Protein AF-A0A7W1PPD9-F1 (afdb_monomer_lite)

pLDDT: mean 87.9, std 8.64, range [48.84, 96.5]

Radius of gyration: 46.58 Å; chains: 1; bounding box: 95×50×122 Å

Secondary structure (DSSP, 8-state):
---EEEEEEE-TTSSEEEEEEEES-TTT--EEEEEEEESS--SSTTSSEESSSSSPPPEEE-TTS-EEEEEEEESPPTTEEEEEEEEEE-TTSPPPSS--GGGEEEEEEPP---HHHHHHHHS-HHHHHHHHHGGGGPPTT--GGGTTS-HHHHHHHHHHHHHHHHHHHHHHHHGGG-TTTS-GGGHHHHHHHTTPPP-TTS-HHHHHHHHHHHHHHHTTTTSHHHHHHHHHHHH---------TT----TTS--EEEP----B-TTSPBP--SS-S-SSEEETT--EEEE-TT--EEEEEEEEETTEEEEEEEEEETTTEEPPPEES--SSSEEEEEEEEEETTEEEEEEEEEETTTTEEEEEEEEEETTEEPPPEE-S-SSS-EEEEEEEE-TTSPEEEEEEEEETTEEEEEEEEE-

Foldseek 3Di:
DAWAPWAWDADLQFQKIKTKIKALCCVQFVAKWKFKDFQFAQQFSPRHDTPDPPDHADWDADPSRMTIGMDMDHNHDALAKMKMAMFGHDPPDDGDGGGDPNRIYMDGTFHLPPQLVVVLVPDPPVVVVVQQVQLVVDDPPDDPVCSNGGPSSVVSSVVSSVVRRVVSVVVNVVCCQPLRGHDLVCLCVLCVVLPHDADPVDISNVSSVCSVCSVVLVVCPPDQVSVQVVCCVPPVDRDGDDDCPPPDDPPPDFDFAFAADWDADPVRDIDDDPDTPDPFTATPPAWEWEAALVRKIKIWGWGQDPNATFIWIWIQDPVPGIDDIDTPDDDDKHWHRWYWYQAPRKIKIKTWIADPVLRAIFIKMWIDDPNDIDDIDTPDDPPKGKHNWYWDQDPVRKIKIWIWIQDPNDTDIDIDIDD

Structure (mmCIF, N/CA/C/O backbone):
data_AF-A0A7W1PPD9-F1
#
_entry.id   AF-A0A7W1PPD9-F1
#
loop_
_atom_site.group_PDB
_atom_site.id
_atom_site.type_symbol
_atom_site.label_atom_id
_atom_site.label_alt_id
_atom_site.label_comp_id
_atom_site.label_asym_id
_atom_site.label_entity_id
_atom_site.label_seq_id
_atom_site.pdbx_PDB_ins_code
_atom_site.Cartn_x
_atom_site.Cartn_y
_atom_site.Cartn_z
_atom_site.occupancy
_atom_site.B_iso_or_equiv
_atom_site.auth_seq_id
_atom_site.auth_comp_id
_atom_site.auth_asym_id
_atom_site.auth_atom_id
_atom_site.pdbx_PDB_model_num
ATOM 1 N N . MET A 1 1 ? -7.967 5.368 -34.074 1.00 82.31 1 MET A N 1
ATOM 2 C CA . MET A 1 1 ? -7.448 4.328 -34.983 1.00 82.31 1 MET A CA 1
ATOM 3 C C . MET A 1 1 ? -6.232 3.680 -34.339 1.00 82.31 1 MET A C 1
ATOM 5 O O . MET A 1 1 ? -5.415 4.392 -33.757 1.00 82.31 1 MET A O 1
ATOM 9 N N . ARG A 1 2 ? -6.161 2.346 -34.376 1.00 87.31 2 ARG A N 1
ATOM 10 C CA . ARG A 1 2 ? -5.118 1.553 -33.716 1.00 87.31 2 ARG A CA 1
ATOM 11 C C . ARG A 1 2 ? -4.107 1.062 -34.747 1.00 87.31 2 ARG A C 1
ATOM 13 O O . ARG A 1 2 ? -4.482 0.376 -35.693 1.00 87.31 2 ARG A O 1
ATOM 20 N N . LEU A 1 3 ? -2.838 1.387 -34.530 1.00 89.81 3 LEU A N 1
ATOM 21 C CA . LEU A 1 3 ? -1.720 0.869 -35.310 1.00 89.81 3 LEU A CA 1
ATOM 22 C C . LEU A 1 3 ? -1.405 -0.563 -34.859 1.00 89.81 3 LEU A C 1
ATOM 24 O O . LEU A 1 3 ? -1.561 -0.910 -33.685 1.00 89.81 3 LEU A O 1
ATOM 28 N N . GLN A 1 4 ? -0.963 -1.406 -35.788 1.00 91.69 4 GLN A N 1
ATOM 29 C CA . GLN A 1 4 ? -0.566 -2.782 -35.491 1.00 91.69 4 GLN A CA 1
ATOM 30 C C . GLN A 1 4 ? 0.950 -2.949 -35.534 1.00 91.69 4 GLN A C 1
ATOM 32 O O . GLN A 1 4 ? 1.658 -2.164 -36.158 1.00 91.69 4 GLN A O 1
ATOM 37 N N . HIS A 1 5 ? 1.446 -3.980 -34.844 1.00 91.44 5 HIS A N 1
ATOM 38 C CA . HIS A 1 5 ? 2.871 -4.331 -34.793 1.00 91.44 5 HIS A CA 1
ATOM 39 C C . HIS A 1 5 ? 3.801 -3.158 -34.433 1.00 91.44 5 HIS A C 1
ATOM 41 O O . HIS A 1 5 ? 4.946 -3.111 -34.879 1.00 91.44 5 HIS A O 1
ATOM 47 N N . LEU A 1 6 ? 3.310 -2.212 -33.621 1.00 94.62 6 LEU A N 1
ATOM 48 C CA . LEU A 1 6 ? 4.117 -1.101 -33.134 1.00 94.62 6 LEU A CA 1
ATOM 49 C C . LEU A 1 6 ? 5.252 -1.636 -32.257 1.00 94.62 6 LEU A C 1
ATOM 51 O O . LEU A 1 6 ? 5.018 -2.278 -31.233 1.00 94.62 6 LEU A O 1
ATOM 55 N N . SER A 1 7 ? 6.484 -1.342 -32.651 1.00 95.44 7 SER A N 1
ATOM 56 C CA . SER A 1 7 ? 7.692 -1.763 -31.951 1.00 95.44 7 SER A CA 1
ATOM 57 C C . SER A 1 7 ? 8.734 -0.650 -31.935 1.00 95.44 7 SER A C 1
ATOM 59 O O . SER A 1 7 ? 8.799 0.179 -32.844 1.00 95.44 7 SER A O 1
ATOM 61 N N . ALA A 1 8 ? 9.526 -0.632 -30.865 1.00 95.94 8 ALA A N 1
ATOM 62 C CA . ALA A 1 8 ? 10.671 0.244 -30.685 1.00 95.94 8 ALA A CA 1
ATOM 63 C C . ALA A 1 8 ? 11.877 -0.621 -30.319 1.00 95.94 8 ALA A C 1
ATOM 65 O O . ALA A 1 8 ? 11.810 -1.411 -29.377 1.00 95.94 8 ALA A O 1
ATOM 66 N N . THR A 1 9 ? 12.972 -0.487 -31.060 1.00 95.62 9 THR A N 1
ATOM 67 C CA . THR A 1 9 ? 14.186 -1.286 -30.846 1.00 95.62 9 THR A CA 1
ATOM 68 C C . THR A 1 9 ? 15.425 -0.407 -30.889 1.00 95.62 9 THR A C 1
ATOM 70 O O . THR A 1 9 ? 15.531 0.466 -31.753 1.00 95.62 9 THR A O 1
ATOM 73 N N . ALA A 1 10 ? 16.379 -0.655 -29.992 1.00 94.50 10 ALA A N 1
ATOM 74 C CA . ALA A 1 10 ? 17.675 0.011 -30.022 1.00 94.50 10 ALA A CA 1
ATOM 75 C C . ALA A 1 10 ? 18.393 -0.274 -31.348 1.00 94.50 10 ALA A C 1
ATOM 77 O O . ALA A 1 10 ? 18.458 -1.421 -31.799 1.00 94.50 10 ALA A O 1
ATOM 78 N N . HIS A 1 11 ? 18.951 0.758 -31.973 1.00 92.69 11 HIS A N 1
ATOM 79 C CA . HIS A 1 11 ? 19.743 0.573 -33.180 1.00 92.69 11 HIS A CA 1
ATOM 80 C C . HIS A 1 11 ? 21.135 0.013 -32.820 1.00 92.69 11 HIS A C 1
ATOM 82 O O . HIS A 1 11 ? 21.745 0.493 -31.861 1.00 92.69 11 HIS A O 1
ATOM 88 N N . PRO A 1 12 ? 21.695 -0.944 -33.584 1.00 87.56 12 PRO A N 1
ATOM 89 C CA . PRO A 1 12 ? 23.033 -1.489 -33.320 1.00 87.56 12 PRO A CA 1
ATOM 90 C C . PRO A 1 12 ? 24.147 -0.433 -33.308 1.00 87.56 12 PRO A C 1
ATOM 92 O O . PRO A 1 12 ? 25.071 -0.515 -32.513 1.00 87.56 12 PRO A O 1
ATOM 95 N N . ALA A 1 13 ? 24.033 0.612 -34.133 1.00 85.38 13 ALA A N 1
ATOM 96 C CA . ALA A 1 13 ? 24.977 1.740 -34.133 1.00 85.38 13 ALA A CA 1
ATOM 97 C C . ALA A 1 13 ? 24.971 2.603 -32.846 1.00 85.38 13 ALA A C 1
ATOM 99 O O . ALA A 1 13 ? 25.750 3.549 -32.762 1.00 85.38 13 ALA A O 1
ATOM 100 N N . GLY A 1 14 ? 24.095 2.316 -31.874 1.00 90.12 14 GLY A N 1
ATOM 101 C CA . GLY A 1 14 ? 23.958 3.086 -30.637 1.00 90.12 14 GLY A CA 1
ATOM 102 C C . GLY A 1 14 ? 23.316 4.462 -30.839 1.00 90.12 14 GLY A C 1
ATOM 103 O O . GLY A 1 14 ? 23.182 4.944 -31.959 1.00 90.12 14 GLY A O 1
ATOM 104 N N . ASN A 1 15 ? 22.893 5.095 -29.742 1.00 94.50 15 ASN A N 1
ATOM 105 C CA . ASN A 1 15 ? 22.305 6.440 -29.648 1.00 94.50 15 ASN A CA 1
ATOM 106 C C . ASN A 1 15 ? 21.125 6.699 -30.596 1.00 94.50 15 ASN A C 1
ATOM 108 O O . ASN A 1 15 ? 20.840 7.846 -30.959 1.00 94.50 15 ASN A O 1
ATOM 112 N N . ARG A 1 16 ? 20.449 5.628 -31.021 1.00 94.69 16 ARG A N 1
ATOM 113 C CA . ARG A 1 16 ? 19.309 5.679 -31.931 1.00 94.69 16 ARG A CA 1
ATOM 114 C C . ARG A 1 16 ? 18.296 4.597 -31.587 1.00 94.69 16 ARG A C 1
ATOM 116 O O . ARG A 1 16 ? 18.663 3.521 -31.106 1.00 94.69 16 ARG A O 1
ATOM 123 N N . ILE A 1 17 ? 17.032 4.878 -31.867 1.00 96.50 17 ILE A N 1
ATOM 124 C CA . ILE A 1 17 ? 15.923 3.935 -31.728 1.00 96.50 17 ILE A CA 1
ATOM 125 C C . ILE A 1 17 ? 15.190 3.864 -33.062 1.00 96.50 17 ILE A C 1
ATOM 127 O O . ILE A 1 17 ? 14.906 4.878 -33.694 1.00 96.50 17 ILE A O 1
ATOM 131 N N . VAL A 1 18 ? 14.885 2.644 -33.489 1.00 95.44 18 VAL A N 1
ATOM 132 C CA . VAL A 1 18 ? 14.082 2.379 -34.680 1.00 95.44 18 VAL A CA 1
ATOM 133 C C . VAL A 1 18 ? 12.662 2.079 -34.240 1.00 95.44 18 VAL A C 1
ATOM 135 O O . VAL A 1 18 ? 12.437 1.174 -33.436 1.00 95.44 18 VAL A O 1
ATOM 138 N N . LEU A 1 19 ? 11.719 2.832 -34.791 1.00 95.81 19 LEU A N 1
ATOM 139 C CA . LEU A 1 19 ? 10.290 2.611 -34.656 1.00 95.81 19 LEU A CA 1
ATOM 140 C C . LEU A 1 19 ? 9.763 1.958 -35.929 1.00 95.81 19 LEU A C 1
ATOM 142 O O . LEU A 1 19 ? 10.083 2.398 -37.035 1.00 95.81 19 LEU A O 1
ATOM 146 N N . GLN A 1 20 ? 8.928 0.940 -35.769 1.00 95.06 20 GLN A N 1
ATOM 147 C CA . GLN A 1 20 ? 8.240 0.284 -36.875 1.00 95.06 20 GLN A CA 1
ATOM 148 C C . GLN A 1 20 ? 6.793 0.005 -36.488 1.00 95.06 20 GLN A C 1
ATOM 150 O O . GLN A 1 20 ? 6.521 -0.393 -35.356 1.00 95.06 20 GLN A O 1
ATOM 155 N N . TRP A 1 21 ? 5.867 0.226 -37.418 1.00 94.50 21 TRP A N 1
ATOM 156 C CA . TRP A 1 21 ? 4.446 -0.055 -37.222 1.00 94.50 21 TRP A CA 1
ATOM 157 C C . TRP A 1 21 ? 3.731 -0.290 -38.552 1.00 94.50 21 TRP A C 1
ATOM 159 O O . TRP A 1 21 ? 4.258 0.006 -39.626 1.00 94.50 21 TRP A O 1
ATOM 169 N N . VAL A 1 22 ? 2.510 -0.812 -38.462 1.00 93.62 22 VAL A N 1
ATOM 170 C CA . VAL A 1 22 ? 1.614 -1.063 -39.590 1.00 93.62 22 VAL A CA 1
ATOM 171 C C . VAL A 1 22 ? 0.351 -0.220 -39.433 1.00 93.62 22 VAL A C 1
ATOM 173 O O . VAL A 1 22 ? -0.318 -0.265 -38.397 1.00 93.62 22 VAL A O 1
ATOM 176 N N . ASN A 1 23 ? 0.029 0.549 -40.469 1.00 90.69 23 ASN A N 1
ATOM 177 C CA . ASN A 1 23 ? -1.209 1.302 -40.612 1.00 90.69 23 ASN A CA 1
ATOM 178 C C . ASN A 1 23 ? -2.174 0.515 -41.517 1.00 90.69 23 ASN A C 1
ATOM 180 O O . ASN A 1 23 ? -1.888 0.320 -42.694 1.00 90.69 23 ASN A O 1
ATOM 184 N N . LEU A 1 24 ? -3.290 0.044 -40.953 1.00 89.94 24 LEU A N 1
ATOM 185 C CA . LEU A 1 24 ? -4.311 -0.727 -41.677 1.00 89.94 24 LEU A CA 1
ATOM 186 C C . LEU A 1 24 ? -5.353 0.136 -42.400 1.00 89.94 24 LEU A C 1
ATOM 188 O O . LEU A 1 24 ? -6.105 -0.390 -43.210 1.00 89.94 24 LEU A O 1
ATOM 192 N N . ASP A 1 25 ? -5.427 1.427 -42.080 1.00 87.00 25 ASP A N 1
ATOM 193 C CA . ASP A 1 25 ? -6.387 2.362 -42.669 1.00 87.00 25 ASP A CA 1
ATOM 194 C C . ASP A 1 25 ? -5.666 3.653 -43.088 1.00 87.00 25 ASP A C 1
ATOM 196 O O . ASP A 1 25 ? -5.848 4.717 -42.485 1.00 87.00 25 ASP A O 1
ATOM 200 N N . PRO A 1 26 ? -4.776 3.566 -44.092 1.00 83.75 26 PRO A N 1
ATOM 201 C CA . PRO A 1 26 ? -4.070 4.737 -44.584 1.00 83.75 26 PRO A CA 1
ATOM 202 C C . PRO A 1 26 ? -4.984 5.719 -45.323 1.00 83.75 26 PRO A C 1
ATOM 204 O O . PRO A 1 26 ? -4.628 6.888 -45.434 1.00 83.75 26 PRO A O 1
ATOM 207 N N . ALA A 1 27 ? -6.157 5.282 -45.795 1.00 84.38 27 ALA A N 1
ATOM 208 C CA . ALA A 1 27 ? -7.133 6.157 -46.439 1.00 84.38 27 ALA A CA 1
ATOM 209 C C . ALA A 1 27 ? -7.783 7.121 -45.433 1.00 84.38 27 ALA A C 1
ATOM 211 O O . ALA A 1 27 ? -7.885 8.309 -45.723 1.00 84.38 27 ALA A O 1
ATOM 212 N N . GLY A 1 28 ? -8.178 6.633 -44.249 1.00 84.12 28 GLY A N 1
ATOM 213 C CA . GLY A 1 28 ? -8.731 7.474 -43.183 1.00 84.12 28 GLY A CA 1
ATOM 214 C C . GLY A 1 28 ? -7.672 8.195 -42.344 1.00 84.12 28 GLY A C 1
ATOM 215 O O . GLY A 1 28 ? -7.934 9.258 -41.795 1.00 84.12 28 GLY A O 1
ATOM 216 N N . PHE A 1 29 ? -6.463 7.637 -42.224 1.00 84.50 29 PHE A N 1
ATOM 217 C CA . PHE A 1 29 ? -5.385 8.216 -41.413 1.00 84.50 29 PHE A CA 1
ATOM 218 C C . PHE A 1 29 ? -4.044 8.174 -42.161 1.00 84.50 29 PHE A C 1
ATOM 220 O O . PHE A 1 29 ? -3.148 7.408 -41.786 1.00 84.50 29 PHE A O 1
ATOM 227 N N . PRO A 1 30 ? -3.868 8.998 -43.210 1.00 83.56 30 PRO A N 1
ATOM 228 C CA . PRO A 1 30 ? -2.664 8.983 -44.043 1.00 83.56 30 PRO A CA 1
ATOM 229 C C . PRO A 1 30 ? -1.426 9.519 -43.317 1.00 83.56 30 PRO A C 1
ATOM 231 O O . PRO A 1 30 ? -0.294 9.258 -43.725 1.00 83.56 30 PRO A O 1
ATOM 234 N N . ARG A 1 31 ? -1.601 10.285 -42.233 1.00 86.19 31 ARG A N 1
ATOM 235 C CA . ARG A 1 31 ? -0.495 10.905 -41.499 1.00 86.19 31 ARG A CA 1
ATOM 236 C C . ARG A 1 31 ? -0.427 10.375 -40.077 1.00 86.19 31 ARG A C 1
ATOM 238 O O . ARG A 1 31 ? -1.437 10.144 -39.421 1.00 86.19 31 ARG A O 1
ATOM 245 N N . VAL A 1 32 ? 0.795 10.213 -39.574 1.00 88.56 32 VAL A N 1
ATOM 246 C CA . VAL A 1 32 ? 1.054 9.790 -38.194 1.00 88.56 32 VAL A CA 1
ATOM 247 C C . VAL A 1 32 ? 2.072 10.734 -37.588 1.00 88.56 32 VAL A C 1
ATOM 249 O O . VAL A 1 32 ? 3.211 10.796 -38.044 1.00 88.56 32 VAL A O 1
ATOM 252 N N . ARG A 1 33 ? 1.674 11.467 -36.545 1.00 90.81 33 ARG A N 1
ATOM 253 C CA . ARG A 1 33 ? 2.606 12.283 -35.768 1.00 90.81 33 ARG A CA 1
ATOM 254 C C . ARG A 1 33 ? 3.255 11.428 -34.691 1.00 90.81 33 ARG A C 1
ATOM 256 O O . ARG A 1 33 ? 2.563 10.921 -33.811 1.00 90.81 33 ARG A O 1
ATOM 263 N N . VAL A 1 34 ? 4.576 11.304 -34.740 1.00 92.81 34 VAL A N 1
ATOM 264 C CA . VAL A 1 34 ? 5.357 10.610 -33.713 1.00 92.81 34 VAL A CA 1
ATOM 265 C C . VAL A 1 34 ? 5.924 11.633 -32.736 1.00 92.81 34 VAL A C 1
ATOM 267 O O . VAL A 1 34 ? 6.635 12.557 -33.140 1.00 92.81 34 VAL A O 1
ATOM 270 N N . VAL A 1 35 ? 5.611 11.473 -31.452 1.00 94.38 35 VAL A N 1
ATOM 271 C CA . VAL A 1 35 ? 6.121 12.329 -30.374 1.00 94.38 35 VAL A CA 1
ATOM 272 C C . VAL A 1 35 ? 6.947 11.484 -29.416 1.00 94.38 35 VAL A C 1
ATOM 274 O O . VAL A 1 35 ? 6.565 10.360 -29.084 1.00 94.38 35 VAL A O 1
ATOM 277 N N . ARG A 1 36 ? 8.075 12.035 -28.973 1.00 95.56 36 ARG A N 1
ATOM 278 C CA . ARG A 1 36 ? 8.998 11.438 -28.010 1.00 95.56 36 ARG A CA 1
ATOM 279 C C . ARG A 1 36 ? 9.027 12.238 -26.719 1.00 95.56 36 ARG A C 1
ATOM 281 O O . ARG A 1 36 ? 9.118 13.467 -26.747 1.00 95.56 36 ARG A O 1
ATOM 288 N N . ARG A 1 37 ? 9.085 11.535 -25.592 1.00 95.12 37 ARG A N 1
ATOM 289 C CA . ARG A 1 37 ? 9.338 12.117 -24.274 1.00 95.12 37 ARG A CA 1
ATOM 290 C C . ARG A 1 37 ? 10.176 11.176 -23.405 1.00 95.12 37 ARG A C 1
ATOM 292 O O . ARG A 1 37 ? 10.255 9.973 -23.645 1.00 95.12 37 ARG A O 1
ATOM 299 N N . GLU A 1 38 ? 10.840 11.750 -22.410 1.00 93.69 38 GLU A N 1
ATOM 300 C CA . GLU A 1 38 ? 11.598 11.019 -21.395 1.00 93.69 38 GLU A CA 1
ATOM 301 C C . GLU A 1 38 ? 10.765 10.841 -20.118 1.00 93.69 38 GLU A C 1
ATOM 303 O O . GLU A 1 38 ? 9.937 11.687 -19.772 1.00 93.69 38 GLU A O 1
ATOM 308 N N . GLY A 1 39 ? 10.968 9.724 -19.418 1.00 90.88 39 GLY A N 1
ATOM 309 C CA . GLY A 1 39 ? 10.314 9.415 -18.139 1.00 90.88 39 GLY A CA 1
ATOM 310 C C . GLY A 1 39 ? 8.843 8.983 -18.223 1.00 90.88 39 GLY A C 1
ATOM 311 O O . GLY A 1 39 ? 8.386 8.262 -17.336 1.00 90.88 39 GLY A O 1
ATOM 312 N N . THR A 1 40 ? 8.105 9.368 -19.272 1.00 94.44 40 THR A N 1
ATOM 313 C CA . THR A 1 40 ? 6.711 8.953 -19.512 1.00 94.44 40 THR A CA 1
ATOM 314 C C . THR A 1 40 ? 6.299 9.096 -20.974 1.00 94.44 40 THR A C 1
ATOM 316 O O . THR A 1 40 ? 6.906 9.871 -21.714 1.00 94.44 40 THR A O 1
ATOM 319 N N . HIS A 1 41 ? 5.236 8.396 -21.382 1.00 94.38 41 HIS A N 1
ATOM 320 C CA . HIS A 1 41 ? 4.639 8.573 -22.705 1.00 94.38 41 HIS A CA 1
ATOM 321 C C . HIS A 1 41 ? 4.058 9.986 -22.879 1.00 94.38 41 HIS A C 1
ATOM 323 O O . HIS A 1 41 ? 3.448 10.509 -21.942 1.00 94.38 41 HIS A O 1
ATOM 329 N N . PRO A 1 42 ? 4.196 10.589 -24.074 1.00 94.50 42 PRO A N 1
ATOM 330 C CA . PRO A 1 42 ? 3.459 11.794 -24.437 1.00 94.50 42 PRO A CA 1
ATOM 331 C C . PRO A 1 42 ? 1.946 11.581 -24.348 1.00 94.50 42 PRO A C 1
ATOM 333 O O . PRO A 1 42 ? 1.411 10.591 -24.852 1.00 94.50 42 PRO A O 1
ATOM 336 N N . THR A 1 43 ? 1.247 12.544 -23.758 1.00 92.31 43 THR A N 1
ATOM 337 C CA . THR A 1 43 ? -0.220 12.523 -23.608 1.00 92.31 43 THR A CA 1
ATOM 338 C C . THR A 1 43 ? -0.942 13.325 -24.690 1.00 92.31 43 THR A C 1
ATOM 340 O O . THR A 1 43 ? -2.128 13.113 -24.953 1.00 92.31 43 THR A O 1
ATOM 343 N N . SER A 1 44 ? -0.223 14.228 -25.361 1.00 91.00 44 SER A N 1
ATOM 344 C CA . SER A 1 44 ? -0.746 15.043 -26.452 1.00 91.00 44 SER A CA 1
ATOM 345 C C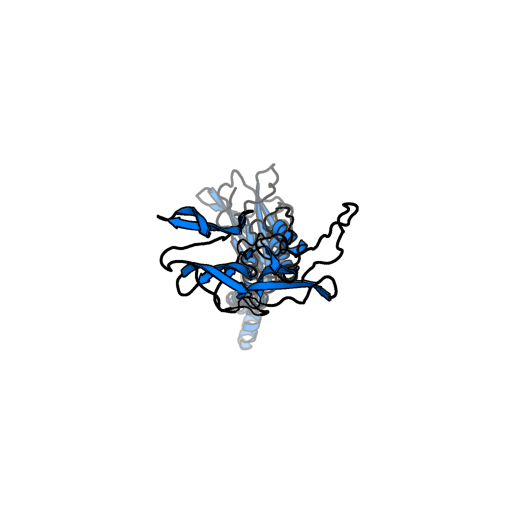 . SER A 1 44 ? 0.246 15.136 -27.621 1.00 91.00 44 SER A C 1
ATOM 347 O O . SER A 1 44 ? 1.445 14.914 -27.431 1.00 91.00 44 SER A O 1
ATOM 349 N N . PRO A 1 45 ? -0.212 15.520 -28.825 1.00 88.12 45 PRO A N 1
ATOM 350 C CA . PRO A 1 45 ? 0.633 15.633 -30.017 1.00 88.12 45 PRO A CA 1
ATOM 351 C C . PRO A 1 45 ? 1.680 16.760 -29.967 1.00 88.12 45 PRO A C 1
ATOM 353 O O . PRO A 1 45 ? 2.408 16.950 -30.943 1.00 88.12 45 PRO A O 1
ATOM 356 N N . VAL A 1 46 ? 1.714 17.534 -28.877 1.00 88.88 46 VAL A N 1
ATOM 357 C CA . VAL A 1 46 ? 2.676 18.615 -28.600 1.00 88.88 46 VAL A CA 1
ATOM 358 C C . VAL A 1 46 ? 3.417 18.409 -27.267 1.00 88.88 46 VAL A C 1
ATOM 360 O O . VAL A 1 46 ? 4.231 19.238 -26.876 1.00 88.88 46 VAL A O 1
ATOM 363 N N . ASP A 1 47 ? 3.147 17.307 -26.558 1.00 90.06 47 ASP A N 1
ATOM 364 C CA . ASP A 1 47 ? 3.731 16.977 -25.250 1.00 90.06 47 ASP A CA 1
ATOM 365 C C . ASP A 1 47 ? 5.076 16.249 -25.410 1.00 90.06 47 ASP A C 1
ATOM 367 O O . ASP A 1 47 ? 5.210 15.057 -25.130 1.00 90.06 47 ASP A O 1
ATOM 371 N N . GLY A 1 48 ? 6.076 16.965 -25.922 1.00 91.19 48 GLY A N 1
ATOM 372 C CA . GLY A 1 48 ? 7.428 16.446 -26.107 1.00 91.19 48 GLY A CA 1
ATOM 373 C C . GLY A 1 48 ? 8.060 16.888 -27.420 1.00 91.19 48 GLY A C 1
ATOM 374 O O . GLY A 1 48 ? 7.733 17.933 -27.976 1.00 91.19 48 GLY A O 1
ATOM 375 N N . ILE A 1 49 ? 8.993 16.078 -27.910 1.00 93.38 49 ILE A N 1
ATOM 376 C CA . ILE A 1 49 ? 9.738 16.346 -29.140 1.00 93.38 49 ILE A CA 1
ATOM 377 C C . ILE A 1 49 ? 9.038 15.630 -30.294 1.00 93.38 49 ILE A C 1
ATOM 379 O O . ILE A 1 49 ? 8.901 14.407 -30.282 1.00 93.38 49 ILE A O 1
ATOM 383 N N . VAL A 1 50 ? 8.584 16.393 -31.287 1.00 92.06 50 VAL A N 1
ATOM 384 C CA . VAL A 1 50 ? 7.928 15.861 -32.488 1.00 92.06 50 VAL A CA 1
ATOM 385 C C . VAL A 1 50 ? 8.992 15.410 -33.485 1.00 92.06 50 VAL A C 1
ATOM 387 O O . VAL A 1 50 ? 9.850 16.201 -33.866 1.00 92.06 50 VAL A O 1
ATOM 390 N N . LEU A 1 51 ? 8.926 14.150 -33.919 1.00 88.94 51 LEU A N 1
ATOM 391 C CA . LEU A 1 51 ? 9.898 13.565 -34.852 1.00 88.94 51 LEU A CA 1
ATOM 392 C C . LEU A 1 51 ? 9.473 13.675 -36.320 1.00 88.94 51 LEU A C 1
ATOM 394 O O . LEU A 1 51 ? 10.315 13.658 -37.209 1.00 88.94 51 LEU A O 1
ATOM 398 N N . THR A 1 52 ? 8.171 13.799 -36.579 1.00 82.44 52 THR A N 1
ATOM 399 C CA . THR A 1 52 ? 7.596 13.917 -37.928 1.00 82.44 52 THR A CA 1
ATOM 400 C C . THR A 1 52 ? 6.787 15.216 -38.028 1.00 82.44 52 THR A C 1
ATOM 402 O O . THR A 1 52 ? 5.570 15.213 -37.792 1.00 82.44 52 THR A O 1
ATOM 405 N N . PRO A 1 53 ? 7.435 16.363 -38.297 1.00 64.81 53 PRO A N 1
ATOM 406 C CA . PRO A 1 53 ? 6.749 17.642 -38.403 1.00 64.81 53 PRO A CA 1
ATOM 407 C C . PRO A 1 53 ? 6.021 17.741 -39.748 1.00 64.81 53 PRO A C 1
ATOM 409 O O . PRO A 1 53 ? 6.554 18.257 -40.717 1.00 64.81 53 PRO A O 1
ATOM 412 N N . GLY A 1 54 ? 4.780 17.256 -39.801 1.00 62.78 54 GLY A N 1
ATOM 413 C CA . GLY A 1 54 ? 3.872 17.583 -40.903 1.00 62.78 54 GLY A CA 1
ATOM 414 C C . GLY A 1 54 ? 4.098 16.834 -42.215 1.00 62.78 54 GLY A C 1
ATOM 415 O O . GLY A 1 54 ? 3.465 17.211 -43.189 1.00 62.78 54 GLY A O 1
ATOM 416 N N . ASP A 1 55 ? 4.891 15.759 -42.234 1.00 65.81 55 ASP A N 1
ATOM 417 C CA . ASP A 1 55 ? 5.029 14.839 -43.373 1.00 65.81 55 ASP A CA 1
ATOM 418 C C . ASP A 1 55 ? 4.601 13.418 -42.993 1.00 65.81 55 ASP A C 1
ATOM 420 O O . ASP A 1 55 ? 4.725 13.001 -41.835 1.00 65.81 55 ASP A O 1
ATOM 424 N N . ALA A 1 56 ? 4.070 12.671 -43.967 1.00 68.69 56 ALA A N 1
ATOM 425 C CA . ALA A 1 56 ? 3.799 11.251 -43.785 1.00 68.69 56 ALA A CA 1
ATOM 426 C C . ALA A 1 56 ? 5.137 10.500 -43.630 1.00 68.69 56 ALA A C 1
ATOM 428 O O . ALA A 1 56 ? 6.046 10.701 -44.439 1.00 68.69 56 ALA A O 1
ATOM 429 N N . PRO A 1 57 ? 5.291 9.647 -42.603 1.00 75.44 57 PRO A N 1
ATOM 430 C CA . PRO A 1 57 ? 6.519 8.890 -42.423 1.00 75.44 57 PRO A CA 1
ATOM 431 C C . PRO A 1 57 ? 6.777 7.970 -43.628 1.00 75.44 57 PRO A C 1
ATOM 433 O O . PRO A 1 57 ? 5.817 7.500 -44.256 1.00 75.44 57 PRO A O 1
ATOM 436 N N . PRO A 1 58 ? 8.055 7.680 -43.941 1.00 82.19 58 PRO A N 1
ATOM 437 C CA . PRO A 1 58 ? 8.405 6.748 -45.004 1.00 82.19 58 PRO A CA 1
ATOM 438 C C . PRO A 1 58 ? 7.659 5.428 -44.812 1.00 82.19 58 PRO A C 1
ATOM 440 O O . PRO A 1 58 ? 7.681 4.855 -43.715 1.00 82.19 58 PRO A O 1
ATOM 443 N N . HIS A 1 59 ? 6.990 4.961 -45.863 1.00 85.75 59 HIS A N 1
ATOM 444 C CA . HIS A 1 59 ? 6.198 3.741 -45.816 1.00 85.75 59 HIS A CA 1
ATOM 445 C C . HIS A 1 59 ? 6.353 2.897 -47.076 1.00 85.75 59 HIS A C 1
ATOM 447 O O . HIS A 1 59 ? 6.695 3.392 -48.148 1.00 85.75 59 HIS A O 1
ATOM 453 N N . LEU A 1 60 ? 6.096 1.603 -46.911 1.00 87.81 60 LEU A N 1
ATOM 454 C CA . LEU A 1 60 ? 5.935 0.641 -47.989 1.00 87.81 60 LEU A CA 1
ATOM 455 C C . LEU A 1 60 ? 4.479 0.186 -48.004 1.00 87.81 60 LEU A C 1
ATOM 457 O O . LEU A 1 60 ? 3.955 -0.248 -46.974 1.00 87.81 60 LEU A O 1
ATOM 461 N N . GLU A 1 61 ? 3.838 0.296 -49.161 1.00 88.94 61 GLU A N 1
ATOM 462 C CA . GLU A 1 61 ? 2.486 -0.204 -49.378 1.00 88.94 61 GLU A CA 1
ATOM 463 C C . GLU A 1 61 ? 2.521 -1.722 -49.592 1.00 88.94 61 GLU A C 1
ATOM 465 O O . GLU A 1 61 ? 3.338 -2.244 -50.354 1.00 88.94 61 GLU A O 1
ATOM 470 N N . ARG A 1 62 ? 1.663 -2.441 -48.870 1.00 88.50 62 ARG A N 1
ATOM 471 C CA . ARG A 1 62 ? 1.467 -3.885 -49.019 1.00 88.50 62 ARG A CA 1
ATOM 472 C C . ARG A 1 62 ? 0.322 -4.165 -49.990 1.00 88.50 62 ARG A C 1
ATOM 474 O O . ARG A 1 62 ? -0.564 -3.339 -50.173 1.00 88.50 62 ARG A O 1
ATOM 481 N N . GLU A 1 63 ? 0.290 -5.378 -50.537 1.00 82.62 63 GLU A N 1
ATOM 482 C CA . GLU A 1 63 ? -0.776 -5.843 -51.443 1.00 82.62 63 GLU A CA 1
ATOM 483 C C . GLU A 1 63 ? -2.188 -5.791 -50.825 1.00 82.62 63 GLU A C 1
ATOM 485 O O . GLU A 1 63 ? -3.172 -5.708 -51.552 1.00 82.62 63 GLU A O 1
ATOM 490 N N . ASP A 1 64 ? -2.298 -5.814 -49.492 1.00 84.38 64 ASP A N 1
ATOM 491 C CA . ASP A 1 64 ? -3.557 -5.692 -48.746 1.00 84.38 64 ASP A CA 1
ATOM 492 C C . ASP A 1 64 ? -3.980 -4.232 -48.479 1.00 84.38 64 ASP A C 1
ATOM 494 O O . ASP A 1 64 ? -4.959 -3.999 -47.771 1.00 84.38 64 ASP A O 1
ATOM 498 N N . GLY A 1 65 ? -3.258 -3.250 -49.031 1.00 83.75 65 GLY A N 1
ATOM 499 C CA . GLY A 1 65 ? -3.522 -1.819 -48.861 1.00 83.75 65 GLY A CA 1
ATOM 500 C C . GLY A 1 65 ? -3.022 -1.236 -47.536 1.00 83.75 65 GLY A C 1
ATOM 501 O O . GLY A 1 65 ? -3.225 -0.052 -47.278 1.00 83.75 65 GLY A O 1
ATOM 502 N N . ALA A 1 66 ? -2.356 -2.025 -46.684 1.00 88.38 66 ALA A N 1
ATOM 503 C CA . ALA A 1 66 ? -1.768 -1.536 -45.439 1.00 88.38 66 ALA A CA 1
ATOM 504 C C . ALA A 1 66 ? -0.389 -0.893 -45.668 1.00 88.38 66 ALA A C 1
ATOM 506 O O . ALA A 1 66 ? 0.403 -1.345 -46.498 1.00 88.38 66 ALA A O 1
ATOM 507 N N . TRP A 1 67 ? -0.051 0.129 -44.881 1.00 90.62 67 TRP A N 1
ATOM 508 C CA . TRP A 1 67 ? 1.255 0.796 -44.938 1.00 90.62 67 TRP A CA 1
ATOM 509 C C . TRP A 1 67 ? 2.169 0.315 -43.810 1.00 90.62 67 TRP A C 1
ATOM 511 O O . TRP A 1 67 ? 1.821 0.416 -42.633 1.00 90.62 67 TRP A O 1
ATOM 521 N N . ILE A 1 68 ? 3.363 -0.178 -44.150 1.00 90.94 68 ILE A N 1
ATOM 522 C CA . ILE A 1 68 ? 4.433 -0.446 -43.179 1.00 90.94 68 ILE A CA 1
ATOM 523 C C . ILE A 1 68 ? 5.313 0.792 -43.100 1.00 90.94 68 ILE A C 1
ATOM 525 O O . ILE A 1 68 ? 6.000 1.115 -44.066 1.00 90.94 68 ILE A O 1
ATOM 529 N N . SER A 1 69 ? 5.341 1.449 -41.948 1.00 91.69 69 SER A N 1
ATOM 530 C CA . SER A 1 69 ? 6.175 2.628 -41.726 1.00 91.69 69 SER A CA 1
ATOM 531 C C . SER A 1 69 ? 7.372 2.304 -40.843 1.00 91.69 69 SER A C 1
ATOM 533 O O . SER A 1 69 ? 7.279 1.508 -39.903 1.00 91.69 69 SER A O 1
ATOM 535 N N . ARG A 1 70 ? 8.500 2.958 -41.132 1.00 92.31 70 ARG A N 1
ATOM 536 C CA . ARG A 1 70 ? 9.728 2.870 -40.337 1.00 92.31 70 ARG A CA 1
ATOM 537 C C . ARG A 1 70 ? 10.306 4.263 -40.118 1.00 92.31 70 ARG A C 1
ATOM 539 O O . ARG A 1 70 ? 10.469 5.019 -41.071 1.00 92.31 70 ARG A O 1
ATOM 546 N N . LEU A 1 71 ? 10.649 4.579 -38.873 1.00 92.81 71 LEU A N 1
ATOM 547 C CA . LEU A 1 71 ? 11.247 5.856 -38.482 1.00 92.81 71 LEU A CA 1
ATOM 548 C C . LEU A 1 71 ? 12.473 5.615 -37.598 1.00 92.81 71 LEU A C 1
ATOM 550 O O . LEU A 1 71 ? 12.417 4.824 -36.660 1.00 92.81 71 LEU A O 1
ATOM 554 N N . GLU A 1 72 ? 13.574 6.302 -37.893 1.00 93.12 72 GLU A N 1
ATOM 555 C CA . GLU A 1 72 ? 14.789 6.284 -37.074 1.00 93.12 72 GLU A CA 1
ATOM 556 C C . GLU A 1 72 ? 14.881 7.579 -36.269 1.00 93.12 72 GLU A C 1
ATOM 558 O O . GLU A 1 72 ? 14.904 8.674 -36.827 1.00 93.12 72 GLU A O 1
ATOM 563 N N . ASP A 1 73 ? 14.934 7.441 -34.950 1.00 94.06 73 ASP A N 1
ATOM 564 C CA . ASP A 1 73 ? 15.161 8.535 -34.017 1.00 94.06 73 ASP A CA 1
ATOM 565 C C . ASP A 1 73 ? 16.629 8.537 -33.589 1.00 94.06 73 ASP A C 1
ATOM 567 O O . ASP A 1 73 ? 17.134 7.520 -33.112 1.00 94.06 73 ASP A O 1
ATOM 571 N N . SER A 1 74 ? 17.324 9.659 -33.776 1.00 92.88 74 SER A N 1
ATOM 572 C CA . SER A 1 74 ? 18.776 9.759 -33.610 1.00 92.88 74 SER A CA 1
ATOM 573 C C . SER A 1 74 ? 19.194 10.881 -32.660 1.00 92.88 74 SER A C 1
ATOM 575 O O . SER A 1 74 ? 18.409 11.768 -32.328 1.00 92.88 74 SER A O 1
ATOM 577 N N . GLY A 1 75 ? 20.444 10.826 -32.186 1.00 91.88 75 GLY A N 1
ATOM 578 C CA . GLY A 1 75 ? 20.970 11.796 -31.216 1.00 91.88 75 GLY A CA 1
ATOM 579 C C . GLY A 1 75 ? 20.459 11.564 -29.792 1.00 91.88 75 GLY A C 1
ATOM 580 O O . GLY A 1 75 ? 20.375 12.501 -29.000 1.00 91.88 75 GLY A O 1
ATOM 581 N N . LEU A 1 76 ? 20.091 10.323 -29.474 1.00 95.19 76 LEU A N 1
ATOM 582 C CA . LEU A 1 76 ? 19.581 9.942 -28.164 1.00 95.19 76 LEU A CA 1
ATOM 583 C C . LEU A 1 76 ? 20.712 9.777 -27.156 1.00 95.19 76 LEU A C 1
ATOM 585 O O . LEU A 1 76 ? 21.817 9.351 -27.501 1.00 95.19 76 LEU A O 1
ATOM 589 N N . ARG A 1 77 ? 20.419 10.077 -25.889 1.00 94.38 77 ARG A N 1
ATOM 590 C CA . ARG A 1 77 ? 21.355 9.807 -24.799 1.00 94.38 77 ARG A CA 1
ATOM 591 C C . ARG A 1 77 ? 21.433 8.309 -24.559 1.00 94.38 77 ARG A C 1
ATOM 593 O O . ARG A 1 77 ? 20.412 7.625 -24.530 1.00 94.38 77 ARG A O 1
ATOM 600 N N . SER A 1 78 ? 22.651 7.815 -24.384 1.00 92.56 78 SER A N 1
ATOM 601 C CA . SER A 1 78 ? 22.880 6.402 -24.118 1.00 92.56 78 SER A CA 1
ATOM 602 C C . SER A 1 78 ? 22.274 5.969 -22.783 1.00 92.56 78 SER A C 1
ATOM 604 O O . SER A 1 78 ? 22.113 6.775 -21.864 1.00 92.56 78 SER A O 1
ATOM 606 N N . ASP A 1 79 ? 21.951 4.682 -22.689 1.00 91.62 79 ASP A N 1
ATOM 607 C CA . ASP A 1 79 ? 21.429 4.000 -21.501 1.00 91.62 79 ASP A CA 1
ATOM 608 C C . ASP A 1 79 ? 20.183 4.693 -20.909 1.00 91.62 79 ASP A C 1
ATOM 610 O O . ASP A 1 79 ? 19.943 4.664 -19.705 1.00 91.62 79 ASP A O 1
ATOM 614 N N . THR A 1 80 ? 19.402 5.362 -21.765 1.00 93.50 80 THR A N 1
ATOM 615 C CA . THR A 1 80 ? 18.216 6.142 -21.386 1.00 93.50 80 THR A CA 1
ATOM 616 C C . THR A 1 80 ? 16.979 5.574 -22.075 1.00 93.50 80 THR A C 1
ATOM 618 O O . THR A 1 80 ? 16.998 5.295 -23.277 1.00 93.50 80 THR A O 1
ATOM 621 N N . VAL A 1 81 ? 15.893 5.397 -21.316 1.00 95.12 81 VAL A N 1
ATOM 622 C CA . VAL A 1 81 ? 14.607 4.909 -21.835 1.00 95.12 81 VAL A CA 1
ATOM 623 C C . VAL A 1 81 ? 13.789 6.067 -22.396 1.00 95.12 81 VAL A C 1
ATOM 625 O O . VAL A 1 81 ? 13.441 7.009 -21.680 1.00 95.12 81 VAL A O 1
ATOM 628 N N . TYR A 1 82 ? 13.444 5.962 -23.675 1.00 96.31 82 TYR A N 1
ATOM 629 C CA . TYR A 1 82 ? 12.595 6.913 -24.379 1.00 96.31 82 TYR A CA 1
ATOM 630 C C . TYR A 1 82 ? 11.209 6.322 -24.609 1.00 96.31 82 TYR A C 1
ATOM 632 O O . TYR A 1 82 ? 11.063 5.143 -24.942 1.00 96.31 82 TYR A O 1
ATOM 640 N N . TYR A 1 83 ? 10.192 7.164 -24.450 1.00 96.31 83 TYR A N 1
ATOM 641 C CA . TYR A 1 83 ? 8.795 6.800 -24.622 1.00 96.31 83 TYR A CA 1
ATOM 642 C C . TYR A 1 83 ? 8.211 7.542 -25.814 1.00 96.31 83 TYR A C 1
ATOM 644 O O . TYR A 1 83 ? 8.383 8.753 -25.972 1.00 96.31 83 TYR A O 1
ATOM 652 N N . TYR A 1 84 ? 7.477 6.800 -26.629 1.00 96.06 84 TYR A N 1
ATOM 653 C CA . TYR A 1 84 ? 6.882 7.269 -27.864 1.00 96.06 84 TYR A CA 1
ATOM 654 C C . TYR A 1 84 ? 5.367 7.128 -27.801 1.00 96.06 84 TYR A C 1
ATOM 656 O O . TYR A 1 84 ? 4.834 6.169 -27.227 1.00 96.06 84 TYR A O 1
ATOM 664 N N . ALA A 1 85 ? 4.682 8.088 -28.411 1.00 95.06 85 ALA A N 1
ATOM 665 C CA . ALA A 1 85 ? 3.260 8.015 -28.698 1.00 95.06 85 ALA A CA 1
ATOM 666 C C . ALA A 1 85 ? 3.018 8.440 -30.146 1.00 95.06 85 ALA A C 1
ATOM 668 O O . ALA A 1 85 ? 3.580 9.433 -30.622 1.00 95.06 85 ALA A O 1
ATOM 669 N N . LEU A 1 86 ? 2.205 7.653 -30.844 1.00 93.19 86 LEU A N 1
ATOM 670 C CA . LEU A 1 86 ? 1.864 7.864 -32.241 1.00 93.19 86 LEU A CA 1
ATOM 671 C C . LEU A 1 86 ? 0.421 8.359 -32.332 1.00 93.19 86 LEU A C 1
ATOM 673 O O . LEU A 1 86 ? -0.500 7.753 -31.779 1.00 93.19 86 LEU A O 1
ATOM 677 N N . PHE A 1 87 ? 0.232 9.454 -33.061 1.00 91.38 87 PHE A N 1
ATOM 678 C CA . PHE A 1 87 ? -1.057 10.107 -33.257 1.00 91.38 87 PHE A CA 1
ATOM 679 C C . PHE A 1 87 ? -1.415 10.083 -34.747 1.00 91.38 87 PHE A C 1
ATOM 681 O O . PHE A 1 87 ? -0.974 10.969 -35.485 1.00 91.38 87 PHE A O 1
ATOM 688 N N . PRO A 1 88 ? -2.160 9.066 -35.215 1.00 89.56 88 PRO A N 1
ATOM 689 C CA . PRO A 1 88 ? -2.723 9.057 -36.562 1.00 89.56 88 PRO A CA 1
ATOM 690 C C . PRO A 1 88 ? -3.734 10.197 -36.739 1.00 89.56 88 PRO A C 1
ATOM 692 O O . PRO A 1 88 ? -4.520 10.463 -35.826 1.00 89.56 88 PRO A O 1
ATOM 695 N N . TYR A 1 89 ? -3.714 10.867 -37.889 1.00 87.69 89 TYR A N 1
ATOM 696 C CA . TYR A 1 89 ? -4.629 11.959 -38.227 1.00 87.69 89 TYR A CA 1
ATOM 697 C C . TYR A 1 89 ? -4.835 12.095 -39.743 1.00 87.69 89 TYR A C 1
ATOM 699 O O . TYR A 1 89 ? -4.037 11.597 -40.541 1.00 87.69 89 TYR A O 1
ATOM 707 N N . GLU A 1 90 ? -5.909 12.786 -40.115 1.00 85.44 90 GLU A N 1
ATOM 708 C CA . GLU A 1 90 ? -6.275 13.138 -41.488 1.00 85.44 90 GLU A CA 1
ATOM 709 C C . GLU A 1 90 ? -6.116 14.649 -41.668 1.00 85.44 90 GLU A C 1
ATOM 711 O O . GLU A 1 90 ? -6.505 15.407 -40.786 1.00 85.44 90 GLU A O 1
ATOM 716 N N . GLU A 1 91 ? -5.562 15.122 -42.783 1.00 72.25 91 GLU A N 1
ATOM 717 C CA . GLU A 1 91 ? -5.622 16.558 -43.082 1.00 72.25 91 GLU A CA 1
ATOM 718 C C . GLU A 1 91 ? -7.020 16.946 -43.579 1.00 72.25 91 GLU A C 1
ATOM 720 O O . GLU A 1 91 ? -7.585 16.225 -44.397 1.00 72.25 91 GLU A O 1
ATOM 725 N N . PRO A 1 92 ? -7.577 18.094 -43.150 1.00 71.06 92 PRO A N 1
ATOM 726 C CA . PRO A 1 92 ? -6.936 19.185 -42.406 1.00 71.06 92 PRO A CA 1
ATOM 727 C C . PRO A 1 92 ? -7.068 19.089 -40.870 1.00 71.06 92 PRO A C 1
ATOM 729 O O . PRO A 1 92 ? -6.682 20.030 -40.174 1.00 71.06 92 PRO A O 1
ATOM 732 N N . GLU A 1 93 ? -7.618 18.003 -40.317 1.00 74.94 93 GLU A N 1
ATOM 733 C CA . GLU A 1 93 ? -7.798 17.857 -38.869 1.00 74.94 93 GLU A CA 1
ATOM 734 C C . GLU A 1 93 ? -6.450 17.675 -38.139 1.00 74.94 93 GLU A C 1
ATOM 736 O O . GLU A 1 93 ? -5.662 16.782 -38.456 1.00 74.94 93 GLU A O 1
ATOM 741 N N . PRO A 1 94 ? -6.141 18.481 -37.108 1.00 76.88 94 PRO A N 1
ATOM 742 C CA . PRO A 1 94 ? -4.946 18.246 -36.315 1.00 76.88 94 PRO A CA 1
ATOM 743 C C . PRO A 1 94 ? -5.067 16.923 -35.537 1.00 76.88 94 PRO A C 1
ATOM 745 O O . PRO A 1 94 ? -6.170 16.526 -35.147 1.00 76.88 94 PRO A O 1
ATOM 748 N N . PRO A 1 95 ? -3.940 16.251 -35.234 1.00 78.38 95 PRO A N 1
ATOM 749 C CA . PRO A 1 95 ? -3.962 15.063 -34.394 1.00 78.38 95 PRO A CA 1
ATOM 750 C C . PRO A 1 95 ? -4.635 15.362 -33.053 1.00 78.38 95 PRO A C 1
ATOM 752 O O . PRO A 1 95 ? -4.382 16.389 -32.420 1.00 78.38 95 PRO A O 1
ATOM 755 N N . ARG A 1 96 ? -5.522 14.460 -32.629 1.00 78.62 96 ARG A N 1
ATOM 756 C CA . ARG A 1 96 ? -6.313 14.625 -31.404 1.00 78.62 96 ARG A CA 1
ATOM 757 C C . ARG A 1 96 ? -5.468 14.329 -30.163 1.00 78.62 96 ARG A C 1
ATOM 759 O O . ARG A 1 96 ? -4.531 13.532 -30.207 1.00 78.62 96 ARG A O 1
ATOM 766 N N . ALA A 1 97 ? -5.801 14.974 -29.047 1.00 75.69 97 ALA A N 1
ATOM 767 C CA . ALA A 1 97 ? -5.198 14.678 -27.748 1.00 75.69 97 ALA A CA 1
ATOM 768 C C . ALA A 1 97 ? -5.686 13.326 -27.200 1.00 75.69 97 ALA A C 1
ATOM 770 O O . ALA A 1 97 ? -6.809 12.916 -27.490 1.00 75.69 97 ALA A O 1
ATOM 771 N N . GLY A 1 98 ? -4.851 12.655 -26.398 1.00 75.25 98 GLY A N 1
ATOM 772 C CA . GLY A 1 98 ? -5.148 11.323 -25.868 1.00 75.25 98 GLY A CA 1
ATOM 773 C C . GLY A 1 98 ? -4.887 10.224 -26.903 1.00 75.25 98 GLY A C 1
ATOM 774 O O . GLY A 1 98 ? -5.832 9.756 -27.538 1.00 75.25 98 GLY A O 1
ATOM 775 N N . PRO A 1 99 ? -3.622 9.800 -27.099 1.00 76.56 99 PRO A N 1
ATOM 776 C CA . PRO A 1 99 ? -3.330 8.716 -28.026 1.00 76.56 99 PRO A CA 1
ATOM 777 C C . PRO A 1 99 ? -3.980 7.430 -27.515 1.00 76.56 99 PRO A C 1
ATOM 779 O O . PRO A 1 99 ? -3.992 7.186 -26.303 1.00 76.56 99 PRO A O 1
ATOM 782 N N . ASP A 1 100 ? -4.462 6.594 -28.439 1.00 84.94 100 ASP A N 1
ATOM 783 C CA . ASP A 1 100 ? -4.870 5.222 -28.127 1.00 84.94 100 ASP A CA 1
ATOM 784 C C . ASP A 1 100 ? -3.734 4.551 -27.328 1.00 84.94 100 ASP A C 1
ATOM 786 O O . ASP A 1 100 ? -2.581 4.603 -27.777 1.00 84.94 100 ASP A O 1
ATOM 790 N N . PRO A 1 101 ? -3.997 3.955 -26.149 1.00 85.12 101 PRO A N 1
ATOM 791 C CA . PRO A 1 101 ? -2.971 3.273 -25.365 1.00 85.12 101 PRO A CA 1
ATOM 792 C C . PRO A 1 101 ? -2.178 2.231 -26.166 1.00 85.12 101 PRO A C 1
ATOM 794 O O . PRO A 1 101 ? -1.007 2.003 -25.871 1.00 85.12 101 PRO A O 1
ATOM 797 N N . ALA A 1 102 ? -2.774 1.639 -27.206 1.00 88.88 102 ALA A N 1
ATOM 798 C CA . ALA A 1 102 ? -2.101 0.699 -28.097 1.00 88.88 102 ALA A CA 1
ATOM 799 C C . ALA A 1 102 ? -1.093 1.351 -29.066 1.00 88.88 102 ALA A C 1
ATOM 801 O O . ALA A 1 102 ? -0.241 0.654 -29.613 1.00 88.88 102 ALA A O 1
ATOM 802 N N . ASN A 1 103 ? -1.148 2.671 -29.260 1.00 93.50 103 ASN A N 1
ATOM 803 C CA . ASN A 1 103 ? -0.234 3.438 -30.114 1.00 93.50 103 ASN A CA 1
ATOM 804 C C . ASN A 1 103 ? 0.954 4.017 -29.322 1.00 93.50 103 ASN A C 1
ATOM 806 O O . ASN A 1 103 ? 1.526 5.048 -29.688 1.00 93.50 103 ASN A O 1
ATOM 810 N N . ARG A 1 104 ? 1.312 3.374 -28.210 1.00 93.62 104 ARG A N 1
ATOM 811 C CA . ARG A 1 104 ? 2.407 3.769 -27.325 1.00 93.62 104 ARG A CA 1
ATOM 812 C C . ARG A 1 104 ? 3.458 2.672 -27.287 1.00 93.62 104 ARG A C 1
ATOM 814 O O . ARG A 1 104 ? 3.138 1.488 -27.269 1.00 93.62 104 ARG A O 1
ATOM 821 N N . THR A 1 105 ? 4.723 3.067 -27.267 1.00 95.31 105 THR A N 1
ATOM 822 C CA . THR A 1 105 ? 5.845 2.131 -27.150 1.00 95.31 105 THR A CA 1
ATOM 823 C C . THR A 1 105 ? 7.048 2.825 -26.527 1.00 95.31 105 THR A C 1
ATOM 825 O O . THR A 1 105 ? 7.074 4.050 -26.414 1.00 95.31 105 THR A O 1
ATOM 828 N N . GLY A 1 106 ? 8.031 2.063 -26.075 1.00 95.19 106 GLY A N 1
ATOM 829 C CA . GLY A 1 106 ? 9.235 2.599 -25.457 1.00 95.19 106 GLY A CA 1
ATOM 830 C C . GLY A 1 106 ? 10.400 1.642 -25.624 1.00 95.19 106 GLY A C 1
ATOM 831 O O . GLY A 1 106 ? 10.213 0.427 -25.698 1.00 95.19 106 GLY A O 1
ATOM 832 N N . ALA A 1 107 ? 11.599 2.202 -25.702 1.00 95.56 107 ALA A N 1
ATOM 833 C CA . ALA A 1 107 ? 12.833 1.438 -25.779 1.00 95.56 107 ALA A CA 1
ATOM 834 C C . ALA A 1 107 ? 13.980 2.224 -25.150 1.00 95.56 107 ALA A C 1
ATOM 836 O O . ALA A 1 107 ? 13.961 3.455 -25.086 1.00 95.56 107 ALA A O 1
ATOM 837 N N . MET A 1 108 ? 14.994 1.495 -24.694 1.00 95.12 108 MET A N 1
ATOM 838 C CA . MET A 1 108 ? 16.243 2.090 -24.245 1.00 95.12 108 MET A CA 1
ATOM 839 C C . MET A 1 108 ? 17.164 2.341 -25.437 1.00 95.12 108 MET A C 1
ATOM 841 O O . MET A 1 108 ? 17.363 1.451 -26.263 1.00 95.12 108 MET A O 1
ATOM 845 N N . ALA A 1 109 ? 17.751 3.532 -25.513 1.00 95.88 109 ALA A N 1
ATOM 846 C CA . ALA A 1 109 ? 18.834 3.807 -26.448 1.00 95.88 109 ALA A CA 1
ATOM 847 C C . ALA A 1 109 ? 20.147 3.241 -25.885 1.00 95.88 109 ALA A C 1
ATOM 849 O O . ALA A 1 109 ? 20.522 3.554 -24.759 1.00 95.88 109 ALA A O 1
ATOM 850 N N . THR A 1 110 ? 20.853 2.408 -26.647 1.00 95.12 110 THR A N 1
ATOM 851 C CA . THR A 1 110 ? 22.139 1.810 -26.236 1.00 95.12 110 THR A CA 1
ATOM 852 C C . THR A 1 110 ? 23.318 2.697 -26.631 1.00 95.12 110 THR A C 1
ATOM 854 O O . THR A 1 110 ? 23.194 3.524 -27.529 1.00 95.12 110 THR A O 1
ATOM 857 N N . ALA A 1 111 ? 24.472 2.536 -25.991 1.00 93.62 111 ALA A N 1
ATOM 858 C CA . ALA A 1 111 ? 25.703 3.240 -26.346 1.00 93.62 111 ALA A CA 1
ATOM 859 C C . ALA A 1 111 ? 26.483 2.488 -27.442 1.00 93.62 111 ALA A C 1
ATOM 861 O O . ALA A 1 111 ? 26.500 1.259 -27.430 1.00 93.62 111 ALA A O 1
ATOM 862 N N . PRO A 1 112 ? 27.195 3.188 -28.342 1.00 90.50 112 PRO A N 1
ATOM 863 C CA . PRO A 1 112 ? 28.244 2.584 -29.159 1.00 90.50 112 PRO A CA 1
ATOM 864 C C . PRO A 1 112 ? 29.534 2.459 -28.328 1.00 90.50 112 PRO A C 1
ATOM 866 O O . PRO A 1 112 ? 30.446 3.277 -28.453 1.00 90.50 112 PRO A O 1
ATOM 869 N N . ASN A 1 113 ? 29.591 1.470 -27.429 1.00 90.12 113 ASN A N 1
ATOM 870 C CA . ASN A 1 113 ? 30.702 1.255 -26.483 1.00 90.12 113 ASN A CA 1
ATOM 871 C C . ASN A 1 113 ? 32.044 0.892 -27.154 1.00 90.12 113 ASN A C 1
ATOM 873 O O . ASN A 1 113 ? 33.087 0.858 -26.492 1.00 90.12 113 ASN A O 1
ATOM 877 N N . GLY A 1 114 ? 32.049 0.670 -28.470 1.00 91.94 114 GLY A N 1
ATOM 878 C CA . GLY A 1 114 ? 33.264 0.507 -29.255 1.00 91.94 114 GLY A CA 1
ATOM 879 C C . GLY A 1 114 ? 33.859 -0.892 -29.145 1.00 91.94 114 GLY A C 1
ATOM 880 O O . GLY A 1 114 ? 35.060 -1.056 -29.364 1.00 91.94 114 GLY A O 1
ATOM 881 N N . SER A 1 115 ? 33.053 -1.915 -28.850 1.00 94.06 115 SER A N 1
ATOM 882 C CA . SER A 1 115 ? 33.512 -3.307 -28.755 1.00 94.06 115 SER A CA 1
ATOM 883 C C . SER A 1 115 ? 34.206 -3.775 -30.028 1.00 94.06 115 SER A C 1
ATOM 885 O O . SER A 1 115 ? 35.204 -4.487 -29.956 1.00 94.06 115 SER A O 1
ATOM 887 N N . ALA A 1 116 ? 33.745 -3.324 -31.199 1.00 92.56 116 ALA A N 1
ATOM 888 C CA . ALA A 1 116 ? 34.415 -3.603 -32.468 1.00 92.56 116 ALA A CA 1
ATOM 889 C C . ALA A 1 116 ? 35.866 -3.085 -32.499 1.00 92.56 116 ALA A C 1
ATOM 891 O O . ALA A 1 116 ? 36.743 -3.777 -33.008 1.00 92.56 116 ALA A O 1
ATOM 892 N N . ALA A 1 117 ? 36.136 -1.914 -31.904 1.00 91.62 117 ALA A N 1
ATOM 893 C CA . ALA A 1 117 ? 37.495 -1.377 -31.776 1.00 91.62 117 ALA A CA 1
ATOM 894 C C . ALA A 1 117 ? 38.347 -2.187 -30.829 1.00 91.62 117 ALA A C 1
ATOM 896 O O . ALA A 1 117 ? 39.459 -2.559 -31.182 1.00 91.62 117 ALA A O 1
ATOM 897 N N . ARG A 1 118 ? 37.800 -2.517 -29.663 1.00 94.56 118 ARG A N 1
ATOM 898 C CA . ARG A 1 118 ? 38.510 -3.336 -28.684 1.00 94.56 118 ARG A CA 1
ATOM 899 C C . ARG A 1 118 ? 38.869 -4.702 -29.277 1.00 94.56 118 ARG A C 1
ATOM 901 O O . ARG A 1 118 ? 39.987 -5.169 -29.107 1.00 94.56 118 ARG A O 1
ATOM 908 N N . MET A 1 119 ? 37.956 -5.325 -30.029 1.00 94.19 119 MET A N 1
ATOM 909 C CA . MET A 1 119 ? 38.230 -6.585 -30.728 1.00 94.19 119 MET A CA 1
ATOM 910 C C . MET A 1 119 ? 39.322 -6.437 -31.790 1.00 94.19 119 MET A C 1
ATOM 912 O O . MET A 1 119 ? 40.211 -7.278 -31.861 1.00 94.19 119 MET A O 1
ATOM 916 N N . GLU A 1 120 ? 39.281 -5.371 -32.591 1.00 93.88 120 GLU A N 1
ATOM 917 C CA . GLU A 1 120 ? 40.319 -5.073 -33.582 1.00 93.88 120 GLU A CA 1
ATOM 918 C C . GLU A 1 120 ? 41.690 -4.865 -32.919 1.00 93.88 120 GLU A C 1
ATOM 920 O O . GLU A 1 120 ? 42.703 -5.366 -33.407 1.00 93.88 120 GLU A O 1
ATOM 925 N N . GLU A 1 121 ? 41.731 -4.177 -31.777 1.00 93.81 121 GLU A N 1
ATOM 926 C CA . GLU A 1 121 ? 42.950 -3.916 -31.010 1.00 93.81 121 GLU A CA 1
ATOM 927 C C . GLU A 1 121 ? 43.615 -5.188 -30.473 1.00 93.81 121 GLU A C 1
ATOM 929 O O . GLU A 1 121 ? 44.845 -5.234 -30.383 1.00 93.81 121 GLU A O 1
ATOM 934 N N . LEU A 1 122 ? 42.824 -6.219 -30.168 1.00 95.19 122 LEU A N 1
ATOM 935 C CA . LEU A 1 122 ? 43.307 -7.527 -29.717 1.00 95.19 122 LEU A CA 1
ATOM 936 C C . LEU A 1 122 ? 43.893 -8.377 -30.853 1.00 95.19 122 LEU A C 1
ATOM 938 O O . LEU A 1 122 ? 44.584 -9.364 -30.586 1.00 95.19 122 LEU A O 1
ATOM 942 N N . LEU A 1 123 ? 43.644 -8.020 -32.116 1.00 94.62 123 LEU A N 1
ATOM 943 C CA . LEU A 1 123 ? 44.209 -8.741 -33.251 1.00 94.62 123 LEU A CA 1
ATOM 944 C C . LEU A 1 123 ? 45.689 -8.378 -33.467 1.00 94.62 123 LEU A C 1
ATOM 946 O O . LEU A 1 123 ? 46.095 -7.226 -33.277 1.00 94.62 123 LEU A O 1
ATOM 950 N N . PRO A 1 124 ? 46.518 -9.333 -33.935 1.00 95.94 124 PRO A N 1
ATOM 951 C CA . PRO A 1 124 ? 47.901 -9.061 -34.304 1.00 95.94 124 PRO A CA 1
ATOM 952 C C . PRO A 1 124 ? 48.042 -7.872 -35.264 1.00 95.94 124 PRO A C 1
ATOM 954 O O . PRO A 1 124 ? 47.266 -7.716 -36.209 1.00 95.94 124 PRO A O 1
ATOM 957 N N . ALA A 1 125 ? 49.094 -7.069 -35.071 1.00 92.88 125 ALA A N 1
ATOM 958 C CA . ALA A 1 125 ? 49.315 -5.825 -35.815 1.00 92.88 125 ALA A CA 1
ATOM 959 C C . ALA A 1 125 ? 49.329 -5.996 -37.346 1.00 92.88 125 ALA A C 1
ATOM 961 O O . ALA A 1 125 ? 48.970 -5.065 -38.066 1.00 92.88 125 ALA A O 1
ATOM 962 N N . ILE A 1 126 ? 49.698 -7.185 -37.838 1.00 93.81 126 ILE A N 1
ATOM 963 C CA . ILE A 1 126 ? 49.673 -7.517 -39.265 1.00 93.81 126 ILE A CA 1
ATOM 964 C C . ILE A 1 126 ? 48.266 -7.378 -39.864 1.00 93.81 126 ILE A C 1
ATOM 966 O O . ILE A 1 126 ? 48.120 -6.757 -40.912 1.00 93.81 126 ILE A O 1
ATOM 970 N N . TYR A 1 127 ? 47.224 -7.862 -39.180 1.00 91.44 127 TYR A N 1
ATOM 971 C CA . TYR A 1 127 ? 45.845 -7.796 -39.673 1.00 91.44 127 TYR A CA 1
ATOM 972 C C . TYR A 1 127 ? 45.309 -6.366 -39.675 1.00 91.44 127 TYR A C 1
ATOM 974 O O . TYR A 1 127 ? 44.670 -5.960 -40.641 1.00 91.44 127 TYR A O 1
ATOM 982 N N . ARG A 1 128 ? 45.642 -5.578 -38.646 1.00 91.00 128 ARG A N 1
ATOM 983 C CA . ARG A 1 128 ? 45.265 -4.157 -38.568 1.00 91.00 128 ARG A CA 1
ATOM 984 C C . ARG A 1 128 ? 45.882 -3.335 -39.698 1.00 91.00 128 ARG A C 1
ATOM 986 O O . ARG A 1 128 ? 45.219 -2.492 -40.288 1.00 91.00 128 ARG A O 1
ATOM 993 N N . ARG A 1 129 ? 47.147 -3.606 -40.036 1.00 90.00 129 ARG A N 1
ATOM 994 C CA . ARG A 1 129 ? 47.830 -2.934 -41.149 1.00 90.00 129 ARG A CA 1
ATOM 995 C C . ARG A 1 129 ? 47.173 -3.258 -42.492 1.00 90.00 129 ARG A C 1
ATOM 997 O O . ARG A 1 129 ? 46.873 -2.342 -43.249 1.00 90.00 129 ARG A O 1
ATOM 1004 N N . TYR A 1 130 ? 46.899 -4.539 -42.751 1.00 89.75 130 TYR A N 1
ATOM 1005 C CA . TYR A 1 130 ? 46.192 -4.954 -43.966 1.00 89.75 130 TYR A CA 1
ATOM 1006 C C . TYR A 1 130 ? 44.783 -4.362 -44.064 1.00 89.75 130 TYR A C 1
ATOM 1008 O O . TYR A 1 130 ? 44.330 -4.058 -45.166 1.00 89.75 130 TYR A O 1
ATOM 1016 N N . ASP A 1 131 ? 44.093 -4.195 -42.935 1.00 89.44 131 ASP A N 1
ATOM 1017 C CA . ASP A 1 131 ? 42.774 -3.569 -42.916 1.00 89.44 131 ASP A CA 1
ATOM 1018 C C . ASP A 1 131 ? 42.832 -2.077 -43.267 1.00 89.44 131 ASP A C 1
ATOM 1020 O O . ASP A 1 131 ? 42.072 -1.607 -44.116 1.00 89.44 131 ASP A O 1
ATOM 1024 N N . ALA A 1 132 ? 43.781 -1.350 -42.669 1.00 86.75 132 ALA A N 1
ATOM 1025 C CA . ALA A 1 132 ? 43.989 0.075 -42.911 1.00 86.75 132 ALA A CA 1
ATOM 1026 C C . ALA A 1 132 ? 44.369 0.378 -44.372 1.00 86.75 132 ALA A C 1
ATOM 1028 O O . ALA A 1 132 ? 43.860 1.336 -44.957 1.00 86.75 132 ALA A O 1
ATOM 1029 N N . ASP A 1 133 ? 45.209 -0.461 -44.986 1.00 86.94 133 ASP A N 1
ATOM 1030 C CA . ASP A 1 133 ? 45.627 -0.294 -46.384 1.00 86.94 133 ASP A CA 1
ATOM 1031 C C . ASP A 1 133 ? 44.441 -0.444 -47.362 1.00 86.94 133 ASP A C 1
ATOM 1033 O O . ASP A 1 133 ? 44.395 0.228 -48.395 1.00 86.94 133 ASP A O 1
ATOM 1037 N N . ARG A 1 134 ? 43.433 -1.258 -47.012 1.00 83.31 134 ARG A N 1
ATOM 1038 C CA . ARG A 1 134 ? 42.243 -1.535 -47.841 1.00 83.31 134 ARG A CA 1
ATOM 1039 C C . ARG A 1 134 ? 41.102 -0.529 -47.699 1.00 83.31 134 ARG A C 1
ATOM 1041 O O . ARG A 1 134 ? 40.103 -0.647 -48.405 1.00 83.31 134 ARG A O 1
ATOM 1048 N N . VAL A 1 135 ? 41.227 0.486 -46.844 1.00 79.12 135 VAL A N 1
ATOM 1049 C CA . VAL A 1 135 ? 40.220 1.563 -46.720 1.00 79.12 135 VAL A CA 1
ATOM 1050 C C . VAL A 1 135 ? 40.046 2.328 -48.043 1.00 79.12 135 VAL A C 1
ATOM 1052 O O . VAL A 1 135 ? 38.965 2.840 -48.333 1.00 79.12 135 VAL A O 1
ATOM 1055 N N . ARG A 1 136 ? 41.092 2.375 -48.879 1.00 72.62 136 ARG A N 1
ATOM 1056 C CA . ARG A 1 136 ? 41.080 3.045 -50.191 1.00 72.62 136 ARG A CA 1
ATOM 1057 C C . ARG A 1 136 ? 40.240 2.316 -51.247 1.00 72.62 136 ARG A C 1
ATOM 1059 O O . ARG A 1 136 ? 39.791 2.961 -52.188 1.00 72.62 136 ARG A O 1
ATOM 1066 N N . ASP A 1 137 ? 39.963 1.027 -51.044 1.00 79.88 137 ASP A N 1
ATOM 1067 C CA . ASP A 1 137 ? 39.229 0.156 -51.976 1.00 79.88 137 ASP A CA 1
ATOM 1068 C C . ASP A 1 137 ? 37.747 -0.004 -51.583 1.00 79.88 137 ASP A C 1
ATOM 1070 O O . ASP A 1 137 ? 37.108 -1.030 -51.828 1.00 79.88 137 ASP A O 1
ATOM 1074 N N . ASN A 1 138 ? 37.190 0.994 -50.897 1.00 79.12 138 ASN A N 1
ATOM 1075 C CA . ASN A 1 138 ? 35.846 0.916 -50.341 1.00 79.12 138 ASN A CA 1
ATOM 1076 C C . ASN A 1 138 ? 34.756 0.888 -51.435 1.00 79.12 138 ASN A C 1
ATOM 1078 O O . ASN A 1 138 ? 34.756 1.748 -52.318 1.00 79.12 138 ASN A O 1
ATOM 1082 N N . PRO A 1 139 ? 33.793 -0.058 -51.379 1.00 80.75 139 PRO A N 1
ATOM 1083 C CA . PRO A 1 139 ? 32.755 -0.178 -52.398 1.00 80.75 139 PRO A CA 1
ATOM 1084 C C . PRO A 1 139 ? 31.845 1.062 -52.461 1.00 80.75 139 PRO A C 1
ATOM 1086 O O . PRO A 1 139 ? 31.579 1.697 -51.430 1.00 80.75 139 PRO A O 1
ATOM 1089 N N . PRO A 1 140 ? 31.315 1.398 -53.655 1.00 76.56 140 PRO A N 1
ATOM 1090 C CA . PRO A 1 140 ? 30.344 2.474 -53.799 1.00 76.56 140 PRO A CA 1
ATOM 1091 C C . PRO A 1 140 ? 29.062 2.140 -53.018 1.00 76.56 140 PRO A C 1
ATOM 1093 O O . PRO A 1 140 ? 28.612 0.998 -53.003 1.00 76.56 140 PRO A O 1
ATOM 1096 N N . GLY A 1 141 ? 28.473 3.140 -52.355 1.00 79.94 141 GLY A N 1
ATOM 1097 C CA . GLY A 1 141 ? 27.226 2.984 -51.588 1.00 79.94 141 GLY A CA 1
ATOM 1098 C C . GLY A 1 141 ? 27.393 2.753 -50.081 1.00 79.94 141 GLY A C 1
ATOM 1099 O O . GLY A 1 141 ? 26.394 2.631 -49.376 1.00 79.94 141 GLY A O 1
ATOM 1100 N N . LEU A 1 142 ? 28.623 2.747 -49.550 1.00 82.62 142 LEU A N 1
ATOM 1101 C CA . LEU A 1 142 ? 28.842 2.709 -48.100 1.00 82.62 142 LEU A CA 1
ATOM 1102 C C . LEU A 1 142 ? 28.291 3.956 -47.393 1.00 82.62 142 LEU A C 1
ATOM 1104 O O . LEU A 1 142 ? 28.463 5.097 -47.854 1.00 82.62 142 LEU A O 1
ATOM 1108 N N . ARG A 1 143 ? 27.696 3.724 -46.215 1.00 81.12 143 ARG A N 1
ATOM 1109 C CA . ARG A 1 143 ? 27.239 4.785 -45.309 1.00 81.12 143 ARG A CA 1
ATOM 1110 C C . ARG A 1 143 ? 28.411 5.697 -44.932 1.00 81.12 143 ARG A C 1
ATOM 1112 O O . ARG A 1 143 ? 29.514 5.185 -44.736 1.00 81.12 143 ARG A O 1
ATOM 1119 N N . PRO A 1 144 ? 28.202 7.019 -44.782 1.00 81.25 144 PRO A N 1
ATOM 1120 C CA . PRO A 1 144 ? 29.278 7.963 -44.462 1.00 81.25 144 PRO A CA 1
ATOM 1121 C C . PRO A 1 144 ? 30.118 7.562 -43.239 1.00 81.25 144 PRO A C 1
ATOM 1123 O O . PRO A 1 144 ? 31.339 7.677 -43.270 1.00 81.25 144 PRO A O 1
ATOM 1126 N N . GLU A 1 145 ? 29.468 7.019 -42.208 1.00 79.50 145 GLU A N 1
ATOM 1127 C CA . GLU A 1 145 ? 30.078 6.546 -40.956 1.00 79.50 145 GLU A CA 1
ATOM 1128 C C . GLU A 1 145 ? 31.019 5.336 -41.120 1.00 79.50 145 GLU A C 1
ATOM 1130 O O . GLU A 1 145 ? 31.922 5.140 -40.307 1.00 79.50 145 GLU A O 1
ATOM 1135 N N . ASP A 1 146 ? 30.867 4.556 -42.194 1.00 83.38 146 ASP A N 1
ATOM 1136 C CA . ASP A 1 146 ? 31.648 3.340 -42.449 1.00 83.38 146 ASP A CA 1
ATOM 1137 C C . ASP A 1 146 ? 32.781 3.553 -43.470 1.00 83.38 146 ASP A C 1
ATOM 1139 O O . ASP A 1 146 ? 33.607 2.660 -43.677 1.00 83.38 146 ASP A O 1
ATOM 1143 N N . ARG A 1 147 ? 32.859 4.738 -44.097 1.00 83.81 147 ARG A N 1
ATOM 1144 C CA . ARG A 1 147 ? 33.840 5.045 -45.159 1.00 83.81 147 ARG A CA 1
ATOM 1145 C C . ARG A 1 147 ? 35.284 5.104 -44.676 1.00 83.81 147 ARG A C 1
ATOM 1147 O O . ARG A 1 147 ? 36.188 4.890 -45.472 1.00 83.81 147 ARG A O 1
ATOM 1154 N N . ASN A 1 148 ? 35.495 5.375 -43.393 1.00 84.25 148 ASN A N 1
ATOM 1155 C CA . ASN A 1 148 ? 36.831 5.451 -42.799 1.00 84.25 148 ASN A CA 1
ATOM 1156 C C . ASN A 1 148 ? 37.260 4.135 -42.131 1.00 84.25 148 ASN A C 1
ATOM 1158 O O . ASN A 1 148 ? 38.348 4.061 -41.571 1.00 84.25 148 ASN A O 1
ATOM 1162 N N . LYS A 1 149 ? 36.406 3.105 -42.162 1.00 86.88 149 LYS A N 1
ATOM 1163 C CA . LYS A 1 149 ? 36.667 1.794 -41.556 1.00 86.88 149 LYS A CA 1
ATOM 1164 C C . LYS A 1 149 ? 37.181 0.837 -42.628 1.00 86.88 149 LYS A C 1
ATOM 1166 O O . LYS A 1 149 ? 36.697 0.897 -43.758 1.00 86.88 149 LYS A O 1
ATOM 1171 N N . GLY A 1 150 ? 38.125 -0.042 -42.298 1.00 89.19 150 GLY A N 1
ATOM 1172 C CA . GLY A 1 150 ? 38.549 -1.115 -43.199 1.00 89.19 150 GLY A CA 1
ATOM 1173 C C . GLY A 1 150 ? 37.529 -2.266 -43.260 1.00 89.19 150 GLY A C 1
ATOM 1174 O O . GLY A 1 150 ? 36.568 -2.296 -42.480 1.00 89.19 150 GLY A O 1
ATOM 1175 N N . PRO A 1 151 ? 37.654 -3.194 -44.226 1.00 89.81 151 PRO A N 1
ATOM 1176 C CA . PRO A 1 151 ? 36.752 -4.340 -44.364 1.00 89.81 151 PRO A CA 1
ATOM 1177 C C . PRO A 1 151 ? 36.677 -5.249 -43.125 1.00 89.81 151 PRO A C 1
ATOM 1179 O O . PRO A 1 151 ? 35.579 -5.677 -42.767 1.00 89.81 151 PRO A O 1
ATOM 1182 N N . LEU A 1 152 ? 37.799 -5.529 -42.458 1.00 90.88 152 LEU A N 1
ATOM 1183 C CA . LEU A 1 152 ? 37.853 -6.298 -41.214 1.00 90.88 152 LEU A CA 1
ATOM 1184 C C . LEU A 1 152 ? 37.168 -5.532 -40.088 1.00 90.88 152 LEU A C 1
ATOM 1186 O O . LEU A 1 152 ? 36.331 -6.112 -39.399 1.00 90.88 152 LEU A O 1
ATOM 1190 N N . ARG A 1 153 ? 37.437 -4.228 -39.932 1.00 90.75 153 ARG A N 1
ATOM 1191 C CA . ARG A 1 153 ? 36.722 -3.428 -38.937 1.00 90.75 153 ARG A CA 1
ATOM 1192 C C . ARG A 1 153 ? 35.209 -3.455 -39.172 1.00 90.75 153 ARG A C 1
ATOM 1194 O O . ARG A 1 153 ? 34.457 -3.711 -38.240 1.00 90.75 153 ARG A O 1
ATOM 1201 N N . ARG A 1 154 ? 34.735 -3.284 -40.409 1.00 89.75 154 ARG A N 1
ATOM 1202 C CA . ARG A 1 154 ? 33.296 -3.393 -40.725 1.00 89.75 154 ARG A CA 1
ATOM 1203 C C . ARG A 1 154 ? 32.709 -4.770 -40.411 1.00 89.75 154 ARG A C 1
ATOM 1205 O O . ARG A 1 154 ? 31.572 -4.843 -39.957 1.00 89.75 154 ARG A O 1
ATOM 1212 N N . LEU A 1 155 ? 33.466 -5.845 -40.628 1.00 91.38 155 LEU A N 1
ATOM 1213 C CA . LEU A 1 155 ? 33.043 -7.191 -40.239 1.00 91.38 155 LEU A CA 1
ATOM 1214 C C . LEU A 1 155 ? 32.892 -7.301 -38.714 1.00 91.38 155 LEU A C 1
ATOM 1216 O O . LEU A 1 155 ? 31.877 -7.802 -38.234 1.00 91.38 155 LEU A O 1
ATOM 1220 N N . LEU A 1 156 ? 33.865 -6.787 -37.958 1.00 93.25 156 LEU A N 1
ATOM 1221 C CA . LEU A 1 156 ? 33.830 -6.773 -36.494 1.00 93.25 156 LEU A CA 1
ATOM 1222 C C . LEU A 1 156 ? 32.714 -5.885 -35.929 1.00 93.25 156 LEU A C 1
ATOM 1224 O O . LEU A 1 156 ? 32.242 -6.150 -34.831 1.00 93.25 156 LEU A O 1
ATOM 1228 N N . GLU A 1 157 ? 32.250 -4.863 -36.652 1.00 90.94 157 GLU A N 1
ATOM 1229 C CA . GLU A 1 157 ? 31.096 -4.043 -36.244 1.00 90.94 157 GLU A CA 1
ATOM 1230 C C . GLU A 1 157 ? 29.788 -4.846 -36.203 1.00 90.94 157 GLU A C 1
ATOM 1232 O O . GLU A 1 157 ? 28.914 -4.541 -35.392 1.00 90.94 157 GLU A O 1
ATOM 1237 N N . VAL A 1 158 ? 29.642 -5.901 -37.016 1.00 90.50 158 VAL A N 1
ATOM 1238 C CA . VAL A 1 158 ? 28.430 -6.741 -37.005 1.00 90.50 158 VAL A CA 1
ATOM 1239 C C . VAL A 1 158 ? 28.247 -7.399 -35.639 1.00 90.50 158 VAL A C 1
ATOM 1241 O O . VAL A 1 158 ? 27.160 -7.345 -35.073 1.00 90.50 158 VAL A O 1
ATOM 1244 N N . THR A 1 159 ? 29.310 -7.974 -35.080 1.00 92.62 159 THR A N 1
ATOM 1245 C CA . THR A 1 159 ? 29.279 -8.598 -33.750 1.00 92.62 159 THR A CA 1
ATOM 1246 C C . THR A 1 159 ? 29.494 -7.576 -32.637 1.00 92.62 159 THR A C 1
ATOM 1248 O O . THR A 1 159 ? 28.832 -7.636 -31.605 1.00 92.62 159 THR A O 1
ATOM 1251 N N . GLY A 1 160 ? 30.375 -6.601 -32.853 1.00 93.56 160 GLY A N 1
ATOM 1252 C CA . GLY A 1 160 ? 30.723 -5.568 -31.884 1.00 93.56 160 GLY A CA 1
ATOM 1253 C C . GLY A 1 160 ? 29.542 -4.680 -31.519 1.00 93.56 160 GLY A C 1
ATOM 1254 O O . GLY A 1 160 ? 29.340 -4.413 -30.343 1.00 93.56 160 GLY A O 1
ATOM 1255 N N . SER A 1 161 ? 28.704 -4.310 -32.488 1.00 91.94 161 SER A N 1
ATOM 1256 C CA . SER A 1 161 ? 27.478 -3.554 -32.213 1.00 91.94 161 SER A CA 1
ATOM 1257 C C . SER A 1 161 ? 26.481 -4.326 -31.340 1.00 91.94 161 SER A C 1
ATOM 1259 O O . SER A 1 161 ? 25.813 -3.732 -30.499 1.00 91.94 161 SER A O 1
ATOM 1261 N N . GLN A 1 162 ? 26.398 -5.654 -31.481 1.00 93.94 162 GLN A N 1
ATOM 1262 C CA . GLN A 1 162 ? 25.556 -6.488 -30.613 1.00 93.94 162 GLN A CA 1
ATOM 1263 C C . GLN A 1 162 ? 26.140 -6.598 -29.198 1.00 93.94 162 GLN A C 1
ATOM 1265 O O . GLN A 1 162 ? 25.397 -6.539 -28.220 1.00 93.94 162 GLN A O 1
ATOM 1270 N N . LEU A 1 163 ? 27.467 -6.707 -29.075 1.00 94.94 163 LEU A N 1
ATOM 1271 C CA . LEU A 1 163 ? 28.154 -6.672 -27.779 1.00 94.94 163 LEU A CA 1
ATOM 1272 C C . LEU A 1 163 ? 27.978 -5.319 -27.080 1.00 94.94 163 LEU A C 1
ATOM 1274 O O . LEU A 1 163 ? 27.713 -5.291 -25.882 1.00 94.94 163 LEU A O 1
ATOM 1278 N N . ASP A 1 164 ? 28.035 -4.217 -27.828 1.00 95.00 164 ASP A N 1
ATOM 1279 C CA . ASP A 1 164 ? 27.781 -2.873 -27.307 1.00 95.00 164 ASP A CA 1
ATOM 1280 C C . ASP A 1 164 ? 26.359 -2.756 -26.738 1.00 95.00 164 ASP A C 1
ATOM 1282 O O . ASP A 1 164 ? 26.171 -2.216 -25.645 1.00 95.00 164 ASP A O 1
ATOM 1286 N N . GLN A 1 165 ? 25.361 -3.320 -27.431 1.00 94.19 165 GLN A N 1
ATOM 1287 C CA . GLN A 1 165 ? 23.991 -3.390 -26.919 1.00 94.19 165 GLN A CA 1
ATOM 1288 C C . GLN A 1 165 ? 23.900 -4.215 -25.634 1.00 94.19 165 GLN A C 1
ATOM 1290 O O . GLN A 1 165 ? 23.287 -3.762 -24.666 1.00 94.19 165 GLN A O 1
ATOM 1295 N N . LEU A 1 166 ? 24.522 -5.399 -25.601 1.00 94.25 166 LEU A N 1
ATOM 1296 C CA . LEU A 1 166 ? 24.561 -6.249 -24.408 1.00 94.25 166 LEU A CA 1
ATOM 1297 C C . LEU A 1 166 ? 25.215 -5.532 -23.221 1.00 94.25 166 LEU A C 1
ATOM 1299 O O . LEU A 1 166 ? 24.681 -5.594 -22.116 1.00 94.25 166 LEU A O 1
ATOM 1303 N N . GLU A 1 167 ? 26.316 -4.811 -23.444 1.00 94.69 167 GLU A N 1
ATOM 1304 C CA . GLU A 1 167 ? 26.989 -4.010 -22.417 1.00 94.69 167 GLU A CA 1
ATOM 1305 C C . GLU A 1 167 ? 26.057 -2.918 -21.865 1.00 94.69 167 GLU A C 1
ATOM 1307 O O . GLU A 1 167 ? 25.932 -2.772 -20.648 1.00 94.69 167 GLU A O 1
ATOM 1312 N N . SER A 1 168 ? 25.331 -2.204 -22.731 1.00 94.75 168 SER A N 1
ATOM 1313 C CA . SER A 1 168 ? 24.329 -1.217 -22.306 1.00 94.75 168 SER A CA 1
ATOM 1314 C C . SER A 1 168 ? 23.177 -1.834 -21.507 1.00 94.75 168 SER A C 1
ATOM 1316 O O . SER A 1 168 ? 22.800 -1.296 -20.466 1.00 94.75 168 SER A O 1
ATOM 1318 N N . PHE A 1 169 ? 22.627 -2.974 -21.937 1.00 92.94 169 PHE A N 1
ATOM 1319 C CA . PHE A 1 169 ? 21.578 -3.670 -21.180 1.00 92.94 169 PHE A CA 1
ATOM 1320 C C . PHE A 1 169 ? 22.087 -4.179 -19.825 1.00 92.94 169 PHE A C 1
ATOM 1322 O O . PHE A 1 169 ? 21.392 -4.043 -18.815 1.00 92.94 169 PHE A O 1
ATOM 1329 N N . ALA A 1 170 ? 23.313 -4.703 -19.770 1.00 93.88 170 ALA A N 1
ATOM 1330 C CA . ALA A 1 170 ? 23.942 -5.130 -18.524 1.00 93.88 170 ALA A CA 1
ATOM 1331 C C . ALA A 1 170 ? 24.148 -3.948 -17.564 1.00 93.88 170 ALA A C 1
ATOM 1333 O O . ALA A 1 170 ? 23.791 -4.043 -16.391 1.00 93.88 170 ALA A O 1
ATOM 1334 N N . ARG A 1 171 ? 24.641 -2.805 -18.060 1.00 91.62 171 ARG A N 1
ATOM 1335 C CA . ARG A 1 171 ? 24.790 -1.578 -17.261 1.00 91.62 171 ARG A CA 1
ATOM 1336 C C . ARG A 1 171 ? 23.442 -1.055 -16.765 1.00 91.62 171 ARG A C 1
ATOM 1338 O O . ARG A 1 171 ? 23.315 -0.764 -15.584 1.00 91.62 171 ARG A O 1
ATOM 1345 N N . SER A 1 172 ? 22.421 -1.023 -17.621 1.00 91.06 172 SER A N 1
ATOM 1346 C CA . SER A 1 172 ? 21.062 -0.623 -17.229 1.00 91.06 172 SER A CA 1
ATOM 1347 C C . SER A 1 172 ? 20.452 -1.541 -16.163 1.00 91.06 172 SER A C 1
ATOM 1349 O O . SER A 1 172 ? 19.699 -1.075 -15.311 1.00 91.06 172 SER A O 1
ATOM 1351 N N . THR A 1 173 ? 20.823 -2.825 -16.146 1.00 91.00 173 THR A N 1
ATOM 1352 C CA . THR A 1 173 ? 20.362 -3.777 -15.121 1.00 91.00 173 THR A CA 1
ATOM 1353 C C . THR A 1 173 ? 20.835 -3.382 -13.713 1.00 91.00 173 THR A C 1
ATOM 1355 O O . THR A 1 173 ? 20.126 -3.605 -12.733 1.00 91.00 173 THR A O 1
ATOM 1358 N N . LEU A 1 174 ? 22.005 -2.745 -13.595 1.00 90.56 174 LEU A N 1
ATOM 1359 C CA . LEU A 1 174 ? 22.510 -2.234 -12.314 1.00 90.56 174 LEU A CA 1
ATOM 1360 C C . LEU A 1 174 ? 21.657 -1.070 -11.786 1.00 90.56 174 LEU A C 1
ATOM 1362 O O . LEU A 1 174 ? 21.500 -0.922 -10.574 1.00 90.56 174 LEU A O 1
ATOM 1366 N N . ASP A 1 175 ? 21.038 -0.309 -12.689 1.00 88.31 175 ASP A N 1
ATOM 1367 C CA . ASP A 1 175 ? 20.195 0.851 -12.389 1.00 88.31 175 ASP A CA 1
ATOM 1368 C C . ASP A 1 175 ? 18.711 0.483 -12.191 1.00 88.31 175 ASP A C 1
ATOM 1370 O O . ASP A 1 175 ? 17.869 1.370 -12.066 1.00 88.31 175 ASP A O 1
ATOM 1374 N N . LEU A 1 176 ? 18.346 -0.806 -12.128 1.00 89.19 176 LEU A N 1
ATOM 1375 C CA . LEU A 1 176 ? 16.941 -1.222 -11.958 1.00 89.19 176 LEU A CA 1
ATOM 1376 C C . LEU A 1 176 ? 16.300 -0.723 -10.659 1.00 89.19 176 LEU A C 1
ATOM 1378 O O . LEU A 1 176 ? 15.080 -0.649 -10.574 1.00 89.19 176 LEU A O 1
ATOM 1382 N N . HIS A 1 177 ? 17.110 -0.388 -9.656 1.00 88.44 177 HIS A N 1
ATOM 1383 C CA . HIS A 1 177 ? 16.654 0.179 -8.390 1.00 88.44 177 HIS A CA 1
ATOM 1384 C C . HIS A 1 177 ? 16.354 1.688 -8.477 1.00 88.44 177 HIS A C 1
ATOM 1386 O O . HIS A 1 177 ? 15.694 2.230 -7.589 1.00 88.44 177 HIS A O 1
ATOM 1392 N N . ASP A 1 178 ? 16.834 2.376 -9.518 1.00 91.19 178 ASP A N 1
ATOM 1393 C CA . ASP A 1 178 ? 16.640 3.811 -9.701 1.00 91.19 178 ASP A CA 1
ATOM 1394 C C . ASP A 1 178 ? 15.270 4.091 -10.340 1.00 91.19 178 ASP A C 1
ATOM 1396 O O . ASP A 1 178 ? 15.036 3.860 -11.531 1.00 91.19 178 ASP A O 1
ATOM 1400 N N . ILE A 1 179 ? 14.369 4.651 -9.527 1.00 91.69 179 ILE A N 1
ATOM 1401 C CA . ILE A 1 179 ? 12.992 4.999 -9.897 1.00 91.69 179 ILE A CA 1
ATOM 1402 C C . ILE A 1 179 ? 12.935 5.997 -11.061 1.00 91.69 179 ILE A C 1
ATOM 1404 O O . ILE A 1 179 ? 11.910 6.038 -11.732 1.00 91.69 179 ILE A O 1
ATOM 1408 N N . GLU A 1 180 ? 13.982 6.780 -11.348 1.00 90.25 180 GLU A N 1
ATOM 1409 C CA . GLU A 1 180 ? 14.028 7.754 -12.454 1.00 90.25 180 GLU A CA 1
ATOM 1410 C C . GLU A 1 180 ? 14.621 7.187 -13.746 1.00 90.25 180 GLU A C 1
ATOM 1412 O O . GLU A 1 180 ? 14.260 7.637 -14.836 1.00 90.25 180 GLU A O 1
ATOM 1417 N N . ARG A 1 181 ? 15.472 6.163 -13.661 1.00 88.19 181 ARG A N 1
ATOM 1418 C CA . ARG A 1 181 ? 16.164 5.597 -14.834 1.00 88.19 181 ARG A CA 1
ATOM 1419 C C . ARG A 1 181 ? 15.521 4.323 -15.363 1.00 88.19 181 ARG A C 1
ATOM 1421 O O . ARG A 1 181 ? 15.563 4.083 -16.568 1.00 88.19 181 ARG A O 1
ATOM 1428 N N . VAL A 1 182 ? 14.897 3.536 -14.487 1.00 91.81 182 VAL A N 1
ATOM 1429 C CA . VAL A 1 182 ? 14.302 2.240 -14.836 1.00 91.81 182 VAL A CA 1
ATOM 1430 C C . VAL A 1 182 ? 13.245 2.364 -15.939 1.00 91.81 182 VAL A C 1
ATOM 1432 O O . VAL A 1 182 ? 12.573 3.388 -16.064 1.00 91.81 182 VAL A O 1
ATOM 1435 N N . ASP A 1 183 ? 13.059 1.320 -16.743 1.00 92.00 183 ASP A N 1
ATOM 1436 C CA . ASP A 1 183 ? 11.933 1.242 -17.675 1.00 92.00 183 ASP A CA 1
ATOM 1437 C C . ASP A 1 183 ? 10.596 1.243 -16.912 1.00 92.00 183 ASP A C 1
ATOM 1439 O O . ASP A 1 183 ? 10.411 0.518 -15.934 1.00 92.00 183 ASP A O 1
ATOM 1443 N N . GLY A 1 184 ? 9.638 2.043 -17.379 1.00 91.06 184 GLY A N 1
ATOM 1444 C CA . GLY A 1 184 ? 8.312 2.190 -16.789 1.00 91.06 184 GLY A CA 1
ATOM 1445 C C . GLY A 1 184 ? 7.551 0.871 -16.669 1.00 91.06 184 GLY A C 1
ATOM 1446 O O . GLY A 1 184 ? 6.776 0.696 -15.732 1.00 91.06 184 GLY A O 1
ATOM 1447 N N . ARG A 1 185 ? 7.826 -0.093 -17.558 1.00 91.25 185 ARG A N 1
ATOM 1448 C CA . ARG A 1 185 ? 7.254 -1.448 -17.516 1.00 91.25 185 ARG A CA 1
ATOM 1449 C C . ARG A 1 185 ? 7.652 -2.233 -16.263 1.00 91.25 185 ARG A C 1
ATOM 1451 O O . ARG A 1 185 ? 6.954 -3.173 -15.899 1.00 91.25 185 ARG A O 1
ATOM 1458 N N . LEU A 1 186 ? 8.754 -1.859 -15.614 1.00 92.75 186 LEU A N 1
ATOM 1459 C CA . LEU A 1 186 ? 9.283 -2.525 -14.422 1.00 92.75 186 LEU A CA 1
ATOM 1460 C C . LEU A 1 186 ? 8.895 -1.810 -13.118 1.00 92.75 186 LEU A C 1
ATOM 1462 O O . LEU A 1 186 ? 9.094 -2.372 -12.042 1.00 92.75 186 LEU A O 1
ATOM 1466 N N . LEU A 1 187 ? 8.285 -0.618 -13.184 1.00 93.75 187 LEU A N 1
ATOM 1467 C CA . LEU A 1 187 ? 7.801 0.099 -11.995 1.00 93.75 187 LEU A CA 1
ATOM 1468 C C . LEU A 1 187 ? 6.836 -0.729 -11.130 1.00 93.75 187 LEU A C 1
ATOM 1470 O O . LEU A 1 187 ? 6.993 -0.683 -9.911 1.00 93.75 187 LEU A O 1
ATOM 1474 N N . PRO A 1 188 ? 5.901 -1.532 -11.686 1.00 93.50 188 PRO A N 1
ATOM 1475 C CA . PRO A 1 188 ? 5.035 -2.371 -10.859 1.00 93.50 188 PRO A CA 1
ATOM 1476 C C . PRO A 1 188 ? 5.805 -3.409 -10.028 1.00 93.50 188 PRO A C 1
ATOM 1478 O O . PRO A 1 188 ? 5.403 -3.726 -8.912 1.00 93.50 188 PRO A O 1
ATOM 1481 N N . LEU A 1 189 ? 6.937 -3.912 -10.537 1.00 92.75 189 LEU A N 1
ATOM 1482 C CA . LEU A 1 189 ? 7.783 -4.861 -9.805 1.00 92.75 189 LEU A CA 1
ATOM 1483 C C . LEU A 1 189 ? 8.496 -4.174 -8.634 1.00 92.75 189 LEU A C 1
ATOM 1485 O O . LEU A 1 189 ? 8.543 -4.724 -7.535 1.00 92.75 189 LEU A O 1
ATOM 1489 N N . LEU A 1 190 ? 8.982 -2.945 -8.840 1.00 91.94 190 LEU A N 1
ATOM 1490 C CA . LEU A 1 190 ? 9.549 -2.127 -7.762 1.00 91.94 190 LEU A CA 1
ATOM 1491 C C . LEU A 1 190 ? 8.497 -1.760 -6.712 1.00 91.94 190 LEU A C 1
ATOM 1493 O O . LEU A 1 190 ? 8.775 -1.809 -5.516 1.00 91.94 190 LEU A O 1
ATOM 1497 N N . ALA A 1 191 ? 7.277 -1.439 -7.146 1.00 91.69 191 ALA A N 1
ATOM 1498 C CA . ALA A 1 191 ? 6.153 -1.183 -6.255 1.00 91.69 191 ALA A CA 1
ATOM 1499 C C . ALA A 1 191 ? 5.839 -2.397 -5.381 1.00 91.69 191 ALA A C 1
ATOM 1501 O O . ALA A 1 191 ? 5.706 -2.270 -4.164 1.00 91.69 191 ALA A O 1
ATOM 1502 N N . GLN A 1 192 ? 5.814 -3.587 -5.983 1.00 91.25 192 GLN A N 1
ATOM 1503 C CA . GLN A 1 192 ? 5.589 -4.836 -5.268 1.00 91.25 192 GLN A CA 1
ATOM 1504 C C . GLN A 1 192 ? 6.663 -5.102 -4.204 1.00 91.25 192 GLN A C 1
ATOM 1506 O O . GLN A 1 192 ? 6.325 -5.569 -3.118 1.00 91.25 192 GLN A O 1
ATOM 1511 N N . TRP A 1 193 ? 7.932 -4.772 -4.468 1.00 88.50 193 TRP A N 1
ATOM 1512 C CA . TRP A 1 193 ? 9.016 -4.943 -3.490 1.00 88.50 193 TRP A CA 1
ATOM 1513 C C . TRP A 1 193 ? 8.816 -4.122 -2.216 1.00 88.50 193 TRP A C 1
ATOM 1515 O O . TRP A 1 193 ? 9.176 -4.579 -1.134 1.00 88.50 193 TRP A O 1
ATOM 1525 N N . VAL A 1 194 ? 8.218 -2.934 -2.328 1.00 86.56 194 VAL A N 1
ATOM 1526 C CA . VAL A 1 194 ? 7.888 -2.082 -1.173 1.00 86.56 194 VAL A CA 1
ATOM 1527 C C . VAL A 1 194 ? 6.451 -2.274 -0.675 1.00 86.56 194 VAL A C 1
ATOM 1529 O O . VAL A 1 194 ? 6.022 -1.564 0.228 1.00 86.56 194 VAL A O 1
ATOM 1532 N N . GLY A 1 195 ? 5.702 -3.226 -1.241 1.00 84.00 195 GLY A N 1
ATOM 1533 C CA . GLY A 1 195 ? 4.303 -3.482 -0.891 1.00 84.00 195 GLY A CA 1
ATOM 1534 C C . GLY A 1 195 ? 3.327 -2.376 -1.312 1.00 84.00 195 GLY A C 1
ATOM 1535 O O . GLY A 1 195 ? 2.229 -2.302 -0.759 1.00 84.00 195 GLY A O 1
ATOM 1536 N N . TRP A 1 196 ? 3.709 -1.515 -2.262 1.00 87.94 196 TRP A N 1
ATOM 1537 C CA . TRP A 1 196 ? 2.890 -0.399 -2.736 1.00 87.94 196 TRP A CA 1
ATOM 1538 C C . TRP A 1 196 ? 1.962 -0.841 -3.883 1.00 87.94 196 TRP A C 1
ATOM 1540 O O . TRP A 1 196 ? 2.445 -1.398 -4.875 1.00 87.94 196 TRP A O 1
ATOM 1550 N N . PRO A 1 197 ? 0.638 -0.605 -3.802 1.00 84.75 197 PRO A N 1
ATOM 1551 C CA . PRO A 1 197 ? -0.275 -0.918 -4.897 1.00 84.75 197 PRO A CA 1
ATOM 1552 C C . PRO A 1 197 ? -0.018 0.017 -6.086 1.00 84.75 197 PRO A C 1
ATOM 1554 O O . PRO A 1 197 ? 0.043 1.232 -5.928 1.00 84.75 197 PRO A O 1
ATOM 1557 N N . THR A 1 198 ? 0.133 -0.539 -7.289 1.00 85.62 198 THR A N 1
ATOM 1558 C CA . THR A 1 198 ? 0.363 0.268 -8.498 1.00 85.62 198 THR A CA 1
ATOM 1559 C C . THR A 1 198 ? -0.960 0.739 -9.092 1.00 85.62 198 THR A C 1
ATOM 1561 O O . THR A 1 198 ? -1.789 -0.088 -9.475 1.00 85.62 198 THR A O 1
ATOM 1564 N N . ASP A 1 199 ? -1.151 2.054 -9.226 1.00 86.00 199 ASP A N 1
ATOM 1565 C CA . ASP A 1 199 ? -2.273 2.599 -9.992 1.00 86.00 199 ASP A CA 1
ATOM 1566 C C . ASP A 1 199 ? -1.937 2.662 -11.491 1.00 86.00 199 ASP A C 1
ATOM 1568 O O . ASP A 1 199 ? -1.240 3.558 -11.974 1.00 86.00 199 ASP A O 1
ATOM 1572 N N . HIS A 1 200 ? -2.472 1.704 -12.249 1.00 86.25 200 HIS A N 1
ATOM 1573 C CA . HIS A 1 200 ? -2.309 1.630 -13.703 1.00 86.25 200 HIS A CA 1
ATOM 1574 C C . HIS A 1 200 ? -3.079 2.712 -14.477 1.00 86.25 200 HIS A C 1
ATOM 1576 O O . HIS A 1 200 ? -2.903 2.824 -15.689 1.00 86.25 200 HIS A O 1
ATOM 1582 N N . ARG A 1 201 ? -3.938 3.501 -13.816 1.00 85.88 201 ARG A N 1
ATOM 1583 C CA . ARG A 1 201 ? -4.629 4.641 -14.442 1.00 85.88 201 ARG A CA 1
ATOM 1584 C C . ARG A 1 201 ? -3.712 5.849 -14.591 1.00 85.88 201 ARG A C 1
ATOM 1586 O O . ARG A 1 201 ? -3.975 6.710 -15.426 1.00 85.88 201 ARG A O 1
ATOM 1593 N N . LEU A 1 202 ? -2.660 5.925 -13.776 1.00 88.94 202 LEU A N 1
ATOM 1594 C CA . LEU A 1 202 ? -1.674 6.991 -13.846 1.00 88.94 202 LEU A CA 1
ATOM 1595 C C . LEU A 1 202 ? -0.684 6.736 -14.981 1.00 88.94 202 LEU A C 1
ATOM 1597 O O . LEU A 1 202 ? -0.236 5.611 -15.207 1.00 88.94 202 LEU A O 1
ATOM 1601 N N . GLU A 1 203 ? -0.272 7.817 -15.640 1.00 91.00 203 GLU A N 1
ATOM 1602 C CA . GLU A 1 203 ? 0.881 7.792 -16.538 1.00 91.00 203 GLU A CA 1
ATOM 1603 C C . GLU A 1 203 ? 2.159 7.414 -15.771 1.00 91.00 203 GLU A C 1
ATOM 1605 O O . GLU A 1 203 ? 2.257 7.603 -14.554 1.00 91.00 203 GLU A O 1
ATOM 1610 N N . ILE A 1 204 ? 3.174 6.925 -16.487 1.00 93.25 204 ILE A N 1
ATOM 1611 C CA . ILE A 1 204 ? 4.428 6.413 -15.904 1.00 93.25 204 ILE A CA 1
ATOM 1612 C C . ILE A 1 204 ? 5.083 7.446 -14.973 1.00 93.25 204 ILE A C 1
ATOM 1614 O O . ILE A 1 204 ? 5.545 7.094 -13.890 1.00 93.25 204 ILE A O 1
ATOM 1618 N N . ALA A 1 205 ? 5.070 8.733 -15.335 1.00 92.81 205 ALA A N 1
ATOM 1619 C CA . ALA A 1 205 ? 5.586 9.795 -14.464 1.00 92.81 205 ALA A CA 1
ATOM 1620 C C . ALA A 1 205 ? 4.822 9.904 -13.129 1.00 92.81 205 ALA A C 1
ATOM 1622 O O . ALA A 1 205 ? 5.429 10.145 -12.085 1.00 92.81 205 ALA A O 1
ATOM 1623 N N . GLY A 1 206 ? 3.500 9.705 -13.152 1.00 91.00 206 GLY A N 1
ATOM 1624 C CA . GLY A 1 206 ? 2.669 9.659 -11.951 1.00 91.00 206 GLY A CA 1
ATOM 1625 C C . GLY A 1 206 ? 3.034 8.469 -11.068 1.00 91.00 206 GLY A C 1
ATOM 1626 O O . GLY A 1 206 ? 3.287 8.659 -9.881 1.00 91.00 206 GLY A O 1
ATOM 1627 N N . GLN A 1 207 ? 3.171 7.280 -11.664 1.00 93.00 207 GLN A N 1
ATOM 1628 C CA . GLN A 1 207 ? 3.590 6.057 -10.965 1.00 93.00 207 GLN A CA 1
ATOM 1629 C C . GLN A 1 207 ? 4.978 6.200 -10.316 1.00 93.00 207 GLN A C 1
ATOM 1631 O O . GLN A 1 207 ? 5.160 5.825 -9.158 1.00 93.00 207 GLN A O 1
ATOM 1636 N N . ARG A 1 208 ? 5.951 6.816 -11.005 1.00 93.81 208 ARG A N 1
ATOM 1637 C CA . ARG A 1 208 ? 7.273 7.128 -10.420 1.00 93.81 208 ARG A CA 1
ATOM 1638 C C . ARG A 1 208 ? 7.156 8.044 -9.212 1.00 93.81 208 ARG A C 1
ATOM 1640 O O . ARG A 1 208 ? 7.771 7.791 -8.180 1.00 93.81 208 ARG A O 1
ATOM 1647 N N . ASN A 1 209 ? 6.350 9.099 -9.326 1.00 91.94 209 ASN A N 1
ATOM 1648 C CA . ASN A 1 209 ? 6.128 10.013 -8.214 1.00 91.94 209 ASN A CA 1
ATOM 1649 C C . ASN A 1 209 ? 5.456 9.306 -7.027 1.00 91.94 209 ASN A C 1
ATOM 1651 O O . ASN A 1 209 ? 5.782 9.609 -5.885 1.00 91.94 209 ASN A O 1
ATOM 1655 N N . GLU A 1 210 ? 4.558 8.349 -7.264 1.00 88.94 210 GLU A N 1
ATOM 1656 C CA . GLU A 1 210 ? 3.994 7.518 -6.195 1.00 88.94 210 GLU A CA 1
ATOM 1657 C C . GLU A 1 210 ? 5.065 6.711 -5.474 1.00 88.94 210 GLU A C 1
ATOM 1659 O O . GLU A 1 210 ? 5.197 6.813 -4.255 1.00 88.94 210 GLU A O 1
ATOM 1664 N N . LEU A 1 211 ? 5.876 5.978 -6.236 1.00 91.44 211 LEU A N 1
ATOM 1665 C CA . LEU A 1 211 ? 6.932 5.134 -5.689 1.00 91.44 211 LEU A CA 1
ATOM 1666 C C . LEU A 1 211 ? 7.974 5.934 -4.917 1.00 91.44 211 LEU A C 1
ATOM 1668 O O . LEU A 1 211 ? 8.421 5.509 -3.855 1.00 91.44 211 LEU A O 1
ATOM 1672 N N . ARG A 1 212 ? 8.306 7.132 -5.402 1.00 91.50 212 ARG A N 1
ATOM 1673 C CA . ARG A 1 212 ? 9.217 8.049 -4.717 1.00 91.50 212 ARG A CA 1
ATOM 1674 C C . ARG A 1 212 ? 8.673 8.493 -3.354 1.00 91.50 212 ARG A C 1
ATOM 1676 O O . ARG A 1 212 ? 9.445 8.670 -2.416 1.00 91.50 212 ARG A O 1
ATOM 1683 N N . GLN A 1 213 ? 7.357 8.679 -3.240 1.00 87.62 213 GLN A N 1
ATOM 1684 C CA . GLN A 1 213 ? 6.703 9.139 -2.009 1.00 87.62 213 GLN A CA 1
ATOM 1685 C C . GLN A 1 213 ? 6.327 7.995 -1.056 1.00 87.62 213 GLN A C 1
ATOM 1687 O O . GLN A 1 213 ? 6.187 8.229 0.147 1.00 87.62 213 GLN A O 1
ATOM 1692 N N . ALA A 1 214 ? 6.203 6.762 -1.555 1.00 86.25 214 ALA A N 1
ATOM 1693 C CA . ALA A 1 214 ? 5.783 5.600 -0.775 1.00 86.25 214 ALA A CA 1
ATOM 1694 C C . ALA A 1 214 ? 6.576 5.408 0.540 1.00 86.25 214 ALA A C 1
ATOM 1696 O O . ALA A 1 214 ? 5.939 5.268 1.587 1.00 86.25 214 ALA A O 1
ATOM 1697 N N . PRO A 1 215 ? 7.926 5.501 0.583 1.00 85.25 215 PRO A N 1
ATOM 1698 C CA . PRO A 1 215 ? 8.674 5.351 1.835 1.00 85.25 215 PRO A CA 1
ATOM 1699 C C . PRO A 1 215 ? 8.337 6.406 2.896 1.00 85.25 215 PRO A C 1
ATOM 1701 O O . PRO A 1 215 ? 8.380 6.116 4.092 1.00 85.25 215 PRO A O 1
ATOM 1704 N N . HIS A 1 216 ? 8.014 7.637 2.484 1.00 82.75 216 HIS A N 1
ATOM 1705 C CA . HIS A 1 216 ? 7.618 8.697 3.413 1.00 82.75 216 HIS A CA 1
ATOM 1706 C C . HIS A 1 216 ? 6.238 8.414 4.018 1.00 82.75 216 HIS A C 1
ATOM 1708 O O . HIS A 1 216 ? 6.036 8.583 5.221 1.00 82.75 216 HIS A O 1
ATOM 1714 N N . ILE A 1 217 ? 5.315 7.904 3.200 1.00 77.06 217 ILE A N 1
ATOM 1715 C CA . ILE A 1 217 ? 3.985 7.492 3.650 1.00 77.06 217 ILE A CA 1
ATOM 1716 C C . ILE A 1 217 ? 4.109 6.327 4.635 1.00 77.06 217 ILE A C 1
ATOM 1718 O O . ILE A 1 217 ? 3.593 6.439 5.743 1.00 77.06 217 ILE A O 1
ATOM 1722 N N . TYR A 1 218 ? 4.880 5.278 4.314 1.00 76.88 218 TYR A N 1
ATOM 1723 C CA . TYR A 1 218 ? 5.096 4.133 5.214 1.00 76.88 218 TYR A CA 1
ATOM 1724 C C . TYR A 1 218 ? 5.623 4.535 6.596 1.00 76.88 218 TYR A C 1
ATOM 1726 O O . TYR A 1 218 ? 5.157 4.014 7.607 1.00 76.88 218 TYR A O 1
ATOM 1734 N N . LYS A 1 219 ? 6.538 5.509 6.664 1.00 75.88 219 LYS A N 1
ATOM 1735 C CA . LYS A 1 219 ? 7.085 6.021 7.933 1.00 75.88 219 LYS A CA 1
ATOM 1736 C C . LYS A 1 219 ? 6.067 6.761 8.804 1.00 75.88 219 LYS A C 1
ATOM 1738 O O . LYS A 1 219 ? 6.340 6.989 9.977 1.00 75.88 219 LYS A O 1
ATOM 1743 N N . THR A 1 220 ? 4.928 7.159 8.244 1.00 72.00 220 THR A N 1
ATOM 1744 C CA . THR A 1 220 ? 3.887 7.921 8.947 1.00 72.00 220 THR A CA 1
ATOM 1745 C C . THR A 1 220 ? 2.585 7.132 9.115 1.00 72.00 220 THR A C 1
ATOM 1747 O O . THR A 1 220 ? 1.601 7.669 9.630 1.00 72.00 220 THR A O 1
ATOM 1750 N N . ILE A 1 221 ? 2.565 5.848 8.724 1.00 63.81 221 ILE A N 1
ATOM 1751 C CA . ILE A 1 221 ? 1.421 4.956 8.952 1.00 63.81 221 ILE A CA 1
ATOM 1752 C C . ILE A 1 221 ? 1.223 4.807 10.461 1.00 63.81 221 ILE A C 1
ATOM 1754 O O . ILE A 1 221 ? 2.077 4.278 11.166 1.00 63.81 221 ILE A O 1
ATOM 1758 N N . GLY A 1 222 ? 0.093 5.313 10.950 1.00 62.72 222 GLY A N 1
ATOM 1759 C CA . GLY A 1 222 ? -0.232 5.412 12.376 1.00 62.72 222 GLY A CA 1
ATOM 1760 C C . GLY A 1 222 ? -0.749 6.793 12.778 1.00 62.72 222 GLY A C 1
ATOM 1761 O O . GLY A 1 222 ? -1.371 6.930 13.825 1.00 62.72 222 GLY A O 1
ATOM 1762 N N . ILE A 1 223 ? -0.552 7.808 11.934 1.00 72.75 223 ILE A N 1
ATOM 1763 C CA . ILE A 1 223 ? -1.070 9.160 12.153 1.00 72.75 223 ILE A CA 1
ATOM 1764 C C . ILE A 1 223 ? -2.385 9.328 11.377 1.00 72.75 223 ILE A C 1
ATOM 1766 O O . ILE A 1 223 ? -2.457 8.987 10.196 1.00 72.75 223 ILE A O 1
ATOM 1770 N N . ILE A 1 224 ? -3.423 9.866 12.029 1.00 75.00 224 ILE A N 1
ATOM 1771 C CA . ILE A 1 224 ? -4.768 10.085 11.455 1.00 75.00 224 ILE A CA 1
ATOM 1772 C C . ILE A 1 224 ? -4.699 10.776 10.071 1.00 75.00 224 ILE A C 1
ATOM 1774 O O . ILE A 1 224 ? -5.194 10.190 9.105 1.00 75.00 224 ILE A O 1
ATOM 1778 N N . PRO A 1 225 ? -4.015 11.934 9.922 1.00 77.38 225 PRO A N 1
ATOM 1779 C CA . PRO A 1 225 ? -3.795 12.578 8.625 1.00 77.38 225 PRO A CA 1
ATOM 1780 C C . PRO A 1 225 ? -3.218 11.674 7.530 1.00 77.38 225 PRO A C 1
ATOM 1782 O O . PRO A 1 225 ? -3.598 11.795 6.368 1.00 77.38 225 PRO A O 1
ATOM 1785 N N . THR A 1 226 ? -2.304 10.762 7.870 1.00 76.06 226 THR A N 1
ATOM 1786 C CA . THR A 1 226 ? -1.681 9.866 6.886 1.00 76.06 226 THR A CA 1
ATOM 1787 C C . THR A 1 226 ? -2.667 8.813 6.399 1.00 76.06 226 THR A C 1
ATOM 1789 O O . THR A 1 226 ? -2.668 8.481 5.214 1.00 76.06 226 THR A O 1
ATOM 1792 N N . VAL A 1 227 ? -3.536 8.304 7.276 1.00 75.06 227 VAL A N 1
ATOM 1793 C CA . VAL A 1 227 ? -4.594 7.363 6.882 1.00 75.06 227 VAL A CA 1
ATOM 1794 C C . VAL A 1 227 ? -5.580 8.051 5.937 1.00 75.06 227 VAL A C 1
ATOM 1796 O O . VAL A 1 227 ? -5.878 7.509 4.873 1.00 75.06 227 VAL A O 1
ATOM 1799 N N . GLU A 1 228 ? -6.013 9.271 6.265 1.00 83.38 228 GLU A N 1
ATOM 1800 C CA . GLU A 1 228 ? -6.898 10.065 5.401 1.00 83.38 228 GLU A CA 1
ATOM 1801 C C . GLU A 1 228 ? -6.254 10.361 4.040 1.00 83.38 228 GLU A C 1
ATOM 1803 O O . GLU A 1 228 ? -6.869 10.137 2.994 1.00 83.38 228 GLU A O 1
ATOM 1808 N N . ALA A 1 229 ? -4.991 10.800 4.041 1.00 78.19 229 ALA A N 1
ATOM 1809 C CA . ALA A 1 229 ? -4.231 11.074 2.826 1.00 78.19 229 ALA A CA 1
ATOM 1810 C C . ALA A 1 229 ? -4.043 9.817 1.966 1.00 78.19 229 ALA A C 1
ATOM 1812 O O . ALA A 1 229 ? -4.146 9.894 0.744 1.00 78.19 229 ALA A O 1
ATOM 1813 N N . THR A 1 230 ? -3.811 8.656 2.586 1.00 75.75 230 THR A N 1
ATOM 1814 C CA . THR A 1 230 ? -3.665 7.375 1.878 1.00 75.75 230 THR A CA 1
ATOM 1815 C C . THR A 1 230 ? -4.983 6.956 1.232 1.00 75.75 230 THR A C 1
ATOM 1817 O O . THR A 1 230 ? -4.992 6.606 0.055 1.00 75.75 230 THR A O 1
ATOM 1820 N N . ILE A 1 231 ? -6.110 7.057 1.947 1.00 78.62 231 ILE A N 1
ATOM 1821 C CA . ILE A 1 231 ? -7.442 6.744 1.401 1.00 78.62 231 ILE A CA 1
ATOM 1822 C C . ILE A 1 231 ? -7.777 7.672 0.231 1.00 78.62 231 ILE A C 1
ATOM 1824 O O . ILE A 1 231 ? -8.157 7.199 -0.841 1.00 78.62 231 ILE A O 1
ATOM 1828 N N . LYS A 1 232 ? -7.573 8.982 0.403 1.00 82.62 232 LYS A N 1
ATOM 1829 C CA . LYS A 1 232 ? -7.787 9.963 -0.664 1.00 82.62 232 LYS A CA 1
ATOM 1830 C C . LYS A 1 232 ? -6.905 9.692 -1.871 1.00 82.62 232 LYS A C 1
ATOM 1832 O O . LYS A 1 232 ? -7.364 9.823 -2.999 1.00 82.62 232 LYS A O 1
ATOM 1837 N N . ARG A 1 233 ? -5.655 9.294 -1.653 1.00 72.88 233 ARG A N 1
ATOM 1838 C CA . ARG A 1 233 ? -4.706 9.019 -2.730 1.00 72.88 233 ARG A CA 1
ATOM 1839 C C . ARG A 1 233 ? -5.029 7.736 -3.496 1.00 72.88 233 ARG A C 1
ATOM 1841 O O . ARG A 1 233 ? -4.985 7.756 -4.716 1.00 72.88 233 ARG A O 1
ATOM 1848 N N . VAL A 1 234 ? -5.364 6.652 -2.798 1.00 73.12 234 VAL A N 1
ATOM 1849 C CA . VAL A 1 234 ? -5.619 5.336 -3.412 1.00 73.12 234 VAL A CA 1
ATOM 1850 C C . VAL A 1 234 ? -7.012 5.260 -4.041 1.00 73.12 234 VAL A C 1
ATOM 1852 O O . VAL A 1 234 ? -7.182 4.670 -5.104 1.00 73.12 234 VAL A O 1
ATOM 1855 N N . LEU A 1 235 ? -8.024 5.835 -3.386 1.00 77.88 235 LEU A N 1
ATOM 1856 C CA . LEU A 1 235 ? -9.426 5.704 -3.802 1.00 77.88 235 LEU A CA 1
ATOM 1857 C C . LEU A 1 235 ? -10.003 6.986 -4.414 1.00 77.88 235 LEU A C 1
ATOM 1859 O O . LEU A 1 235 ? -11.100 6.955 -4.967 1.00 77.88 235 LEU A O 1
ATOM 1863 N N . GLY A 1 236 ? -9.300 8.117 -4.316 1.00 78.94 236 GLY A N 1
ATOM 1864 C CA . GLY A 1 236 ? -9.822 9.423 -4.729 1.00 78.94 236 GLY A CA 1
ATOM 1865 C C . GLY A 1 236 ? -10.875 9.996 -3.775 1.00 78.94 236 GLY A C 1
ATOM 1866 O O . GLY A 1 236 ? -11.519 10.988 -4.106 1.00 78.94 236 GLY A O 1
ATOM 1867 N N . TRP A 1 237 ? -11.101 9.371 -2.615 1.00 82.25 237 TRP A N 1
ATOM 1868 C CA . TRP A 1 237 ? -12.184 9.732 -1.701 1.00 82.25 237 TRP A CA 1
ATOM 1869 C C . TRP A 1 237 ? -11.688 10.587 -0.543 1.00 82.25 237 TRP A C 1
ATOM 1871 O O . TRP A 1 237 ? -10.783 10.197 0.192 1.00 82.25 237 TRP A O 1
ATOM 1881 N N . GLU A 1 238 ? -12.334 11.730 -0.331 1.00 83.50 238 GLU A N 1
ATOM 1882 C CA . GLU A 1 238 ? -12.194 12.453 0.930 1.00 83.50 238 GLU A CA 1
ATOM 1883 C C . GLU A 1 238 ? -12.686 11.558 2.071 1.00 83.50 238 GLU A C 1
ATOM 1885 O O . GLU A 1 238 ? -13.786 11.003 2.016 1.00 83.50 238 GLU A O 1
ATOM 1890 N N . SER A 1 239 ? -11.867 11.406 3.107 1.00 77.69 239 SER A N 1
ATOM 1891 C CA . SER A 1 239 ? -12.200 10.584 4.266 1.00 77.69 239 SER A CA 1
ATOM 1892 C C . SER A 1 239 ? -11.904 11.342 5.550 1.00 77.69 239 SER A C 1
ATOM 1894 O O . SER A 1 239 ? -11.032 12.205 5.587 1.00 77.69 239 SER A O 1
ATOM 1896 N N . ARG A 1 240 ? -12.682 11.042 6.592 1.00 78.25 240 ARG A N 1
ATOM 1897 C CA . ARG A 1 240 ? -12.443 11.519 7.953 1.00 78.25 240 ARG A CA 1
ATOM 1898 C C . ARG A 1 240 ? -12.184 10.312 8.836 1.00 78.25 240 ARG A C 1
ATOM 1900 O O . ARG A 1 240 ? -13.043 9.437 8.938 1.00 78.25 240 ARG A O 1
ATOM 1907 N N . VAL A 1 241 ? -11.025 10.265 9.472 1.00 71.38 241 VAL A N 1
ATOM 1908 C CA . VAL A 1 241 ? -10.607 9.178 10.351 1.00 71.38 241 VAL A CA 1
ATOM 1909 C C . VAL A 1 241 ? -10.732 9.662 11.791 1.00 71.38 241 VAL A C 1
ATOM 1911 O O . VAL A 1 241 ? -10.170 10.677 12.190 1.00 71.38 241 VAL A O 1
ATOM 1914 N N . LYS A 1 242 ? -11.505 8.931 12.593 1.00 64.94 242 LYS A N 1
ATOM 1915 C CA . LYS A 1 242 ? -11.654 9.180 14.027 1.00 64.94 242 LYS A CA 1
ATOM 1916 C C . LYS A 1 242 ? -11.109 7.975 14.776 1.00 64.94 242 LYS A C 1
ATOM 1918 O O . LYS A 1 242 ? -11.488 6.845 14.489 1.00 64.94 242 LYS A O 1
ATOM 1923 N N . GLU A 1 243 ? -10.217 8.207 15.729 1.00 58.72 243 GLU A N 1
ATOM 1924 C CA . GLU A 1 243 ? -9.687 7.146 16.580 1.00 58.72 243 GLU A CA 1
ATOM 1925 C C . GLU A 1 243 ? -10.746 6.761 17.629 1.00 58.72 243 GLU A C 1
ATOM 1927 O O . GLU A 1 243 ? -11.170 7.579 18.447 1.00 58.72 243 GLU A O 1
ATOM 1932 N N . PHE A 1 244 ? -11.246 5.523 17.565 1.00 57.19 244 PHE A N 1
ATOM 1933 C CA . PHE A 1 244 ? -12.410 5.071 18.344 1.00 57.19 244 PHE A CA 1
ATOM 1934 C C . PHE A 1 244 ? -12.057 4.253 19.597 1.00 57.19 244 PHE A C 1
ATOM 1936 O O . PHE A 1 244 ? -12.949 3.626 20.165 1.00 57.19 244 PHE A O 1
ATOM 1943 N N . ALA A 1 245 ? -10.810 4.287 20.086 1.00 53.00 245 ALA A N 1
ATOM 1944 C CA . ALA A 1 245 ? -10.369 3.480 21.237 1.00 53.00 245 ALA A CA 1
ATOM 1945 C C . ALA A 1 245 ? -11.262 3.623 22.495 1.00 53.00 245 ALA A C 1
ATOM 1947 O O . ALA A 1 245 ? -11.369 2.688 23.283 1.00 53.00 245 ALA A O 1
ATOM 1948 N N . HIS A 1 246 ? -11.963 4.753 22.648 1.00 48.84 246 HIS A N 1
ATOM 1949 C CA . HIS A 1 246 ? -12.836 5.050 23.790 1.00 48.84 246 HIS A CA 1
ATOM 1950 C C . HIS A 1 246 ? -14.348 4.888 23.521 1.00 48.84 246 HIS A C 1
ATOM 1952 O O . HIS A 1 246 ? -15.145 5.160 24.410 1.00 48.84 246 HIS A O 1
ATOM 1958 N N . ASN A 1 247 ? -14.762 4.456 22.323 1.00 50.28 247 ASN A N 1
ATOM 1959 C CA . ASN A 1 247 ? -16.175 4.408 21.899 1.00 50.28 247 ASN A CA 1
ATOM 1960 C C . ASN A 1 247 ? -16.617 3.026 21.378 1.00 50.28 247 ASN A C 1
ATOM 1962 O O . ASN A 1 247 ? -17.660 2.909 20.734 1.00 50.28 247 ASN A O 1
ATOM 1966 N N . VAL A 1 248 ? -15.835 1.974 21.630 1.00 52.25 248 VAL A N 1
ATOM 1967 C CA . VAL A 1 248 ? -16.239 0.599 21.310 1.00 52.25 248 VAL A CA 1
ATOM 1968 C C . VAL A 1 248 ? -17.105 0.059 22.443 1.00 52.25 248 VAL A C 1
ATOM 1970 O O . VAL A 1 248 ? -16.660 -0.049 23.585 1.00 52.25 248 VAL A O 1
ATOM 1973 N N . PHE A 1 249 ? -18.340 -0.315 22.113 1.00 49.97 249 PHE A N 1
ATOM 1974 C CA . PHE A 1 249 ? -19.201 -1.080 23.005 1.00 49.97 249 PHE A CA 1
ATOM 1975 C C . PHE A 1 249 ? -18.603 -2.483 23.172 1.00 49.97 249 PHE A C 1
ATOM 1977 O O . PHE A 1 249 ? -18.702 -3.329 22.284 1.00 49.97 249 PHE A O 1
ATOM 1984 N N . LEU A 1 250 ? -17.921 -2.725 24.291 1.00 57.00 250 LEU A N 1
ATOM 1985 C CA . LEU A 1 250 ? -17.391 -4.044 24.623 1.00 57.00 250 LEU A CA 1
ATOM 1986 C C . LEU A 1 250 ? -18.525 -4.879 25.219 1.00 57.00 250 LEU A C 1
ATOM 1988 O O . LEU A 1 250 ? -18.782 -4.818 26.418 1.00 57.00 250 LEU A O 1
ATOM 1992 N N . SER A 1 251 ? -19.194 -5.673 24.380 1.00 58.75 251 SER A N 1
ATOM 1993 C CA . SER A 1 251 ? -20.306 -6.555 24.772 1.00 58.75 251 SER A CA 1
ATOM 1994 C C . SER A 1 251 ? -19.933 -7.619 25.817 1.00 58.75 251 SER A C 1
ATOM 1996 O O . SER A 1 251 ? -20.812 -8.298 26.339 1.00 58.75 251 SER A O 1
ATOM 1998 N N . ASN A 1 252 ? -18.643 -7.763 26.131 1.00 61.91 252 ASN A N 1
ATOM 1999 C CA . ASN A 1 252 ? -18.093 -8.729 27.076 1.00 61.91 252 ASN A CA 1
ATOM 2000 C C . ASN A 1 252 ? -17.424 -8.093 28.308 1.00 61.91 252 ASN A C 1
ATOM 2002 O O . ASN A 1 252 ? -16.741 -8.801 29.050 1.00 61.91 252 ASN A O 1
ATOM 2006 N N . ARG A 1 253 ? -17.569 -6.779 28.535 1.00 65.44 253 ARG A N 1
ATOM 2007 C CA . ARG A 1 253 ? -17.110 -6.147 29.780 1.00 65.44 253 ARG A CA 1
ATOM 2008 C C . ARG A 1 253 ? -18.309 -5.703 30.613 1.00 65.44 253 ARG A C 1
ATOM 2010 O O . ARG A 1 253 ? -19.033 -4.816 30.167 1.00 65.44 253 ARG A O 1
ATOM 2017 N N . PRO A 1 254 ? -18.518 -6.283 31.807 1.00 71.12 254 PRO A N 1
ATOM 2018 C CA . PRO A 1 254 ? -19.618 -5.876 32.663 1.00 71.12 254 PRO A CA 1
ATOM 2019 C C . PRO A 1 254 ? -19.413 -4.432 33.129 1.00 71.12 254 PRO A C 1
ATOM 2021 O O . PRO A 1 254 ? -18.281 -3.965 33.305 1.00 71.12 254 PRO A O 1
ATOM 2024 N N . GLU A 1 255 ? -20.525 -3.723 33.289 1.00 79.44 255 GLU A N 1
ATOM 2025 C 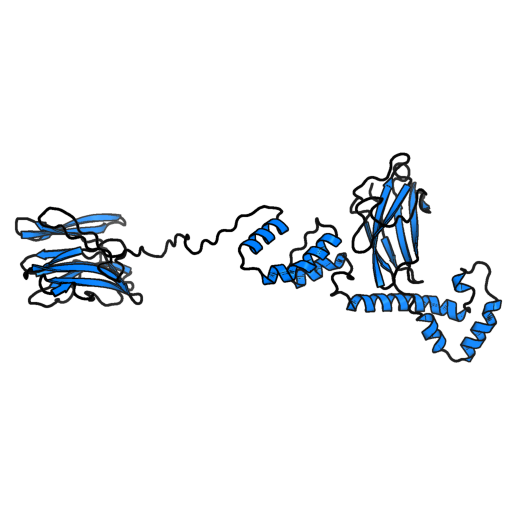CA . GLU A 1 255 ? -20.554 -2.324 33.704 1.00 79.44 255 GLU A CA 1
ATOM 2026 C C . GLU A 1 255 ? -19.836 -2.109 35.040 1.00 79.44 255 GLU A C 1
ATOM 2028 O O . GLU A 1 255 ? -20.051 -2.829 36.013 1.00 79.44 255 GLU A O 1
ATOM 2033 N N . ARG A 1 256 ? -18.968 -1.096 35.082 1.00 87.25 256 ARG A N 1
ATOM 2034 C CA . ARG A 1 256 ? -18.230 -0.697 36.283 1.00 87.25 256 ARG A CA 1
ATOM 2035 C C . ARG A 1 256 ? -18.915 0.513 36.894 1.00 87.25 256 ARG A C 1
ATOM 2037 O O . ARG A 1 256 ? -18.749 1.620 36.387 1.00 87.25 256 ARG A O 1
ATOM 2044 N N . LEU A 1 257 ? -19.691 0.305 37.954 1.00 89.62 257 LEU A N 1
ATOM 2045 C CA . LEU A 1 257 ? -20.416 1.388 38.616 1.00 89.62 257 LEU A CA 1
ATOM 2046 C C . LEU A 1 257 ? -19.717 1.780 39.917 1.00 89.62 257 LEU A C 1
ATOM 2048 O O . LEU A 1 257 ? -19.359 0.929 40.732 1.00 89.62 257 LEU A O 1
ATOM 2052 N N . ASN A 1 258 ? -19.534 3.086 40.105 1.00 92.00 258 ASN A N 1
ATOM 2053 C CA . ASN A 1 258 ? -19.022 3.647 41.351 1.00 92.00 258 ASN A CA 1
ATOM 2054 C C . ASN A 1 258 ? -20.107 3.602 42.431 1.00 92.00 258 ASN A C 1
ATOM 2056 O O . ASN A 1 258 ? -21.264 3.938 42.168 1.00 92.00 258 ASN A O 1
ATOM 2060 N N . LEU A 1 259 ? -19.720 3.249 43.656 1.00 90.38 259 LEU A N 1
ATOM 2061 C CA . LEU A 1 259 ? -20.595 3.348 44.820 1.00 90.38 259 LEU A CA 1
ATOM 2062 C C . LEU A 1 259 ? -20.557 4.772 45.374 1.00 90.38 259 LEU A C 1
ATOM 2064 O O . LEU A 1 259 ? -19.487 5.280 45.699 1.00 90.38 259 LEU A O 1
ATOM 2068 N N . TRP A 1 260 ? -21.722 5.397 45.517 1.00 91.94 260 TRP A N 1
ATOM 2069 C CA . TRP A 1 260 ? -21.879 6.737 46.085 1.00 91.94 260 TRP A CA 1
ATOM 2070 C C . TRP A 1 260 ? -22.817 6.689 47.286 1.00 91.94 260 TRP A C 1
ATOM 2072 O O . TRP A 1 260 ? -23.808 5.959 47.267 1.00 91.94 260 TRP A O 1
ATOM 2082 N N . LEU A 1 261 ? -22.523 7.490 48.310 1.00 89.44 261 LEU A N 1
ATOM 2083 C CA . LEU A 1 261 ? -23.386 7.667 49.473 1.00 89.44 261 LEU A CA 1
ATOM 2084 C C . LEU A 1 261 ? -23.987 9.065 49.457 1.00 89.44 261 LEU A C 1
ATOM 2086 O O . LEU A 1 261 ? -23.269 10.056 49.332 1.00 89.44 261 LEU A O 1
ATOM 2090 N N . ARG A 1 262 ? -25.303 9.137 49.626 1.00 91.12 262 ARG A N 1
ATOM 2091 C CA . ARG A 1 262 ? -26.011 10.385 49.893 1.00 91.12 262 ARG A CA 1
ATOM 2092 C C . ARG A 1 262 ? -26.805 10.205 51.167 1.00 91.12 262 ARG A C 1
ATOM 2094 O O . ARG A 1 262 ? -27.545 9.237 51.304 1.00 91.12 262 ARG A O 1
ATOM 2101 N N . GLU A 1 263 ? -26.647 11.149 52.069 1.00 87.88 263 GLU A N 1
ATOM 2102 C CA . GLU A 1 263 ? -27.356 11.194 53.338 1.00 87.88 263 GLU A CA 1
ATOM 2103 C C . GLU A 1 263 ? -28.383 12.312 53.263 1.00 87.88 263 GLU A C 1
ATOM 2105 O O . GLU A 1 263 ? -28.191 13.297 52.546 1.00 87.88 263 GLU A O 1
ATOM 2110 N N . ARG A 1 264 ? -29.499 12.142 53.964 1.00 91.69 264 ARG A N 1
ATOM 2111 C CA . ARG A 1 264 ? -30.538 13.159 54.051 1.00 91.69 264 ARG A CA 1
ATOM 2112 C C . ARG A 1 264 ? -30.552 13.693 55.470 1.00 91.69 264 ARG A C 1
ATOM 2114 O O . ARG A 1 264 ? -30.736 12.916 56.402 1.00 91.69 264 ARG A O 1
ATOM 2121 N N . ASP A 1 265 ? -30.339 14.992 55.623 1.00 86.88 265 ASP A N 1
ATOM 2122 C CA . ASP A 1 265 ? -30.362 15.626 56.937 1.00 86.88 265 ASP A CA 1
ATOM 2123 C C . ASP A 1 265 ? -31.792 15.717 57.510 1.00 86.88 265 ASP A C 1
ATOM 2125 O O . ASP A 1 265 ? -32.788 15.419 56.839 1.00 86.88 265 ASP A O 1
ATOM 2129 N N . ALA A 1 266 ? -31.902 16.149 58.770 1.00 89.88 266 ALA A N 1
ATOM 2130 C CA . ALA A 1 266 ? -33.189 16.327 59.446 1.00 89.88 266 ALA A CA 1
ATOM 2131 C C . ALA A 1 266 ? -34.082 17.401 58.788 1.00 89.88 266 ALA A C 1
ATOM 2133 O O . ALA A 1 266 ? -35.301 17.366 58.954 1.00 89.88 266 ALA A O 1
ATOM 2134 N N . ALA A 1 267 ? -33.498 18.330 58.022 1.00 91.38 267 ALA A N 1
ATOM 2135 C CA . ALA A 1 267 ? -34.218 19.334 57.239 1.00 91.38 267 ALA A CA 1
ATOM 2136 C C . ALA A 1 267 ? -34.683 18.795 55.870 1.00 91.38 267 ALA A C 1
ATOM 2138 O O . ALA A 1 267 ? -35.397 19.476 55.133 1.00 91.38 267 ALA A O 1
ATOM 2139 N N . GLY A 1 268 ? -34.323 17.556 55.531 1.00 91.50 268 GLY A N 1
ATOM 2140 C CA . GLY A 1 268 ? -34.731 16.879 54.314 1.00 91.50 268 GLY A CA 1
ATOM 2141 C C . GLY A 1 268 ? -33.859 17.171 53.091 1.00 91.50 268 GLY A C 1
ATOM 2142 O O . GLY A 1 268 ? -34.269 16.810 51.979 1.00 91.50 268 GLY A O 1
ATOM 2143 N N . VAL A 1 269 ? -32.690 17.783 53.268 1.00 93.44 269 VAL A N 1
ATOM 2144 C CA . VAL A 1 269 ? -31.729 18.097 52.205 1.00 93.44 269 VAL A CA 1
ATOM 2145 C C . VAL A 1 269 ? -30.762 16.929 52.024 1.00 93.44 269 VAL A C 1
ATOM 2147 O O . VAL A 1 269 ? -30.246 16.365 52.987 1.00 93.44 269 VAL A O 1
ATOM 2150 N N . TRP A 1 270 ? -30.528 16.539 50.770 1.00 93.75 270 TRP A N 1
ATOM 2151 C CA . TRP A 1 270 ? -29.579 15.479 50.430 1.00 93.75 270 TRP A CA 1
ATOM 2152 C C . TRP A 1 270 ? -28.157 16.018 50.306 1.00 93.75 270 TRP A C 1
ATOM 2154 O O . TRP A 1 270 ? -27.930 17.019 49.623 1.00 93.75 270 TRP A O 1
ATOM 2164 N N . THR A 1 271 ? -27.185 15.288 50.845 1.00 91.69 271 THR A N 1
ATOM 2165 C CA . THR A 1 271 ? -25.768 15.588 50.642 1.00 91.69 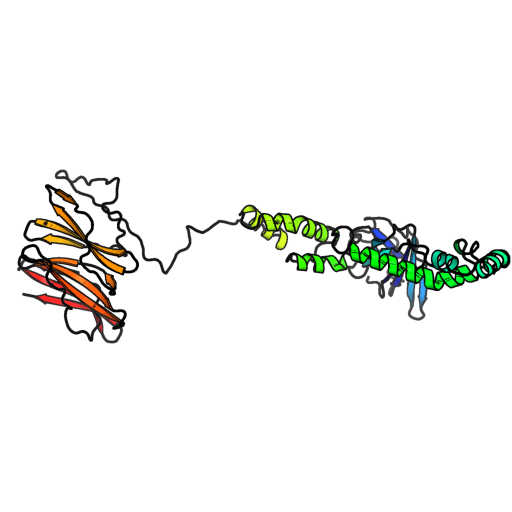271 THR A CA 1
ATOM 2166 C C . THR A 1 271 ? -25.357 15.402 49.176 1.00 91.69 271 THR A C 1
ATOM 2168 O O . THR A 1 271 ? -25.961 14.634 48.408 1.00 91.69 271 THR A O 1
ATOM 2171 N N . THR A 1 272 ? -24.326 16.151 48.773 1.00 90.25 272 THR A N 1
ATOM 2172 C CA . THR A 1 272 ? -23.693 16.063 47.449 1.00 90.25 272 THR A CA 1
ATOM 2173 C C . THR A 1 272 ? -22.250 15.601 47.643 1.00 90.25 272 THR A C 1
ATOM 2175 O O . THR A 1 272 ? -21.381 16.433 47.900 1.00 90.25 272 THR A O 1
ATOM 2178 N N . PRO A 1 273 ? -21.990 14.284 47.611 1.00 88.81 273 PRO A N 1
ATOM 2179 C CA . PRO A 1 273 ? -20.645 13.753 47.802 1.00 88.81 273 PRO A CA 1
ATOM 2180 C C . PRO A 1 273 ? -19.717 14.206 46.666 1.00 88.81 273 PRO A C 1
ATOM 2182 O O . PRO A 1 273 ? -20.109 14.206 45.500 1.00 88.81 273 PRO A O 1
ATOM 2185 N N . THR A 1 274 ? -18.480 14.568 47.004 1.00 90.50 274 THR A N 1
ATOM 2186 C CA . THR A 1 274 ? -17.422 14.909 46.033 1.00 90.50 274 THR A CA 1
ATOM 2187 C C . THR A 1 274 ? -16.567 13.704 45.646 1.00 90.50 274 THR A C 1
ATOM 2189 O O . THR A 1 274 ? -15.842 13.763 44.657 1.00 90.50 274 THR A O 1
ATOM 2192 N N . GLU A 1 275 ? -16.665 12.608 46.401 1.00 90.94 275 GLU A N 1
ATOM 2193 C CA . GLU A 1 275 ? -15.877 11.387 46.225 1.00 90.94 275 GLU A CA 1
ATOM 2194 C C . GLU A 1 275 ? -16.757 10.132 46.374 1.00 90.94 275 GLU A C 1
ATOM 2196 O O . GLU A 1 275 ? -17.762 10.163 47.096 1.00 90.94 275 GLU A O 1
ATOM 2201 N N . PRO A 1 276 ? -16.411 9.019 45.699 1.00 91.75 276 PRO A N 1
ATOM 2202 C CA . PRO A 1 276 ? -17.142 7.765 45.830 1.00 91.75 276 PRO A CA 1
ATOM 2203 C C . PRO A 1 276 ? -16.939 7.128 47.215 1.00 91.75 276 PRO A C 1
ATOM 2205 O O . PRO A 1 276 ? -15.867 7.201 47.810 1.00 91.75 276 PRO A O 1
ATOM 2208 N N . LEU A 1 277 ? -17.958 6.410 47.697 1.00 90.69 277 LEU A N 1
ATOM 2209 C CA . LEU A 1 277 ? -17.936 5.657 48.959 1.00 90.69 277 LEU A CA 1
ATOM 2210 C C . LEU A 1 277 ? -16.874 4.543 48.961 1.00 90.69 277 LEU A C 1
ATOM 2212 O O . LEU A 1 277 ? -16.392 4.114 50.015 1.00 90.69 277 LEU A O 1
ATOM 2216 N N . SER A 1 278 ? -16.546 4.007 47.787 1.00 89.06 278 SER A N 1
ATOM 2217 C CA . SER A 1 278 ? -15.557 2.947 47.622 1.00 89.06 278 SER A CA 1
ATOM 2218 C C . SER A 1 278 ? -14.777 3.123 46.326 1.00 89.06 278 SER A C 1
ATOM 2220 O O . SER A 1 278 ? -15.327 3.565 45.321 1.00 89.06 278 SER A O 1
ATOM 2222 N N . LEU A 1 279 ? -13.510 2.706 46.351 1.00 89.00 279 LEU A N 1
ATOM 2223 C CA . LEU A 1 279 ? -12.699 2.511 45.145 1.00 89.00 279 LEU A CA 1
ATOM 2224 C C . LEU A 1 279 ? -13.055 1.203 44.420 1.00 89.00 279 LEU A C 1
ATOM 2226 O O . LEU A 1 279 ? -12.601 0.972 43.302 1.00 89.00 279 LEU A O 1
ATOM 2230 N N . ASP A 1 280 ? -13.858 0.344 45.056 1.00 88.62 280 ASP A N 1
ATOM 2231 C CA . ASP A 1 280 ? -14.437 -0.822 44.401 1.00 88.62 280 ASP A CA 1
ATOM 2232 C C . ASP A 1 280 ? -15.556 -0.432 43.448 1.00 88.62 280 ASP A C 1
ATOM 2234 O O . ASP A 1 280 ? -16.422 0.382 43.775 1.00 88.62 280 ASP A O 1
ATOM 2238 N N . PHE A 1 281 ? -15.594 -1.118 42.310 1.00 90.75 281 PHE A N 1
ATOM 2239 C CA . PHE A 1 281 ? -16.748 -1.089 41.428 1.00 90.75 281 PHE A CA 1
ATOM 2240 C C . PHE A 1 281 ? -17.787 -2.106 41.898 1.00 90.75 281 PHE A C 1
ATOM 2242 O O . PHE A 1 281 ? -17.456 -3.274 42.127 1.00 90.75 281 PHE A O 1
ATOM 2249 N N . ALA A 1 282 ? -19.041 -1.672 41.989 1.00 89.44 282 ALA A N 1
ATOM 2250 C CA . ALA A 1 282 ? -20.189 -2.555 42.123 1.00 89.44 282 ALA A CA 1
ATOM 2251 C C . ALA A 1 282 ? -20.711 -2.874 40.723 1.00 89.44 282 ALA A C 1
ATOM 2253 O O . ALA A 1 282 ? -21.262 -2.012 40.038 1.00 89.44 282 ALA A O 1
ATOM 2254 N N . TYR A 1 283 ? -20.505 -4.104 40.277 1.00 87.75 283 TYR A N 1
ATOM 2255 C CA . TYR A 1 283 ? -20.961 -4.509 38.953 1.00 87.75 283 TYR A CA 1
ATOM 2256 C C . TYR A 1 283 ? -22.482 -4.728 38.961 1.00 87.75 283 TYR A C 1
ATOM 2258 O O . TYR A 1 283 ? -23.087 -4.943 40.014 1.00 87.75 283 TYR A O 1
ATOM 2266 N N . GLU A 1 284 ? -23.124 -4.582 37.801 1.00 83.56 284 GLU A N 1
ATOM 2267 C CA . GLU A 1 284 ? -24.567 -4.816 37.575 1.00 83.56 284 GLU A CA 1
ATOM 2268 C C . GLU A 1 284 ? -25.548 -4.021 38.475 1.00 83.56 284 GLU A C 1
ATOM 2270 O O . GLU A 1 284 ? -26.749 -4.301 38.507 1.00 83.56 284 GLU A O 1
ATOM 2275 N N . GLY A 1 285 ? -25.049 -3.047 39.247 1.00 77.50 285 GLY A N 1
ATOM 2276 C CA . GLY A 1 285 ? -25.848 -2.050 39.965 1.00 77.50 285 GLY A CA 1
ATOM 2277 C C . GLY A 1 285 ? -26.743 -2.584 41.083 1.00 77.50 285 GLY A C 1
ATOM 2278 O O . GLY A 1 285 ? -27.798 -2.007 41.335 1.00 77.50 285 GLY A O 1
ATOM 2279 N N . ARG A 1 286 ? -26.362 -3.678 41.755 1.00 84.88 286 ARG A N 1
ATOM 2280 C CA . ARG A 1 286 ? -27.188 -4.320 42.801 1.00 84.88 286 ARG A CA 1
ATOM 2281 C C . ARG A 1 286 ? -26.469 -4.459 44.150 1.00 84.88 286 ARG A C 1
ATOM 2283 O O . ARG A 1 286 ? -26.195 -5.587 44.565 1.00 84.88 286 ARG A O 1
ATOM 2290 N N . PRO A 1 287 ? -26.125 -3.349 44.827 1.00 92.19 287 PRO A N 1
ATOM 2291 C CA . PRO A 1 287 ? -25.760 -3.413 46.233 1.00 92.19 287 PRO A CA 1
ATOM 2292 C C . PRO A 1 287 ? -26.996 -3.706 47.095 1.00 92.19 287 PRO A C 1
ATOM 2294 O O . PRO A 1 287 ? -28.117 -3.344 46.736 1.00 92.19 287 PRO A O 1
ATOM 2297 N N . ALA A 1 288 ? -26.784 -4.315 48.255 1.00 94.31 288 ALA A N 1
ATOM 2298 C CA . ALA A 1 288 ? -27.807 -4.515 49.272 1.00 94.31 288 ALA A CA 1
ATOM 2299 C C . ALA A 1 288 ? -27.339 -3.947 50.601 1.00 94.31 288 ALA A C 1
ATOM 2301 O O . ALA A 1 288 ? -26.170 -4.076 50.955 1.00 94.31 288 ALA A O 1
ATOM 2302 N N . ALA A 1 289 ? -28.256 -3.338 51.343 1.00 93.75 289 ALA A N 1
ATOM 2303 C CA . ALA A 1 289 ? -27.967 -2.795 52.654 1.00 93.75 289 ALA A CA 1
ATOM 2304 C C . ALA A 1 289 ? -28.931 -3.356 53.700 1.00 93.75 289 ALA A C 1
ATOM 2306 O O . ALA A 1 289 ? -30.090 -3.623 53.391 1.00 93.75 289 ALA A O 1
ATOM 2307 N N . GLY A 1 290 ? -28.446 -3.530 54.925 1.00 92.06 290 GLY A N 1
ATOM 2308 C CA . GLY A 1 290 ? -29.239 -4.003 56.057 1.00 92.06 290 GLY A CA 1
ATOM 2309 C C . GLY A 1 290 ? -28.567 -3.649 57.377 1.00 92.06 290 GLY A C 1
ATOM 2310 O O . GLY A 1 290 ? -27.354 -3.456 57.417 1.00 92.06 290 GLY A O 1
ATOM 2311 N N . HIS A 1 291 ? -29.350 -3.543 58.445 1.00 91.94 291 HIS A N 1
ATOM 2312 C CA . HIS A 1 291 ? -28.814 -3.369 59.793 1.00 91.94 291 HIS A CA 1
ATOM 2313 C C . HIS A 1 291 ? -28.655 -4.728 60.477 1.00 91.94 291 HIS A C 1
ATOM 2315 O O . HIS A 1 291 ? -29.458 -5.629 60.233 1.00 91.94 291 HIS A O 1
ATOM 2321 N N . ASP A 1 292 ? -27.632 -4.877 61.314 1.00 91.19 292 ASP A N 1
ATOM 2322 C CA . ASP A 1 292 ? -27.595 -5.961 62.300 1.00 91.19 292 ASP A CA 1
ATOM 2323 C C . ASP A 1 292 ? -28.386 -5.593 63.569 1.00 91.19 292 ASP A C 1
ATOM 2325 O O . ASP A 1 292 ? -28.939 -4.494 63.678 1.00 91.19 292 ASP A O 1
ATOM 2329 N N . ALA A 1 293 ? -28.473 -6.537 64.508 1.00 88.81 293 ALA A N 1
ATOM 2330 C CA . ALA A 1 293 ? -29.153 -6.369 65.793 1.00 88.81 293 ALA A CA 1
ATOM 2331 C C . ALA A 1 293 ? -28.555 -5.223 66.629 1.00 88.81 293 ALA A C 1
ATOM 2333 O O . ALA A 1 293 ? -29.256 -4.541 67.375 1.00 88.81 293 ALA A O 1
ATOM 2334 N N . GLU A 1 294 ? -27.257 -4.969 66.462 1.00 87.69 294 GLU A N 1
ATOM 2335 C CA . GLU A 1 294 ? -26.515 -3.909 67.138 1.00 87.69 294 GLU A CA 1
ATOM 2336 C C . GLU A 1 294 ? -26.694 -2.526 66.481 1.00 87.69 294 GLU A C 1
ATOM 2338 O O . GLU A 1 294 ? -26.161 -1.528 66.971 1.00 87.69 294 GLU A O 1
ATOM 2343 N N . GLY A 1 295 ? -27.439 -2.442 65.373 1.00 88.62 295 GLY A N 1
ATOM 2344 C CA . GLY A 1 295 ? -27.714 -1.204 64.644 1.00 88.62 295 GLY A CA 1
ATOM 2345 C C . GLY A 1 295 ? -26.611 -0.775 63.669 1.00 88.62 295 GLY A C 1
ATOM 2346 O O . GLY A 1 295 ? -26.743 0.270 63.025 1.00 88.62 295 GLY A O 1
ATOM 2347 N N . THR A 1 296 ? -25.552 -1.571 63.495 1.00 92.56 296 THR A N 1
ATOM 2348 C CA . THR A 1 296 ? -24.516 -1.333 62.480 1.00 92.56 296 THR A CA 1
ATOM 2349 C C . THR A 1 296 ? -25.140 -1.472 61.097 1.00 92.56 296 THR A C 1
ATOM 2351 O O . THR A 1 296 ? -25.807 -2.462 60.805 1.00 92.56 296 THR A O 1
ATOM 2354 N N . LEU A 1 297 ? -24.908 -0.499 60.216 1.00 93.69 297 LEU A N 1
ATOM 2355 C CA . LEU A 1 297 ? -25.338 -0.593 58.823 1.00 93.69 297 LEU A CA 1
ATOM 2356 C C . LEU A 1 297 ? -24.311 -1.396 58.023 1.00 93.69 297 LEU A C 1
ATOM 2358 O O . LEU A 1 297 ? -23.122 -1.086 58.034 1.00 93.69 297 LEU A O 1
ATOM 2362 N N . TRP A 1 298 ? -24.773 -2.393 57.284 1.00 95.38 298 TRP A N 1
ATOM 2363 C CA . TRP A 1 298 ? -23.964 -3.205 56.386 1.00 95.38 298 TRP A CA 1
ATOM 2364 C C . TRP A 1 298 ? -24.327 -2.892 54.945 1.00 95.38 298 TRP A C 1
ATOM 2366 O O . TRP A 1 298 ? -25.504 -2.843 54.601 1.00 95.38 298 TRP A O 1
ATOM 2376 N N . LEU A 1 299 ? -23.316 -2.717 54.100 1.00 95.94 299 LEU A N 1
ATOM 2377 C CA . LEU A 1 299 ? -23.456 -2.576 52.656 1.00 95.94 299 LEU A CA 1
ATOM 2378 C C . LEU A 1 299 ? -22.739 -3.736 51.982 1.00 95.94 299 LEU A C 1
ATOM 2380 O O . LEU A 1 299 ? -21.518 -3.816 52.060 1.00 95.94 299 LEU A O 1
ATOM 2384 N N . PHE A 1 300 ? -23.487 -4.581 51.287 1.00 96.25 300 PHE A N 1
ATOM 2385 C CA . PHE A 1 300 ? -22.997 -5.693 50.486 1.00 96.25 300 PHE A CA 1
ATOM 2386 C C . PHE A 1 300 ? -23.038 -5.336 49.006 1.00 96.25 300 PHE A C 1
ATOM 2388 O O . PHE A 1 300 ? -23.993 -4.734 48.519 1.00 96.25 300 PHE A O 1
ATOM 2395 N N . TYR A 1 301 ? -22.019 -5.741 48.267 1.00 95.31 301 TYR A N 1
ATOM 2396 C CA . TYR A 1 301 ? -21.948 -5.603 46.818 1.00 95.31 301 TYR A CA 1
ATOM 2397 C C . TYR A 1 301 ? -21.075 -6.720 46.261 1.00 95.31 301 TYR A C 1
ATOM 2399 O O . TYR A 1 301 ? -20.270 -7.300 46.982 1.00 95.31 301 TYR A O 1
ATOM 2407 N N . HIS A 1 302 ? -21.223 -7.030 44.978 1.00 93.69 302 HIS A N 1
ATOM 2408 C CA . HIS A 1 302 ? -20.314 -7.959 44.318 1.00 93.69 302 HIS A CA 1
ATOM 2409 C C . HIS A 1 302 ? -19.301 -7.182 43.484 1.00 93.69 302 HIS A C 1
ATOM 2411 O O . HIS A 1 302 ? -19.626 -6.156 42.871 1.00 93.69 302 HIS A O 1
ATOM 2417 N N . THR A 1 303 ? -18.060 -7.651 43.482 1.00 92.94 303 THR A N 1
ATOM 2418 C CA . THR A 1 303 ? -16.984 -7.027 42.718 1.00 92.94 303 THR A CA 1
ATOM 2419 C C . THR A 1 303 ? -16.052 -8.074 42.131 1.00 92.94 303 THR A C 1
ATOM 2421 O O . THR A 1 303 ? -15.905 -9.162 42.680 1.00 92.94 303 THR A O 1
ATOM 2424 N N . LEU A 1 304 ? -15.432 -7.736 41.001 1.00 89.69 304 LEU A N 1
ATOM 2425 C CA . LEU A 1 304 ? -14.434 -8.569 40.340 1.00 89.69 304 LEU A CA 1
ATOM 2426 C C . LEU A 1 304 ? -13.036 -8.140 40.790 1.00 89.69 304 LEU A C 1
ATOM 2428 O O . LEU A 1 304 ? -12.536 -7.094 40.358 1.00 89.69 304 LEU A O 1
ATOM 2432 N N . ARG A 1 305 ? -12.384 -8.954 41.622 1.00 86.44 305 ARG A N 1
ATOM 2433 C CA . ARG A 1 305 ? -11.007 -8.728 42.089 1.00 86.44 305 ARG A CA 1
ATOM 2434 C C . ARG A 1 305 ? -10.159 -9.953 41.762 1.00 86.44 305 ARG A C 1
ATOM 2436 O O . ARG A 1 305 ? -10.553 -11.073 42.029 1.00 86.44 305 ARG A O 1
ATOM 2443 N N . LYS A 1 306 ? -8.986 -9.741 41.153 1.00 85.62 306 LYS A N 1
ATOM 2444 C CA . LYS A 1 306 ? -8.048 -10.817 40.753 1.00 85.62 306 LYS A CA 1
ATOM 2445 C C . LYS A 1 306 ? -8.667 -11.941 39.893 1.00 85.62 306 LYS A C 1
ATOM 2447 O O . LYS A 1 306 ? -8.112 -13.029 39.836 1.00 85.62 306 LYS A O 1
ATOM 2452 N N . GLY A 1 307 ? -9.759 -11.657 39.181 1.00 85.06 307 GLY A N 1
ATOM 2453 C CA . GLY A 1 307 ? -10.464 -12.639 38.350 1.00 85.06 307 GLY A CA 1
ATOM 2454 C C . GLY A 1 307 ? -11.578 -13.406 39.069 1.00 85.06 307 GLY A C 1
ATOM 2455 O O . GLY A 1 307 ? -12.260 -14.183 38.415 1.00 85.06 307 GLY A O 1
ATOM 2456 N N . GLU A 1 308 ? -11.802 -13.150 40.359 1.00 89.38 308 GLU A N 1
ATOM 2457 C CA . GLU A 1 308 ? -12.830 -13.805 41.175 1.00 89.38 308 GLU A CA 1
ATOM 2458 C C . GLU A 1 308 ? -14.014 -12.856 41.419 1.00 89.38 308 GLU A C 1
ATOM 2460 O O . GLU A 1 308 ? -13.836 -11.654 41.664 1.00 89.38 308 GLU A O 1
ATOM 2465 N N . TRP A 1 309 ? -15.228 -13.394 41.289 1.00 91.69 309 TRP A N 1
ATOM 2466 C CA . TRP A 1 309 ? -16.490 -12.689 41.510 1.00 91.69 309 TRP A CA 1
ATOM 2467 C C . TRP A 1 309 ? -17.007 -13.010 42.908 1.00 91.69 309 TRP A C 1
ATOM 2469 O O . TRP A 1 309 ? -17.697 -14.007 43.096 1.00 91.69 309 TRP A O 1
ATOM 2479 N N . ASP A 1 310 ? -16.691 -12.144 43.865 1.00 94.38 310 ASP A N 1
ATOM 2480 C CA . ASP A 1 310 ? -17.029 -12.354 45.272 1.00 94.38 310 ASP A CA 1
ATOM 2481 C C . ASP A 1 310 ? -18.015 -11.301 45.788 1.00 94.38 310 ASP A C 1
ATOM 2483 O O . ASP A 1 310 ? -18.066 -10.160 45.305 1.00 94.38 310 ASP A O 1
ATOM 2487 N N . ILE A 1 311 ? -18.726 -11.650 46.862 1.00 94.88 311 ILE A N 1
ATOM 2488 C CA . ILE A 1 311 ? -19.470 -10.691 47.676 1.00 94.88 311 ILE A CA 1
ATOM 2489 C C . ILE A 1 311 ? -18.511 -10.019 48.655 1.00 94.88 311 ILE A C 1
ATOM 2491 O O . ILE A 1 311 ? -17.833 -10.675 49.445 1.00 94.88 311 ILE A O 1
ATOM 2495 N N . TRP A 1 312 ? -18.500 -8.694 48.644 1.00 95.31 312 TRP A N 1
ATOM 2496 C CA . TRP A 1 312 ? -17.769 -7.838 49.569 1.00 95.31 312 TRP A CA 1
ATOM 2497 C C . TRP A 1 312 ? -18.745 -7.006 50.393 1.00 95.31 312 TRP A C 1
ATOM 2499 O O . TRP A 1 312 ? -19.879 -6.758 49.976 1.00 95.31 312 TRP A O 1
ATOM 2509 N N . TYR A 1 313 ? -18.304 -6.568 51.568 1.00 95.25 313 TYR A N 1
ATOM 2510 C CA . TYR A 1 313 ? -19.074 -5.694 52.433 1.00 95.25 313 TYR A CA 1
ATOM 2511 C C . TYR A 1 313 ? -18.253 -4.555 53.031 1.00 95.25 313 TYR A C 1
ATOM 2513 O O . TYR A 1 313 ? -17.032 -4.640 53.175 1.00 95.25 313 TYR A O 1
ATOM 2521 N N . LYS A 1 314 ? -18.964 -3.496 53.415 1.00 95.31 314 LYS A N 1
ATOM 2522 C CA . LYS A 1 314 ? -18.497 -2.417 54.293 1.00 95.31 314 LYS A CA 1
ATOM 2523 C C . LYS A 1 314 ? -19.506 -2.252 55.423 1.00 95.31 314 LYS A C 1
ATOM 2525 O O . LYS A 1 314 ? -20.693 -2.512 55.234 1.00 95.31 314 LYS A O 1
ATOM 2530 N N . THR A 1 315 ? -19.042 -1.809 56.581 1.00 94.88 315 THR A N 1
ATOM 2531 C CA . THR A 1 315 ? -19.890 -1.539 57.749 1.00 94.88 315 THR A CA 1
ATOM 2532 C C . THR A 1 315 ? -19.823 -0.069 58.107 1.00 94.88 315 THR A C 1
ATOM 2534 O O . THR A 1 315 ? -18.759 0.530 57.989 1.00 94.88 315 THR A O 1
ATOM 2537 N N . TYR A 1 316 ? -20.920 0.497 58.587 1.00 93.88 316 TYR A N 1
ATOM 2538 C CA . TYR A 1 316 ? -20.979 1.862 59.082 1.00 93.88 316 TYR A CA 1
ATOM 2539 C C . TYR A 1 316 ? -21.468 1.883 60.524 1.00 93.88 316 TYR A C 1
ATOM 2541 O O . TYR A 1 316 ? -22.535 1.349 60.840 1.00 93.88 316 TYR A O 1
ATOM 2549 N N . ARG A 1 317 ? -20.682 2.534 61.384 1.00 91.25 317 ARG A N 1
ATOM 2550 C CA . ARG A 1 317 ? -21.061 2.865 62.759 1.00 91.25 317 ARG A CA 1
ATOM 2551 C C . ARG A 1 317 ? -20.965 4.366 62.941 1.00 91.25 317 ARG A C 1
ATOM 2553 O O . ARG A 1 317 ? -19.958 4.957 62.569 1.00 91.25 317 ARG A O 1
ATOM 2560 N N . THR A 1 318 ? -21.959 4.971 63.582 1.00 85.12 318 THR A N 1
ATOM 2561 C CA . THR A 1 318 ? -22.045 6.430 63.759 1.00 85.12 318 THR A CA 1
ATOM 2562 C C . THR A 1 318 ? -20.782 7.045 64.374 1.00 85.12 318 THR A C 1
ATOM 2564 O O . THR A 1 318 ? -20.388 8.139 63.990 1.00 85.12 318 THR A O 1
ATOM 2567 N N . ALA A 1 319 ? -20.123 6.340 65.301 1.00 85.69 319 ALA A N 1
ATOM 2568 C CA . ALA A 1 319 ? -18.901 6.817 65.953 1.00 85.69 319 ALA A CA 1
ATOM 2569 C C . ALA A 1 319 ? -17.615 6.621 65.122 1.00 85.69 319 ALA A C 1
ATOM 2571 O O . ALA A 1 319 ? -16.646 7.342 65.337 1.00 85.69 319 ALA A O 1
ATOM 2572 N N . GLU A 1 320 ? -17.584 5.654 64.201 1.00 87.94 320 GLU A N 1
ATOM 2573 C CA . GLU A 1 320 ? -16.357 5.204 63.515 1.00 87.94 320 GLU A CA 1
ATOM 2574 C C . GLU A 1 320 ? -16.371 5.486 62.003 1.00 87.94 320 GLU A C 1
ATOM 2576 O O . GLU A 1 320 ? -15.333 5.426 61.345 1.00 87.94 320 GLU A O 1
ATOM 2581 N N . GLY A 1 321 ? -17.536 5.803 61.436 1.00 89.75 321 GLY A N 1
ATOM 2582 C CA . GLY A 1 321 ? -17.729 5.931 59.998 1.00 89.75 321 GLY A CA 1
ATOM 2583 C C . GLY A 1 321 ? -17.742 4.580 59.277 1.00 89.75 321 GLY A C 1
ATOM 2584 O O . GLY A 1 321 ? -18.094 3.545 59.848 1.00 89.75 321 GLY A O 1
ATOM 2585 N N . TRP A 1 322 ? -17.404 4.606 57.983 1.00 93.56 322 TRP A N 1
ATOM 2586 C CA . TRP A 1 322 ? -17.345 3.413 57.135 1.00 93.56 322 TRP A CA 1
ATOM 2587 C C . TRP A 1 322 ? -16.031 2.654 57.306 1.00 93.56 322 TRP A C 1
ATOM 2589 O O . TRP A 1 322 ? -14.949 3.224 57.187 1.00 93.56 322 TRP A O 1
ATOM 2599 N N . SER A 1 323 ? -16.123 1.339 57.476 1.00 94.62 323 SER A N 1
ATOM 2600 C CA . SER A 1 323 ? -14.965 0.452 57.473 1.00 94.62 323 SER A CA 1
ATOM 2601 C C . SER A 1 323 ? -14.416 0.213 56.055 1.00 94.62 323 SER A C 1
ATOM 2603 O O . SER A 1 323 ? -15.122 0.409 55.055 1.00 94.62 323 SER A O 1
ATOM 2605 N N . PRO A 1 324 ? -13.148 -0.226 55.928 1.00 93.75 324 PRO A N 1
ATOM 2606 C CA . PRO A 1 324 ? -12.605 -0.721 54.665 1.00 93.75 324 PRO A CA 1
ATOM 2607 C C . PRO A 1 324 ? -13.381 -1.934 54.134 1.00 93.75 324 PRO A C 1
ATOM 2609 O O . PRO A 1 324 ? -13.928 -2.716 54.909 1.00 93.75 324 PRO A O 1
ATOM 2612 N N . SER A 1 325 ? -13.376 -2.124 52.812 1.00 94.12 325 SER A N 1
ATOM 2613 C CA . SER A 1 325 ? -14.018 -3.269 52.155 1.00 94.12 325 SER A CA 1
ATOM 2614 C C . SER A 1 325 ? -13.439 -4.602 52.635 1.00 94.12 325 SER A C 1
ATOM 2616 O O . SER A 1 325 ? -12.221 -4.795 52.604 1.00 94.12 325 SER A O 1
ATOM 2618 N N . GLN A 1 326 ? -14.306 -5.546 52.999 1.00 93.44 326 GLN A N 1
ATOM 2619 C CA . GLN A 1 326 ? -13.940 -6.906 53.403 1.00 93.44 326 GLN A CA 1
ATOM 2620 C C . GLN A 1 326 ? -14.713 -7.954 52.587 1.00 93.44 326 GLN A C 1
ATOM 2622 O O . GLN A 1 326 ? -15.864 -7.713 52.232 1.00 93.44 326 GLN A O 1
ATOM 2627 N N . PRO A 1 327 ? -14.114 -9.114 52.272 1.00 93.56 327 PRO A N 1
ATOM 2628 C CA . PRO A 1 327 ? -14.802 -10.172 51.536 1.00 93.56 327 PRO A CA 1
ATOM 2629 C C . PRO A 1 327 ? -15.738 -10.967 52.461 1.00 93.56 327 PRO A C 1
ATOM 2631 O O . PRO A 1 327 ? -15.313 -11.425 53.523 1.00 93.56 327 PRO A O 1
ATOM 2634 N N . LEU A 1 328 ? -16.988 -11.171 52.037 1.00 93.88 328 LEU A N 1
ATOM 2635 C CA . LEU A 1 328 ? -17.923 -12.126 52.642 1.00 93.88 328 LEU A CA 1
ATOM 2636 C C . LEU A 1 328 ? -17.674 -13.538 52.110 1.00 93.88 328 LEU A C 1
ATOM 2638 O O . LEU A 1 328 ? -17.650 -14.498 52.883 1.00 93.88 328 LEU A O 1
ATOM 2642 N N . THR A 1 329 ? -17.514 -13.655 50.794 1.00 93.31 329 THR A N 1
ATOM 2643 C CA . THR A 1 329 ? -17.205 -14.909 50.107 1.00 93.31 329 THR A CA 1
ATOM 2644 C C . THR A 1 329 ? -15.777 -14.876 49.574 1.00 93.31 329 THR A C 1
ATOM 2646 O O . THR A 1 329 ? -15.171 -13.812 49.436 1.00 93.31 329 THR A O 1
ATOM 2649 N N . ARG A 1 330 ? -15.193 -16.066 49.425 1.00 85.19 330 ARG A N 1
ATOM 2650 C CA . ARG A 1 330 ? -13.873 -16.289 48.832 1.00 85.19 330 ARG A CA 1
ATOM 2651 C C . ARG A 1 330 ? -13.917 -17.643 48.145 1.00 85.19 330 ARG A C 1
ATOM 2653 O O . ARG A 1 330 ? -14.201 -18.636 48.820 1.00 85.19 330 ARG A O 1
ATOM 2660 N N . GLY A 1 331 ? -13.606 -17.707 46.859 1.00 77.12 331 GLY A N 1
ATOM 2661 C CA . GLY A 1 331 ? -13.451 -18.988 46.182 1.00 77.12 331 GLY A CA 1
ATOM 2662 C C . GLY A 1 331 ? -13.614 -18.920 44.673 1.00 77.12 331 GLY A C 1
ATOM 2663 O O . GLY A 1 331 ? -13.710 -17.861 44.072 1.00 77.12 331 GLY A O 1
ATOM 2664 N N . SER A 1 332 ? -13.672 -20.099 44.060 1.00 81.00 332 SER A N 1
ATOM 2665 C CA . SER A 1 332 ? -13.756 -20.269 42.606 1.00 81.00 332 SER A CA 1
ATOM 2666 C C . SER A 1 332 ? -15.186 -20.199 42.052 1.00 81.00 332 SER A C 1
ATOM 2668 O O . SER A 1 332 ? -15.423 -20.623 40.922 1.00 81.00 332 SER A O 1
ATOM 2670 N N . ARG A 1 333 ? -16.163 -19.772 42.859 1.00 89.75 333 ARG A N 1
ATOM 2671 C CA . ARG A 1 333 ? -17.557 -19.610 42.427 1.00 89.75 333 ARG A CA 1
ATOM 2672 C C . ARG A 1 333 ? -17.800 -18.166 42.006 1.00 89.75 333 ARG A C 1
ATOM 2674 O O . ARG A 1 333 ? -17.080 -17.263 42.412 1.00 89.75 333 ARG A O 1
ATOM 2681 N N . ILE A 1 334 ? -18.812 -17.960 41.170 1.00 92.94 334 ILE A N 1
ATOM 2682 C CA . ILE A 1 334 ? -19.239 -16.622 40.757 1.00 92.94 334 ILE A CA 1
ATOM 2683 C C . ILE A 1 334 ? -20.420 -16.214 41.631 1.00 92.94 334 ILE A C 1
ATOM 2685 O O . ILE A 1 334 ? -21.555 -16.624 41.374 1.00 92.94 334 ILE A O 1
ATOM 2689 N N . ASP A 1 335 ? -20.146 -15.415 42.658 1.00 93.88 335 ASP A N 1
ATOM 2690 C CA . ASP A 1 335 ? -21.143 -14.929 43.605 1.00 93.88 335 ASP A CA 1
ATOM 2691 C C . ASP A 1 335 ? -21.634 -13.528 43.225 1.00 93.88 335 ASP A C 1
ATOM 2693 O O . ASP A 1 335 ? -20.864 -12.575 43.083 1.00 93.88 335 ASP A O 1
ATOM 2697 N N . GLN A 1 336 ? -22.948 -13.386 43.053 1.00 93.12 336 GLN A N 1
ATOM 2698 C CA . GLN A 1 336 ? -23.568 -12.155 42.567 1.00 93.12 336 GLN A CA 1
ATOM 2699 C C . GLN A 1 336 ? -24.903 -11.860 43.256 1.00 93.12 336 GLN A C 1
ATOM 2701 O O . GLN A 1 336 ? -25.531 -12.721 43.867 1.00 93.12 336 GLN A O 1
ATOM 2706 N N . HIS A 1 337 ? -25.345 -10.607 43.108 1.00 93.25 337 HIS A N 1
ATOM 2707 C CA . HIS A 1 337 ? -26.638 -10.098 43.583 1.00 93.25 337 HIS A CA 1
ATOM 2708 C C . HIS A 1 337 ? -26.917 -10.391 45.069 1.00 93.25 337 HIS A C 1
ATOM 2710 O O . HIS A 1 337 ? -27.871 -11.110 45.387 1.00 93.25 337 HIS A O 1
ATOM 2716 N N . PRO A 1 338 ? -26.101 -9.836 45.982 1.00 95.94 338 PRO A N 1
ATOM 2717 C CA . PRO A 1 338 ? -26.343 -9.996 47.404 1.00 95.94 338 PRO A CA 1
ATOM 2718 C C . PRO A 1 338 ? -27.656 -9.323 47.810 1.00 95.94 338 PRO A C 1
ATOM 2720 O O . PRO A 1 338 ? -28.063 -8.316 47.232 1.00 95.94 338 PRO A O 1
ATOM 2723 N N . VAL A 1 339 ? -28.288 -9.866 48.842 1.00 96.12 339 VAL A N 1
ATOM 2724 C CA . VAL A 1 339 ? -29.481 -9.340 49.505 1.00 96.12 339 VAL A CA 1
ATOM 2725 C C . VAL A 1 339 ? -29.303 -9.529 50.997 1.00 96.12 339 VAL A C 1
ATOM 2727 O O . VAL A 1 339 ? -28.964 -10.627 51.421 1.00 96.12 339 VAL A O 1
ATOM 2730 N N . ALA A 1 340 ? -29.544 -8.484 51.782 1.00 96.12 340 ALA A N 1
ATOM 2731 C CA . ALA A 1 340 ? -29.359 -8.502 53.227 1.00 96.12 340 ALA A CA 1
ATOM 2732 C C . ALA A 1 340 ? -30.672 -8.187 53.949 1.00 96.12 340 ALA A C 1
ATOM 2734 O O . ALA A 1 340 ? -31.412 -7.303 53.521 1.00 96.12 340 ALA A O 1
ATOM 2735 N N . VAL A 1 341 ? -30.959 -8.903 55.037 1.00 95.19 341 VAL A N 1
ATOM 2736 C CA . VAL A 1 341 ? -32.155 -8.690 55.859 1.00 95.19 341 VAL A CA 1
ATOM 2737 C C . VAL A 1 341 ? -31.901 -9.096 57.311 1.00 95.19 341 VAL A C 1
ATOM 2739 O O . VAL A 1 341 ? -31.231 -10.093 57.569 1.00 95.19 341 VAL A O 1
ATOM 2742 N N . LEU A 1 342 ? -32.438 -8.330 58.260 1.00 93.88 342 LEU A N 1
ATOM 2743 C CA . LEU A 1 342 ? -32.447 -8.691 59.678 1.00 93.88 342 LEU A CA 1
ATOM 2744 C C . LEU A 1 342 ? -33.668 -9.572 59.958 1.00 93.88 342 LEU A C 1
ATOM 2746 O O . LEU A 1 342 ? -34.796 -9.123 59.763 1.00 93.88 342 LEU A O 1
ATOM 2750 N N . TRP A 1 343 ? -33.455 -10.808 60.402 1.00 92.56 343 TRP A N 1
ATOM 2751 C CA . TRP A 1 343 ? -34.524 -11.751 60.741 1.00 92.56 343 TRP A CA 1
ATOM 2752 C C . TRP A 1 343 ? -34.127 -12.567 61.975 1.00 92.56 343 TRP A C 1
ATOM 2754 O O . TRP A 1 343 ? -33.018 -13.093 62.024 1.00 92.56 343 TRP A O 1
ATOM 2764 N N . GLU A 1 344 ? -35.018 -12.640 62.971 1.00 89.94 344 GLU A N 1
ATOM 2765 C CA . GLU A 1 344 ? -34.778 -13.304 64.269 1.00 89.94 344 GLU A CA 1
ATOM 2766 C C . GLU A 1 344 ? -33.479 -12.856 64.969 1.00 89.94 344 GLU A C 1
ATOM 2768 O O . GLU A 1 344 ? -32.700 -13.678 65.444 1.00 89.94 344 GLU A O 1
ATOM 2773 N N . ASP A 1 345 ? -33.228 -11.542 65.007 1.00 89.06 345 ASP A N 1
ATOM 2774 C CA . ASP A 1 345 ? -32.026 -10.944 65.621 1.00 89.06 345 ASP A CA 1
ATOM 2775 C C . ASP A 1 345 ? -30.699 -11.348 64.943 1.00 89.06 345 ASP A C 1
ATOM 2777 O O . ASP A 1 345 ? -29.608 -11.192 65.488 1.00 89.06 345 ASP A O 1
ATOM 2781 N N . ARG A 1 346 ? -30.780 -11.874 63.714 1.00 92.06 346 ARG A N 1
ATOM 2782 C CA . ARG A 1 346 ? -29.629 -12.286 62.907 1.00 92.06 346 ARG A CA 1
ATOM 2783 C C . ARG A 1 346 ? -29.636 -11.589 61.561 1.00 92.06 346 ARG A C 1
ATOM 2785 O O . ARG A 1 346 ? -30.668 -11.490 60.893 1.00 92.06 346 ARG A O 1
ATOM 2792 N N . LEU A 1 347 ? -28.463 -11.137 61.128 1.00 94.62 347 LEU A N 1
ATOM 2793 C CA . LEU A 1 347 ? -28.298 -10.599 59.782 1.00 94.62 347 LEU A CA 1
ATOM 2794 C C . LEU A 1 347 ? -28.132 -11.758 58.799 1.00 94.62 347 LEU A C 1
ATOM 2796 O O . LEU A 1 347 ? -27.135 -12.481 58.830 1.00 94.62 347 LEU A O 1
ATOM 2800 N N . TRP A 1 348 ? -29.106 -11.909 57.912 1.00 94.75 348 TRP A N 1
ATOM 2801 C CA . TRP A 1 348 ? -29.095 -12.873 56.825 1.00 94.75 348 TRP A CA 1
ATOM 2802 C C . TRP A 1 348 ? -28.636 -12.215 55.538 1.00 94.75 348 TRP A C 1
ATOM 2804 O O . TRP A 1 348 ? -29.140 -11.157 55.163 1.00 94.75 348 TRP A O 1
ATOM 2814 N N . VAL A 1 349 ? -27.724 -12.878 54.832 1.00 96.19 349 VAL A N 1
ATOM 2815 C CA . VAL A 1 349 ? -27.310 -12.494 53.484 1.00 96.19 349 VAL A CA 1
ATOM 2816 C C . VAL A 1 349 ? -27.573 -13.650 52.536 1.00 96.19 349 VAL A C 1
ATOM 2818 O O . VAL A 1 349 ? -27.169 -14.778 52.809 1.00 96.19 349 VAL A O 1
ATOM 2821 N N . PHE A 1 350 ? -28.238 -13.360 51.424 1.00 95.75 350 PHE A N 1
ATOM 2822 C CA . PHE A 1 350 ? -28.530 -14.288 50.338 1.00 95.75 350 PHE A CA 1
ATOM 2823 C C . PHE A 1 350 ? -27.855 -13.796 49.062 1.00 95.75 350 PHE A C 1
ATOM 2825 O O . PHE A 1 350 ? -27.836 -12.595 48.810 1.00 95.75 350 PHE A O 1
ATOM 2832 N N . TRP A 1 351 ? -27.336 -14.693 48.234 1.00 95.19 351 TRP A N 1
ATOM 2833 C CA . TRP A 1 351 ? -26.784 -14.352 46.919 1.00 95.19 351 TRP A CA 1
ATOM 2834 C C . TRP A 1 351 ? -26.984 -15.521 45.957 1.00 95.19 351 TRP A C 1
ATOM 2836 O O . TRP A 1 351 ? -27.271 -16.641 46.385 1.00 95.19 351 TRP A O 1
ATOM 2846 N N . ASN A 1 352 ? -26.877 -15.277 44.650 1.00 93.69 352 ASN A N 1
ATOM 2847 C CA . ASN A 1 352 ? -26.763 -16.382 43.703 1.00 93.69 352 ASN A CA 1
ATOM 2848 C C . ASN A 1 352 ? -25.298 -16.714 43.455 1.00 93.69 352 ASN A C 1
ATOM 2850 O O . ASN A 1 352 ? -24.484 -15.817 43.258 1.00 93.69 352 ASN A O 1
ATOM 2854 N N . SER A 1 353 ? -25.003 -18.005 43.422 1.00 93.94 353 SER A N 1
ATOM 2855 C CA . SER A 1 353 ? -23.670 -18.546 43.203 1.00 93.94 353 SER A CA 1
ATOM 2856 C C . SER A 1 353 ? -23.683 -19.445 41.973 1.00 93.94 353 SER A C 1
ATOM 2858 O O . SER A 1 353 ? -24.577 -20.285 41.831 1.00 93.94 353 SER A O 1
ATOM 2860 N N . TYR A 1 354 ? -22.729 -19.255 41.063 1.00 93.19 354 TYR A N 1
ATOM 2861 C CA . TYR A 1 354 ? -22.503 -20.163 39.940 1.00 93.19 354 TYR A CA 1
ATOM 2862 C C . TYR A 1 354 ? -21.234 -20.972 40.145 1.00 93.19 354 TYR A C 1
ATOM 2864 O O . TYR A 1 354 ? -20.151 -20.437 40.380 1.00 93.19 354 TYR A O 1
ATOM 2872 N N . SER A 1 355 ? -21.394 -22.282 40.011 1.00 89.06 355 SER A N 1
ATOM 2873 C CA . SER A 1 355 ? -20.321 -23.263 40.072 1.00 89.06 355 SER A CA 1
ATOM 2874 C C . SER A 1 355 ? -19.912 -23.628 38.650 1.00 89.06 355 SER A C 1
ATOM 2876 O O . SER A 1 355 ? -20.715 -24.184 37.903 1.00 89.06 355 SER A O 1
ATOM 2878 N N . GLU A 1 356 ? -18.670 -23.332 38.255 1.00 87.81 356 GLU A N 1
ATOM 2879 C CA . GLU A 1 356 ? -18.170 -23.717 36.926 1.00 87.81 356 GLU A CA 1
ATOM 2880 C C . GLU A 1 356 ? -18.104 -25.239 36.756 1.00 87.81 356 GLU A C 1
ATOM 2882 O O . GLU A 1 356 ? -18.407 -25.752 35.679 1.00 87.81 356 GLU A O 1
ATOM 2887 N N . THR A 1 357 ? -17.777 -25.964 37.830 1.00 88.00 357 THR A N 1
ATOM 2888 C CA . THR A 1 357 ? -17.706 -27.431 37.849 1.00 88.00 357 THR A CA 1
ATOM 2889 C C . THR A 1 357 ? -19.073 -28.067 37.612 1.00 88.00 357 THR A C 1
ATOM 2891 O O . THR A 1 357 ? -19.200 -28.994 36.818 1.00 88.00 357 THR A O 1
ATOM 2894 N N . GLU A 1 358 ? -20.109 -27.566 38.287 1.00 86.44 358 GLU A N 1
ATOM 2895 C CA . GLU A 1 358 ? -21.469 -28.124 38.212 1.00 86.44 358 GLU A CA 1
ATOM 2896 C C . GLU A 1 358 ? -22.304 -27.472 37.100 1.00 86.44 358 GLU A C 1
ATOM 2898 O O . GLU A 1 358 ? -23.365 -27.977 36.743 1.00 86.44 358 GLU A O 1
ATOM 2903 N N . ARG A 1 359 ? -21.820 -26.358 36.534 1.00 89.44 359 ARG A N 1
ATOM 2904 C CA . ARG A 1 359 ? -22.465 -25.558 35.481 1.00 89.44 359 ARG A CA 1
ATOM 2905 C C . ARG A 1 359 ? -23.904 -25.160 35.824 1.00 89.44 359 ARG A C 1
ATOM 2907 O O . ARG A 1 359 ? -24.766 -25.130 34.946 1.00 89.44 359 ARG A O 1
ATOM 2914 N N . ALA A 1 360 ? -24.146 -24.838 37.092 1.00 89.56 360 ALA A N 1
ATOM 2915 C CA . ALA A 1 360 ? -25.472 -24.559 37.632 1.00 89.56 360 ALA A CA 1
ATOM 2916 C C . ALA A 1 360 ? -25.470 -23.326 38.547 1.00 89.56 360 ALA A C 1
ATOM 2918 O O . ALA A 1 360 ? -24.509 -23.080 39.281 1.00 89.56 360 ALA A O 1
ATOM 2919 N N . TRP A 1 361 ? -26.571 -22.569 38.508 1.00 91.94 361 TRP A N 1
ATOM 2920 C CA . TRP A 1 361 ? -26.853 -21.480 39.447 1.00 91.94 361 TRP A CA 1
ATOM 2921 C C . TRP A 1 361 ? -27.596 -21.981 40.682 1.00 91.94 361 TRP A C 1
ATOM 2923 O O . TRP A 1 361 ? -28.593 -22.693 40.560 1.00 91.94 361 TRP A O 1
ATOM 2933 N N . ARG A 1 362 ? -27.165 -21.537 41.862 1.00 92.56 362 ARG A N 1
ATOM 2934 C CA . ARG A 1 362 ? -27.815 -21.828 43.145 1.00 92.56 362 ARG A CA 1
ATOM 2935 C C . ARG A 1 362 ? -28.002 -20.556 43.955 1.00 92.56 362 ARG A C 1
ATOM 2937 O O . ARG A 1 362 ? -27.394 -19.529 43.658 1.00 92.56 362 ARG A O 1
ATOM 2944 N N . ILE A 1 363 ? -28.835 -20.630 44.990 1.00 93.50 363 ILE A N 1
ATOM 2945 C CA . ILE A 1 363 ? -28.931 -19.578 46.003 1.00 93.50 363 ILE A CA 1
ATOM 2946 C C . ILE A 1 363 ? -28.216 -20.063 47.251 1.00 93.50 363 ILE A C 1
ATOM 2948 O O . ILE A 1 363 ? -28.550 -21.109 47.807 1.00 93.50 363 ILE A O 1
ATOM 2952 N N . GLU A 1 364 ? -27.251 -19.275 47.695 1.00 93.56 364 GLU A N 1
ATOM 2953 C CA . GLU A 1 364 ? -26.550 -19.492 48.947 1.00 93.56 364 GLU A CA 1
ATOM 2954 C C . GLU A 1 364 ? -26.984 -18.459 49.979 1.00 93.56 364 GLU A C 1
ATOM 2956 O O . GLU A 1 364 ? -27.480 -17.376 49.651 1.00 93.56 364 GLU A O 1
ATOM 2961 N N . SER A 1 365 ? -26.836 -18.827 51.247 1.00 93.62 365 SER A N 1
ATOM 2962 C CA . SER A 1 365 ? -27.099 -17.934 52.363 1.00 93.62 365 SER A CA 1
ATOM 2963 C C . SER A 1 365 ? -26.039 -18.049 53.442 1.00 93.62 365 SER A C 1
ATOM 2965 O O . SER A 1 365 ? -25.467 -19.118 53.665 1.00 93.62 365 SER A O 1
ATOM 2967 N N . ARG A 1 366 ? -25.818 -16.943 54.145 1.00 93.81 366 ARG A N 1
ATOM 2968 C CA . ARG A 1 366 ? -24.973 -16.863 55.332 1.00 93.81 366 ARG A CA 1
ATOM 2969 C C . ARG A 1 366 ? -25.695 -16.052 56.389 1.00 93.81 366 ARG A C 1
ATOM 2971 O O . ARG A 1 366 ? -26.285 -15.022 56.071 1.00 93.81 366 ARG A O 1
ATOM 2978 N N . GLU A 1 367 ? -25.635 -16.511 57.629 1.00 92.62 367 GLU A N 1
ATOM 2979 C CA . GLU A 1 367 ? -26.118 -15.747 58.775 1.00 92.62 367 GLU A CA 1
ATOM 2980 C C . GLU A 1 367 ? -24.958 -15.249 59.623 1.00 92.62 367 GLU A C 1
ATOM 2982 O O . GLU A 1 367 ? -23.899 -15.882 59.730 1.00 92.62 367 GLU A O 1
ATOM 2987 N N . ARG A 1 368 ? -25.191 -14.092 60.229 1.00 91.12 368 ARG A N 1
ATOM 2988 C CA . ARG A 1 368 ? -24.329 -13.498 61.229 1.00 91.12 368 ARG A CA 1
ATOM 2989 C C . ARG A 1 368 ? -25.000 -13.602 62.594 1.00 91.12 368 ARG A C 1
ATOM 2991 O O . ARG A 1 368 ? -26.120 -13.127 62.753 1.00 91.12 368 ARG A O 1
ATOM 2998 N N . SER A 1 369 ? -24.310 -14.200 63.560 1.00 82.44 369 SER A N 1
ATOM 2999 C CA . SER A 1 369 ? -24.788 -14.355 64.939 1.00 82.44 369 SER A CA 1
ATOM 3000 C C . SER A 1 369 ? -23.622 -14.172 65.906 1.00 82.44 369 SER A C 1
ATOM 3002 O O . SER A 1 369 ? -22.533 -14.685 65.656 1.00 82.44 369 SER A O 1
ATOM 3004 N N . GLY A 1 370 ? -23.832 -13.446 67.008 1.00 76.88 370 GLY A N 1
ATOM 3005 C CA . GLY A 1 370 ? -22.836 -13.308 68.080 1.00 76.88 370 GLY A CA 1
ATOM 3006 C C . GLY A 1 370 ? -21.504 -12.697 67.636 1.00 76.88 370 GLY A C 1
ATOM 3007 O O . GLY A 1 370 ? -20.454 -13.064 68.150 1.00 76.88 370 GLY A O 1
ATOM 3008 N N . GLY A 1 371 ? -21.524 -11.796 66.654 1.00 79.44 371 GLY A N 1
ATOM 3009 C CA . GLY A 1 371 ? -20.309 -11.129 66.198 1.00 79.44 371 GLY A CA 1
ATOM 3010 C C . GLY A 1 371 ? -19.509 -11.878 65.122 1.00 79.44 371 GLY A C 1
ATOM 3011 O O . GLY A 1 371 ? -18.537 -11.311 64.612 1.00 79.44 371 GLY A O 1
ATOM 3012 N N . GLU A 1 372 ? -19.949 -13.050 64.652 1.00 85.88 372 GLU A N 1
ATOM 3013 C CA . GLU A 1 372 ? -19.252 -13.845 63.624 1.00 85.88 372 GLU A CA 1
ATOM 3014 C C . GLU A 1 372 ? -20.159 -14.280 62.460 1.00 85.88 372 GLU A C 1
ATOM 3016 O O . GLU A 1 372 ? -21.384 -14.329 62.575 1.00 85.88 372 GLU A O 1
ATOM 3021 N N . TRP A 1 373 ? -19.548 -14.551 61.301 1.00 89.69 373 TRP A N 1
ATOM 3022 C CA . TRP A 1 373 ? -20.224 -15.127 60.134 1.00 89.69 373 TRP A CA 1
ATOM 3023 C C . TRP A 1 373 ? -20.206 -16.654 60.222 1.00 89.69 373 TRP A C 1
ATOM 3025 O O . TRP A 1 373 ? -19.139 -17.263 60.134 1.00 89.69 373 TRP A O 1
ATOM 3035 N N . LEU A 1 374 ? -21.380 -17.280 60.315 1.00 88.50 374 LEU A N 1
ATOM 3036 C CA . LEU A 1 374 ? -21.509 -18.741 60.325 1.00 88.50 374 LEU A CA 1
ATOM 3037 C C . LEU A 1 374 ? -21.205 -19.338 58.940 1.00 88.50 374 LEU A C 1
ATOM 3039 O O . LEU A 1 374 ? -21.047 -18.605 57.964 1.00 88.50 374 LEU A O 1
ATOM 3043 N N . SER A 1 375 ? -21.055 -20.660 58.820 1.00 83.69 375 SER A N 1
ATOM 3044 C CA . SER A 1 375 ? -20.763 -21.291 57.523 1.00 83.69 375 SER A CA 1
ATOM 3045 C C . SER A 1 375 ? -21.895 -21.066 56.516 1.00 83.69 375 SER A C 1
ATOM 3047 O O . SER A 1 375 ? -23.073 -21.097 56.871 1.00 83.69 375 SER A O 1
ATOM 3049 N N . GLY A 1 376 ? -21.526 -20.844 55.252 1.00 81.12 376 GLY A N 1
ATOM 3050 C CA . GLY A 1 376 ? -22.494 -20.716 54.165 1.00 81.12 376 GLY A CA 1
ATOM 3051 C C . GLY A 1 376 ? -23.302 -22.001 53.988 1.00 81.12 376 GLY A C 1
ATOM 3052 O O . GLY A 1 376 ? -22.793 -23.101 54.207 1.00 81.12 376 GLY A O 1
ATOM 3053 N N . ARG A 1 377 ? -24.569 -21.856 53.603 1.00 86.31 377 ARG A N 1
ATOM 3054 C CA . ARG A 1 377 ? -25.471 -22.971 53.306 1.00 86.31 377 ARG A CA 1
ATOM 3055 C C . ARG A 1 377 ? -26.143 -22.756 51.954 1.00 86.31 377 ARG A C 1
ATOM 3057 O O . ARG A 1 377 ? -26.678 -21.674 51.693 1.00 86.31 377 ARG A O 1
ATOM 3064 N N . VAL A 1 378 ? -26.147 -23.797 51.125 1.00 83.94 378 VAL A N 1
ATOM 3065 C CA . VAL A 1 378 ? -26.967 -23.846 49.908 1.00 83.94 378 VAL A CA 1
ATOM 3066 C C . VAL A 1 378 ? -28.425 -23.983 50.330 1.00 83.94 378 VAL A C 1
ATOM 3068 O O . VAL A 1 378 ? -28.755 -24.764 51.226 1.00 83.94 378 VAL A O 1
ATOM 3071 N N . LEU A 1 379 ? -29.297 -23.181 49.729 1.00 81.06 379 LEU A N 1
ATOM 3072 C CA . LEU A 1 379 ? -30.728 -23.300 49.948 1.00 81.06 379 LEU A CA 1
ATOM 3073 C C . LEU A 1 379 ? -31.333 -24.263 48.923 1.00 81.06 379 LEU A C 1
ATOM 3075 O O . LEU A 1 379 ? -31.178 -24.058 47.721 1.00 81.06 379 LEU A O 1
ATOM 3079 N N . TRP A 1 380 ? -32.099 -25.235 49.430 1.00 82.62 380 TRP A N 1
ATOM 3080 C CA . TRP A 1 380 ? -32.839 -26.250 48.662 1.00 82.62 380 TRP A CA 1
ATOM 3081 C C . TRP A 1 380 ? -31.954 -27.248 47.896 1.00 82.62 380 TRP A C 1
ATOM 3083 O O . TRP A 1 380 ? -30.756 -27.334 48.147 1.00 82.62 380 TRP A O 1
ATOM 3093 N N . ASP A 1 381 ? -32.585 -28.077 47.058 1.00 73.88 381 ASP A N 1
ATOM 3094 C CA . ASP A 1 381 ? -31.924 -29.104 46.248 1.00 73.88 381 ASP A CA 1
ATOM 3095 C C . ASP A 1 381 ? -30.931 -28.525 45.226 1.00 73.88 381 ASP A C 1
ATOM 3097 O O . ASP A 1 381 ? -31.057 -27.387 44.770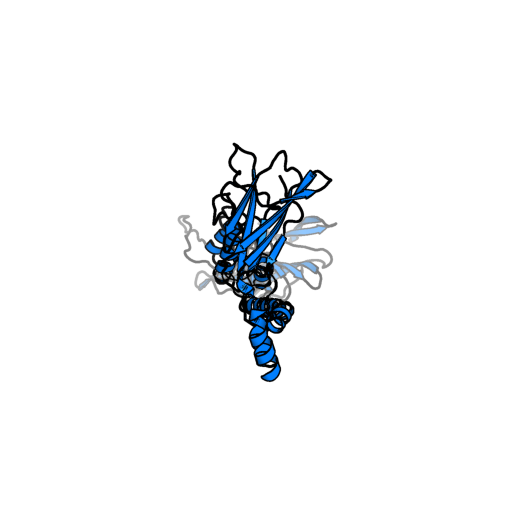 1.00 73.88 381 ASP A O 1
ATOM 3101 N N . ASP A 1 382 ? -29.969 -29.358 44.830 1.00 73.31 382 ASP A N 1
ATOM 3102 C CA . ASP A 1 382 ? -28.946 -29.022 43.837 1.00 73.31 382 ASP A CA 1
ATOM 3103 C C . ASP A 1 382 ? -29.389 -29.293 42.385 1.00 73.31 382 ASP A C 1
ATOM 3105 O O . ASP A 1 382 ? -28.665 -28.948 41.448 1.00 73.31 382 ASP A O 1
ATOM 3109 N N . GLU A 1 383 ? -30.557 -29.913 42.181 1.00 81.00 383 GLU A N 1
ATOM 3110 C CA . GLU A 1 383 ? -31.041 -30.334 40.859 1.00 81.00 383 GLU A CA 1
ATOM 3111 C C . GLU A 1 383 ? -31.682 -29.187 40.068 1.00 81.00 383 GLU A C 1
ATOM 3113 O O . GLU A 1 383 ? -31.652 -29.188 38.834 1.00 81.00 383 GLU A O 1
ATOM 3118 N N . ILE A 1 384 ? -32.261 -28.200 40.759 1.00 88.44 384 ILE A N 1
ATOM 3119 C CA . ILE A 1 384 ? -32.993 -27.104 40.125 1.00 88.44 384 ILE A CA 1
ATOM 3120 C C . ILE A 1 384 ? -32.206 -25.798 40.232 1.00 88.44 384 ILE A C 1
ATOM 3122 O O . ILE A 1 384 ? -31.928 -25.292 41.321 1.00 88.44 384 ILE A O 1
ATOM 3126 N N . GLU A 1 385 ? -31.914 -25.191 39.078 1.00 92.56 385 GLU A N 1
ATOM 3127 C CA . GLU A 1 385 ? -31.222 -23.905 39.039 1.00 92.56 385 GLU A CA 1
ATOM 3128 C C . GLU A 1 385 ? -32.084 -22.766 39.601 1.00 92.56 385 GLU A C 1
ATOM 3130 O O . GLU A 1 385 ? -33.238 -22.564 39.196 1.00 92.56 385 GLU A O 1
ATOM 3135 N N . ARG A 1 386 ? -31.485 -21.962 40.486 1.00 92.94 386 ARG A N 1
ATOM 3136 C CA . ARG A 1 386 ? -32.130 -20.821 41.150 1.00 92.94 386 ARG A CA 1
ATOM 3137 C C . ARG A 1 386 ? -31.213 -19.599 41.129 1.00 92.94 386 ARG A C 1
ATOM 3139 O O . ARG A 1 386 ? -30.011 -19.724 41.335 1.00 92.94 386 ARG A O 1
ATOM 3146 N N . LYS A 1 387 ? -31.761 -18.404 40.878 1.00 92.56 387 LYS A N 1
ATOM 3147 C CA . LYS A 1 387 ? -30.979 -17.151 40.831 1.00 92.56 387 LYS A CA 1
ATOM 3148 C C . LYS A 1 387 ? -31.771 -15.920 41.260 1.00 92.56 387 LYS A C 1
ATOM 3150 O O . LYS A 1 387 ? -32.999 -15.959 41.320 1.00 92.56 387 LYS A O 1
ATOM 3155 N N . ARG A 1 388 ? -31.053 -14.801 41.438 1.00 91.81 388 ARG A N 1
ATOM 3156 C CA . ARG A 1 388 ? -31.599 -13.470 41.762 1.00 91.81 388 ARG A CA 1
ATOM 3157 C C . ARG A 1 388 ? -32.506 -13.509 43.002 1.00 91.81 388 ARG A C 1
ATOM 3159 O O . ARG A 1 388 ? -33.706 -13.257 42.862 1.00 91.81 388 ARG A O 1
ATOM 3166 N N . PRO A 1 389 ? -31.959 -13.855 44.183 1.00 94.69 389 PRO A N 1
ATOM 3167 C CA . PRO A 1 389 ? -32.733 -13.793 45.413 1.00 94.69 389 PRO A CA 1
ATOM 3168 C C . PRO A 1 389 ? -33.220 -12.360 45.675 1.00 94.69 389 PRO A C 1
ATOM 3170 O O . PRO A 1 389 ? -32.613 -11.387 45.229 1.00 94.69 389 PRO A O 1
ATOM 3173 N N . SER A 1 390 ? -34.324 -12.237 46.405 1.00 94.56 390 SER A N 1
ATOM 3174 C CA . SER A 1 390 ? -34.812 -10.998 47.014 1.00 94.56 390 SER A CA 1
ATOM 3175 C C . SER A 1 390 ? -35.554 -11.355 48.294 1.00 94.56 390 SER A C 1
ATOM 3177 O O . SER A 1 390 ? -36.319 -12.314 48.300 1.00 94.56 390 SER A O 1
ATOM 3179 N N . ALA A 1 391 ? -35.307 -10.634 49.382 1.00 94.69 391 ALA A N 1
ATOM 3180 C CA . ALA A 1 391 ? -35.795 -10.994 50.703 1.00 94.69 391 ALA A CA 1
ATOM 3181 C C . ALA A 1 391 ? -36.341 -9.771 51.438 1.00 94.69 391 ALA A C 1
ATOM 3183 O O . ALA A 1 391 ? -35.825 -8.666 51.277 1.00 94.69 391 ALA A O 1
ATOM 3184 N N . VAL A 1 392 ? -37.376 -9.984 52.245 1.00 94.81 392 VAL A N 1
ATOM 3185 C CA . VAL A 1 392 ? -37.982 -8.968 53.111 1.00 94.81 392 VAL A CA 1
ATOM 3186 C C . VAL A 1 392 ? -38.614 -9.648 54.323 1.00 94.81 392 VAL A C 1
ATOM 3188 O O . VAL A 1 392 ? -39.136 -10.755 54.210 1.00 94.81 392 VAL A O 1
ATOM 3191 N N . VAL A 1 393 ? -38.575 -8.993 55.480 1.00 94.75 393 VAL A N 1
ATOM 3192 C CA . VAL A 1 393 ? -39.306 -9.432 56.675 1.00 94.75 393 VAL A CA 1
ATOM 3193 C C . VAL A 1 393 ? -40.590 -8.619 56.785 1.00 94.75 393 VAL A C 1
ATOM 3195 O O . VAL A 1 393 ? -40.565 -7.394 56.672 1.00 94.75 393 VAL A O 1
ATOM 3198 N N . ASP A 1 394 ? -41.719 -9.308 56.938 1.00 92.50 394 ASP A N 1
A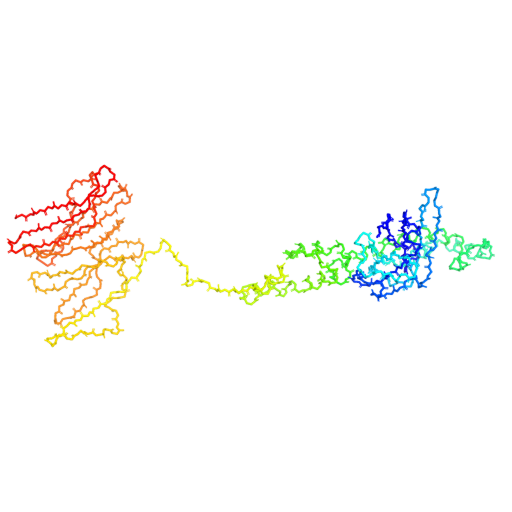TOM 3199 C CA . ASP A 1 394 ? -43.025 -8.668 57.086 1.00 92.50 394 ASP A CA 1
ATOM 3200 C C . ASP A 1 394 ? -43.269 -8.164 58.521 1.00 92.50 394 ASP A C 1
ATOM 3202 O O . ASP A 1 394 ? -42.548 -8.500 59.459 1.00 92.50 394 ASP A O 1
ATOM 3206 N N . GLY A 1 395 ? -44.320 -7.360 58.711 1.00 90.75 395 GLY A N 1
ATOM 3207 C CA . GLY A 1 395 ? -44.663 -6.793 60.023 1.00 90.75 395 GLY A CA 1
ATOM 3208 C C . GLY A 1 395 ? -45.074 -7.816 61.092 1.00 90.75 395 GLY A C 1
ATOM 3209 O O . GLY A 1 395 ? -45.239 -7.436 62.245 1.00 90.75 395 GLY A O 1
ATOM 3210 N N . SER A 1 396 ? -45.240 -9.093 60.733 1.00 92.06 396 SER A N 1
ATOM 3211 C CA . SER A 1 396 ? -45.489 -10.187 61.681 1.00 92.06 396 SER A CA 1
ATOM 3212 C C . SER A 1 396 ? -44.227 -10.981 62.037 1.00 92.06 396 SER A C 1
ATOM 3214 O O . SER A 1 396 ? -44.322 -11.956 62.775 1.00 92.06 396 SER A O 1
ATOM 3216 N N . GLY A 1 397 ? -43.058 -10.578 61.523 1.00 90.81 397 GLY A N 1
ATOM 3217 C CA . GLY A 1 397 ? -41.777 -11.255 61.745 1.00 90.81 397 GLY A CA 1
ATOM 3218 C C . GLY A 1 397 ? -41.476 -12.387 60.757 1.00 90.81 397 GLY A C 1
ATOM 3219 O O . GLY A 1 397 ? -40.431 -13.024 60.866 1.00 90.81 397 GLY A O 1
ATOM 3220 N N . GLY A 1 398 ? -42.345 -12.625 59.769 1.00 94.12 398 GLY A N 1
ATOM 3221 C CA . GLY A 1 398 ? -42.149 -13.672 58.768 1.00 94.12 398 GLY A CA 1
ATOM 3222 C C . GLY A 1 398 ? -41.153 -13.257 57.685 1.00 94.12 398 GLY A C 1
ATOM 3223 O O . GLY A 1 398 ? -41.260 -12.165 57.120 1.00 94.12 398 GLY A O 1
ATOM 3224 N N . LEU A 1 399 ? -40.215 -14.144 57.346 1.00 95.25 399 LEU A N 1
ATOM 3225 C CA . LEU A 1 399 ? -39.256 -13.933 56.260 1.00 95.25 399 LEU A CA 1
ATOM 3226 C C . LEU A 1 399 ? -39.854 -14.378 54.924 1.00 95.25 399 LEU A C 1
ATOM 3228 O O . LEU A 1 399 ? -40.126 -15.563 54.712 1.00 95.25 399 LEU A O 1
ATOM 3232 N N . TRP A 1 400 ? -39.979 -13.439 53.991 1.00 96.50 400 TRP A N 1
ATOM 3233 C CA . TRP A 1 400 ? -40.301 -13.704 52.594 1.00 96.50 400 TRP A CA 1
ATOM 3234 C C . TRP A 1 400 ? -39.027 -13.741 51.764 1.00 96.50 400 TRP A C 1
ATOM 3236 O O . TRP A 1 400 ? -38.267 -12.775 51.746 1.00 96.50 400 TRP A O 1
ATOM 3246 N N . LEU A 1 401 ? -38.826 -14.836 51.037 1.00 95.31 401 LEU A N 1
ATOM 3247 C CA . LEU A 1 401 ? -37.746 -14.999 50.071 1.00 95.31 401 LEU A CA 1
ATOM 3248 C C . LEU A 1 401 ? -38.347 -15.262 48.690 1.00 95.31 401 LEU A C 1
ATOM 3250 O O . LEU A 1 401 ? -39.151 -16.176 48.527 1.00 95.31 401 LEU A O 1
ATOM 3254 N N . PHE A 1 402 ? -37.945 -14.467 47.706 1.00 96.12 402 PHE A N 1
ATOM 3255 C CA . PHE A 1 402 ? -38.335 -14.545 46.303 1.00 96.12 402 PHE A CA 1
ATOM 3256 C C . PHE A 1 402 ? -37.122 -14.924 45.453 1.00 96.12 402 PHE A C 1
ATOM 3258 O O . PHE A 1 402 ? -36.006 -14.482 45.732 1.00 96.12 402 PHE A O 1
ATOM 3265 N N . TRP A 1 403 ? -37.324 -15.719 44.403 1.00 95.06 403 TRP A N 1
ATOM 3266 C CA . TRP A 1 403 ? -36.256 -16.094 43.473 1.00 95.06 403 TRP A CA 1
ATOM 3267 C C . TRP A 1 403 ? -36.778 -16.453 42.085 1.00 95.06 403 TRP A C 1
ATOM 3269 O O . TRP A 1 403 ? -37.969 -16.696 41.889 1.00 95.06 403 TRP A O 1
ATOM 3279 N N . LEU A 1 404 ? -35.870 -16.516 41.110 1.00 95.06 404 LEU A N 1
ATOM 3280 C CA . LEU A 1 404 ? -36.138 -17.144 39.821 1.00 95.06 404 LEU A CA 1
ATOM 3281 C C . LEU A 1 404 ? -35.702 -18.605 39.857 1.00 95.06 404 LEU A C 1
ATOM 3283 O O . LEU A 1 404 ? -34.551 -18.891 40.174 1.00 95.06 404 LEU A O 1
ATOM 3287 N N . GLU A 1 405 ? -36.597 -19.504 39.471 1.00 94.50 405 GLU A N 1
ATOM 3288 C CA . GLU A 1 405 ? -36.370 -20.947 39.391 1.00 94.50 405 GLU A CA 1
ATOM 3289 C C . GLU A 1 405 ? -36.499 -21.434 37.947 1.00 94.50 405 GLU A C 1
ATOM 3291 O O . GLU A 1 405 ? -37.399 -20.998 37.218 1.00 94.50 405 GLU A O 1
ATOM 3296 N N . ARG A 1 406 ? -35.600 -22.321 37.509 1.00 93.38 406 ARG A N 1
ATOM 3297 C CA . ARG A 1 406 ? -35.617 -22.861 36.148 1.00 93.38 406 ARG A CA 1
ATOM 3298 C C . ARG A 1 406 ? -36.493 -24.111 36.072 1.00 93.38 406 ARG A C 1
ATOM 3300 O O . ARG A 1 406 ? -36.081 -25.192 36.466 1.00 93.3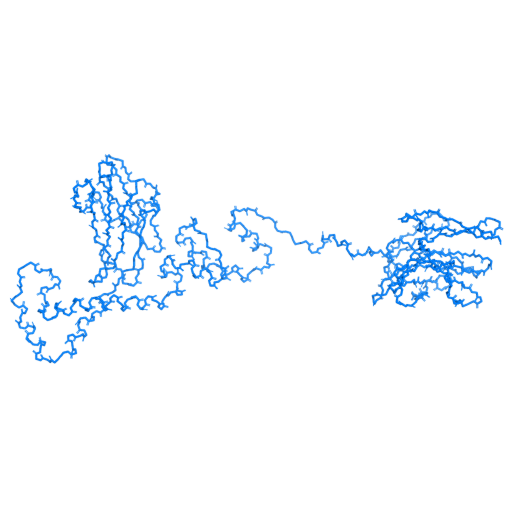8 406 ARG A O 1
ATOM 3307 N N . VAL A 1 407 ? -37.681 -23.976 35.484 1.00 92.12 407 VAL A N 1
ATOM 3308 C CA . VAL A 1 407 ? -38.648 -25.073 35.307 1.00 92.12 407 VAL A CA 1
ATOM 3309 C C . VAL A 1 407 ? -38.948 -25.252 33.822 1.00 92.12 407 VAL A C 1
ATOM 3311 O O . VAL A 1 407 ? -39.364 -24.308 33.148 1.00 92.12 407 VAL A O 1
ATOM 3314 N N . SER A 1 408 ? -38.737 -26.463 33.292 1.00 88.50 408 SER A N 1
ATOM 3315 C CA . SER A 1 408 ? -38.953 -26.787 31.866 1.00 88.50 408 SER A CA 1
ATOM 3316 C C . SER A 1 408 ? -38.270 -25.794 30.907 1.00 88.50 408 SER A C 1
ATOM 3318 O O . SER A 1 408 ? -38.854 -25.325 29.932 1.00 88.50 408 SER A O 1
ATOM 3320 N N . GLY A 1 409 ? -37.033 -25.400 31.230 1.00 87.81 409 GLY A N 1
ATOM 3321 C CA . GLY A 1 409 ? -36.233 -24.478 30.419 1.00 87.81 409 GLY A CA 1
ATOM 3322 C C . GLY A 1 409 ? -36.604 -22.992 30.527 1.00 87.81 409 GLY A C 1
ATOM 3323 O O . GLY A 1 409 ? -35.914 -22.173 29.923 1.00 87.81 409 GLY A O 1
ATOM 3324 N N . ARG A 1 410 ? -37.627 -22.614 31.306 1.00 91.69 410 ARG A N 1
ATOM 3325 C CA . ARG A 1 410 ? -38.033 -21.213 31.526 1.00 91.69 410 ARG A CA 1
ATOM 3326 C C . ARG A 1 410 ? -37.779 -20.777 32.969 1.00 91.69 410 ARG A C 1
ATOM 3328 O O . ARG A 1 410 ? -37.901 -21.578 33.888 1.00 91.69 410 ARG A O 1
ATOM 3335 N N . TRP A 1 411 ? -37.458 -19.498 33.162 1.00 93.75 411 TRP A N 1
ATOM 3336 C CA . TRP A 1 411 ? -37.329 -18.894 34.491 1.00 93.75 411 TRP A CA 1
ATOM 3337 C C . TRP A 1 411 ? -38.699 -18.447 35.000 1.00 93.75 411 TRP A C 1
ATOM 3339 O O . TRP A 1 411 ? -39.381 -17.677 34.326 1.00 93.75 411 TRP A O 1
ATOM 3349 N N . GLN A 1 412 ? -39.088 -18.922 36.179 1.00 95.81 412 GLN A N 1
ATOM 3350 C CA . GLN A 1 412 ? -40.351 -18.583 36.832 1.00 95.81 412 GLN A CA 1
ATOM 3351 C C . GLN A 1 412 ? -40.076 -17.939 38.191 1.00 95.81 412 GLN A C 1
ATOM 3353 O O . GLN A 1 412 ? -39.183 -18.380 38.912 1.00 95.81 412 GLN A O 1
ATOM 3358 N N . LEU A 1 413 ? -40.838 -16.899 38.541 1.00 96.12 413 LEU A N 1
ATOM 3359 C CA . LEU A 1 413 ? -40.782 -16.296 39.872 1.00 96.12 413 LEU A CA 1
ATOM 3360 C C . LEU A 1 413 ? -41.423 -17.250 40.887 1.00 96.12 413 LEU A C 1
ATOM 3362 O O . LEU A 1 413 ? -42.556 -17.697 40.704 1.00 96.12 413 LEU A O 1
ATOM 3366 N N . ARG A 1 414 ? -40.697 -17.538 41.962 1.00 95.31 414 ARG A N 1
ATOM 3367 C CA . ARG A 1 414 ? -41.133 -18.346 43.101 1.00 95.31 414 ARG A CA 1
ATOM 3368 C C . ARG A 1 414 ? -40.946 -17.560 44.390 1.00 95.31 414 ARG A C 1
ATOM 3370 O O . ARG A 1 414 ? -40.186 -16.592 44.428 1.00 95.31 414 ARG A O 1
ATOM 3377 N N . TYR A 1 415 ? -41.652 -17.981 45.432 1.00 94.31 415 TYR A N 1
ATOM 3378 C CA . TYR A 1 415 ? -41.503 -17.418 46.764 1.00 94.31 415 TYR A CA 1
ATOM 3379 C C . TYR A 1 415 ? -41.676 -18.490 47.840 1.00 94.31 415 TYR A C 1
ATOM 3381 O O . TYR A 1 415 ? -42.320 -19.516 47.622 1.00 94.31 415 TYR A O 1
ATOM 3389 N N . ASN A 1 416 ? -41.110 -18.228 49.013 1.00 93.69 416 ASN A N 1
ATOM 3390 C CA . ASN A 1 416 ? -41.312 -18.991 50.235 1.00 93.69 416 ASN A CA 1
ATOM 3391 C C . ASN A 1 416 ? -41.448 -18.001 51.388 1.00 93.69 416 ASN A C 1
ATOM 3393 O O . ASN A 1 416 ? -40.688 -17.035 51.470 1.00 93.69 416 ASN A O 1
ATOM 3397 N N . ARG A 1 417 ? -42.418 -18.259 52.261 1.00 91.81 417 ARG A N 1
ATOM 3398 C CA . ARG A 1 417 ? -42.572 -17.553 53.523 1.00 91.81 417 ARG A CA 1
ATOM 3399 C C . ARG A 1 417 ? -42.215 -18.509 54.652 1.00 91.81 417 ARG A C 1
ATOM 3401 O O . ARG A 1 417 ? -42.887 -19.527 54.818 1.00 91.81 417 ARG A O 1
ATOM 3408 N N . ARG A 1 418 ? -41.200 -18.160 55.437 1.00 84.50 418 ARG A N 1
ATOM 3409 C CA . ARG A 1 418 ? -40.909 -18.829 56.707 1.00 84.50 418 ARG A CA 1
ATOM 3410 C C . ARG A 1 418 ? -41.591 -18.067 57.837 1.00 84.50 418 ARG A C 1
ATOM 3412 O O . ARG A 1 418 ? -41.533 -16.837 57.860 1.00 84.50 418 ARG A O 1
ATOM 3419 N N . VAL A 1 419 ? -42.297 -18.815 58.681 1.00 55.94 419 VAL A N 1
ATOM 3420 C CA . VAL A 1 419 ? -43.007 -18.321 59.868 1.00 55.94 419 VAL A CA 1
ATOM 3421 C C . VAL A 1 419 ? -42.147 -18.560 61.084 1.00 55.94 419 VAL A C 1
ATOM 3423 O O . VAL A 1 419 ? -41.572 -19.673 61.136 1.00 55.94 419 VAL A O 1
#

Sequence (419 aa):
MRLQHLSATAHPAGNRIVLQWVNLDPAGFPRVRVVRREGTHPTSPVDGIVLTPGDAPPHLEREDGAWISRLEDSGLRSDTVYYYALFPYEEPEPPRAGPDPANRTGAMATAPNGSAARMEELLPAIYRRYDADRVRDNPPGLRPEDRNKGPLRRLLEVTGSQLDQLESFARSTLDLHDIERVDGRLLPLLAQWVGWPTDHRLEIAGQRNELRQAPHIYKTIGIIPTVEATIKRVLGWESRVKEFAHNVFLSNRPERLNLWLRERDAAGVWTTPTEPLSLDFAYEGRPAAGHDAEGTLWLFYHTLRKGEWDIWYKTYRTAEGWSPSQPLTRGSRIDQHPVAVLWEDRLWVFWNSYSETERAWRIESRERSGGEWLSGRVLWDDEIERKRPSAVVDGSGGLWLFWLERVSGRWQLRYNRRV